Protein AF-A0A7C8I612-F1 (afdb_monomer_lite)

Structure (mmCIF, N/CA/C/O backbone):
data_AF-A0A7C8I612-F1
#
_entry.id   AF-A0A7C8I612-F1
#
loop_
_atom_site.group_PDB
_atom_site.id
_atom_site.type_symbol
_atom_site.label_atom_id
_atom_site.label_alt_id
_atom_site.label_comp_id
_atom_site.label_asym_id
_atom_site.label_entity_id
_atom_site.label_seq_id
_atom_site.pdbx_PDB_ins_code
_atom_site.Cartn_x
_atom_site.Cartn_y
_atom_site.Cartn_z
_atom_site.occupancy
_atom_site.B_iso_or_equiv
_atom_site.auth_seq_id
_atom_site.auth_comp_id
_atom_site.auth_asym_id
_atom_site.auth_atom_id
_atom_site.pdbx_PDB_model_num
ATOM 1 N N . MET A 1 1 ? 47.534 -1.748 47.868 1.00 41.56 1 MET A N 1
ATOM 2 C CA . MET A 1 1 ? 47.327 -2.456 46.585 1.00 41.56 1 MET A CA 1
ATOM 3 C C . MET A 1 1 ? 45.834 -2.700 46.415 1.00 41.56 1 MET A C 1
ATOM 5 O O . MET A 1 1 ? 45.264 -3.438 47.203 1.00 41.56 1 MET A O 1
ATOM 9 N N . ARG A 1 2 ? 45.175 -1.980 45.497 1.00 31.33 2 ARG A N 1
ATOM 10 C CA . ARG A 1 2 ? 43.728 -2.083 45.235 1.00 31.33 2 ARG A CA 1
ATOM 11 C C . ARG A 1 2 ? 43.518 -2.982 44.015 1.00 31.33 2 ARG A C 1
ATOM 13 O O . ARG A 1 2 ? 43.917 -2.591 42.921 1.00 31.33 2 ARG A O 1
ATOM 20 N N . HIS A 1 3 ? 42.909 -4.151 44.197 1.00 37.16 3 HIS A N 1
ATOM 21 C CA . HIS A 1 3 ? 42.463 -4.990 43.084 1.00 37.16 3 HIS A CA 1
ATOM 22 C C . HIS A 1 3 ? 41.137 -4.452 42.537 1.00 37.16 3 HIS A C 1
ATOM 24 O O . HIS A 1 3 ? 40.149 -4.350 43.261 1.00 37.16 3 HIS A O 1
ATOM 30 N N . ARG A 1 4 ? 41.147 -4.067 41.257 1.00 38.81 4 ARG A N 1
ATOM 31 C CA . ARG A 1 4 ? 39.952 -3.758 40.467 1.00 38.81 4 ARG A CA 1
ATOM 32 C C . ARG A 1 4 ? 39.351 -5.078 39.981 1.00 38.81 4 ARG A C 1
ATOM 34 O O . ARG A 1 4 ? 40.043 -5.836 39.309 1.00 38.81 4 ARG A O 1
ATOM 41 N N . PHE A 1 5 ? 38.085 -5.326 40.301 1.00 44.59 5 PHE A N 1
ATOM 42 C CA . PHE A 1 5 ? 37.270 -6.324 39.613 1.00 44.59 5 PHE A CA 1
ATOM 43 C C . PHE A 1 5 ? 36.612 -5.656 38.402 1.00 44.59 5 PHE A C 1
ATOM 45 O O . PHE A 1 5 ? 35.920 -4.650 38.550 1.00 44.59 5 PHE A O 1
ATOM 52 N N . SER A 1 6 ? 36.858 -6.204 37.214 1.00 40.47 6 SER A N 1
ATOM 53 C CA . SER A 1 6 ? 36.113 -5.878 35.995 1.00 40.47 6 SER A CA 1
ATOM 54 C C . SER A 1 6 ? 34.853 -6.744 35.940 1.00 40.47 6 SER A C 1
ATOM 56 O O . SER A 1 6 ? 34.973 -7.954 36.145 1.00 40.47 6 SER A O 1
ATOM 58 N N . PRO A 1 7 ? 33.665 -6.192 35.645 1.00 42.97 7 PRO A N 1
ATOM 59 C CA . PRO A 1 7 ? 32.493 -7.008 35.368 1.00 42.97 7 PRO A CA 1
ATOM 60 C C . PRO A 1 7 ? 32.568 -7.558 33.937 1.00 42.97 7 PRO A C 1
ATOM 62 O O . PRO A 1 7 ? 32.895 -6.842 32.991 1.00 42.97 7 PRO A O 1
ATOM 65 N N . SER A 1 8 ? 32.287 -8.850 33.792 1.00 41.56 8 SER A N 1
ATOM 66 C CA . SER A 1 8 ? 32.126 -9.520 32.500 1.00 41.56 8 SER A CA 1
ATOM 67 C C . SER A 1 8 ? 30.858 -9.026 31.786 1.00 41.56 8 SER A C 1
ATOM 69 O O . SER A 1 8 ? 29.874 -8.710 32.459 1.00 41.56 8 SER A O 1
ATOM 71 N N . PRO A 1 9 ? 30.844 -8.972 30.443 1.00 40.94 9 PRO A N 1
ATOM 72 C CA . PRO A 1 9 ? 29.664 -8.562 29.690 1.00 40.94 9 PRO A CA 1
ATOM 73 C C . PRO A 1 9 ? 28.546 -9.620 29.778 1.00 40.94 9 PRO A C 1
ATOM 75 O O . PRO A 1 9 ? 28.840 -10.811 29.935 1.00 40.94 9 PRO A O 1
ATOM 78 N N . PRO A 1 10 ? 27.268 -9.212 29.667 1.00 36.59 10 PRO A N 1
ATOM 79 C CA . PRO A 1 10 ? 26.138 -10.131 29.701 1.00 36.59 10 PRO A CA 1
ATOM 80 C C . PRO A 1 10 ? 26.128 -11.013 28.448 1.00 36.59 10 PRO A C 1
ATOM 82 O O . PRO A 1 10 ? 26.282 -10.528 27.327 1.00 36.59 10 PRO A O 1
ATOM 85 N N . GLN A 1 11 ? 25.944 -12.320 28.641 1.00 40.22 11 GLN A N 1
ATOM 86 C CA . GLN A 1 11 ? 25.743 -13.254 27.537 1.00 40.22 11 GLN A CA 1
ATOM 87 C C . GLN A 1 11 ? 24.306 -13.161 27.001 1.00 40.22 11 GLN A C 1
ATOM 89 O O . GLN A 1 11 ? 23.371 -13.053 27.799 1.00 40.22 11 GLN A O 1
ATOM 94 N N . PRO A 1 12 ? 24.101 -13.235 25.675 1.00 35.38 12 PRO A N 1
ATOM 95 C CA . PRO A 1 12 ? 22.767 -13.265 25.095 1.00 35.38 12 PRO A CA 1
ATOM 96 C C . PRO A 1 12 ? 22.078 -14.605 25.388 1.00 35.38 12 PRO A C 1
ATOM 98 O O . PRO A 1 12 ? 22.579 -15.679 25.055 1.00 35.38 12 PRO A O 1
ATOM 101 N N . PHE A 1 13 ? 20.901 -14.520 26.008 1.00 37.28 13 PHE A N 1
ATOM 102 C CA . PHE A 1 13 ? 19.964 -15.627 26.162 1.00 37.28 13 PHE A CA 1
ATOM 103 C C . PHE A 1 13 ? 19.367 -15.986 24.795 1.00 37.28 13 PHE A C 1
ATOM 105 O O . PHE A 1 13 ? 18.582 -15.225 24.236 1.00 37.28 13 PHE A O 1
ATOM 112 N N . TYR A 1 14 ? 19.703 -17.167 24.280 1.00 35.59 14 TYR A N 1
ATOM 113 C CA . TYR A 1 14 ? 18.965 -17.797 23.187 1.00 35.59 14 TYR A CA 1
ATOM 114 C C . TYR A 1 14 ? 17.879 -18.714 23.773 1.00 35.59 14 TYR A C 1
ATOM 116 O O . TYR A 1 14 ? 18.211 -19.599 24.568 1.00 35.59 14 TYR A O 1
ATOM 124 N N . PRO A 1 15 ? 16.596 -18.569 23.395 1.00 38.41 15 PRO A N 1
ATOM 125 C CA . PRO A 1 15 ? 15.584 -19.551 23.748 1.00 38.41 15 PRO A CA 1
ATOM 126 C C . PRO A 1 15 ? 15.808 -20.839 22.945 1.00 38.41 15 PRO A C 1
ATOM 128 O O . PRO A 1 15 ? 15.810 -20.858 21.714 1.00 38.41 15 PRO A O 1
ATOM 131 N N . THR A 1 16 ? 16.005 -21.935 23.671 1.00 33.69 16 THR A N 1
ATOM 132 C CA . THR A 1 16 ? 16.112 -23.294 23.143 1.00 33.69 16 THR A CA 1
ATOM 133 C C . THR A 1 16 ? 14.719 -23.780 22.744 1.00 33.69 16 THR A C 1
ATOM 135 O O . THR A 1 16 ? 13.906 -24.139 23.593 1.00 33.69 16 THR A O 1
ATOM 138 N N . PHE A 1 17 ? 14.428 -23.816 21.442 1.00 34.94 17 PHE A N 1
ATOM 139 C CA . PHE A 1 17 ? 13.272 -24.550 20.930 1.00 34.94 17 PHE A CA 1
ATOM 140 C C . PHE A 1 17 ? 13.571 -26.053 20.959 1.00 34.94 17 PHE A C 1
ATOM 142 O O . PHE A 1 17 ? 14.295 -26.592 20.123 1.00 34.94 17 PHE A O 1
ATOM 149 N N . VAL A 1 18 ? 12.993 -26.734 21.948 1.00 34.75 18 VAL A N 1
ATOM 150 C CA . VAL A 1 18 ? 12.913 -28.194 22.017 1.00 34.75 18 VAL A CA 1
ATOM 151 C C . VAL A 1 18 ? 11.809 -28.645 21.063 1.00 34.75 18 VAL A C 1
ATOM 153 O O . VAL A 1 18 ? 10.633 -28.594 21.410 1.00 34.75 18 VAL A O 1
ATOM 156 N N . ASN A 1 19 ? 12.175 -29.102 19.864 1.00 33.88 19 ASN A N 1
ATOM 157 C CA . ASN A 1 19 ? 11.252 -29.826 18.991 1.00 33.88 19 ASN A CA 1
ATOM 158 C C . ASN A 1 19 ? 11.504 -31.334 19.081 1.00 33.88 19 ASN A C 1
ATOM 160 O O . ASN A 1 19 ? 12.515 -31.869 18.630 1.00 33.88 19 ASN A O 1
ATOM 164 N N . SER A 1 20 ? 10.528 -32.000 19.694 1.00 33.44 20 SER A N 1
ATOM 165 C CA . SER A 1 20 ? 10.378 -33.445 19.799 1.00 33.44 20 SER A CA 1
ATOM 166 C C . SER A 1 20 ? 10.111 -34.042 18.412 1.00 33.44 20 SER A C 1
ATOM 168 O O . SER A 1 20 ? 8.994 -33.989 17.898 1.00 33.44 20 SER A O 1
ATOM 170 N N . ILE A 1 21 ? 11.142 -34.610 17.785 1.00 34.12 21 ILE A N 1
ATOM 171 C CA . ILE A 1 21 ? 10.997 -35.409 16.564 1.00 34.12 21 ILE A CA 1
ATOM 172 C C . ILE A 1 21 ? 10.476 -36.790 16.970 1.00 34.12 21 ILE A C 1
ATOM 174 O O . ILE A 1 21 ? 11.212 -37.637 17.476 1.00 34.12 21 ILE A O 1
ATOM 178 N N . ARG A 1 22 ? 9.176 -37.016 16.753 1.00 38.22 22 ARG A N 1
ATOM 179 C CA . ARG A 1 22 ? 8.569 -38.346 16.844 1.00 38.22 22 ARG A CA 1
ATOM 180 C C . ARG A 1 22 ? 9.029 -39.220 15.677 1.00 38.22 22 ARG A C 1
ATOM 182 O O . ARG A 1 22 ? 9.068 -38.798 14.526 1.00 38.22 22 ARG A O 1
ATOM 189 N N . HIS A 1 23 ? 9.351 -40.459 16.028 1.00 35.41 23 HIS A N 1
ATOM 190 C CA . HIS A 1 23 ? 9.815 -41.542 15.173 1.00 35.41 23 HIS A CA 1
ATOM 191 C C . HIS A 1 23 ? 8.987 -41.752 13.896 1.00 35.41 23 HIS A C 1
ATOM 193 O O . HIS A 1 23 ? 7.832 -42.173 13.956 1.00 35.41 23 HIS A O 1
ATOM 199 N N . PHE A 1 24 ? 9.637 -41.601 12.740 1.00 35.19 24 PHE A N 1
ATOM 200 C CA . PHE A 1 24 ? 9.202 -42.222 11.491 1.00 35.19 24 PHE A CA 1
ATOM 201 C C . PHE A 1 24 ? 9.851 -43.608 11.360 1.00 35.19 24 PHE A C 1
ATOM 203 O O . PHE A 1 24 ? 11.074 -43.741 11.323 1.00 35.19 24 PHE A O 1
ATOM 210 N N . LYS A 1 25 ? 9.018 -44.654 11.312 1.00 40.03 25 LYS A N 1
ATOM 211 C CA . LYS A 1 25 ? 9.434 -46.029 10.996 1.00 40.03 25 LYS A CA 1
ATOM 212 C C . LYS A 1 25 ? 9.797 -46.138 9.505 1.00 40.03 25 LYS A C 1
ATOM 214 O O . LYS A 1 25 ? 9.027 -45.654 8.676 1.00 40.03 25 LYS A O 1
ATOM 219 N N . PRO A 1 26 ? 10.887 -46.833 9.136 1.00 37.66 26 PRO A N 1
ATOM 220 C CA . PRO A 1 26 ? 11.224 -47.079 7.743 1.00 37.66 26 PRO A CA 1
ATOM 221 C C . PRO A 1 26 ? 10.458 -48.308 7.239 1.00 37.66 26 PRO A C 1
ATOM 223 O O . PRO A 1 26 ? 10.611 -49.409 7.772 1.00 37.66 26 PRO A O 1
ATOM 226 N N . HIS A 1 27 ? 9.655 -48.152 6.186 1.00 36.75 27 HIS A N 1
ATOM 227 C CA . HIS A 1 27 ? 9.088 -49.291 5.472 1.00 36.75 27 HIS A CA 1
ATOM 228 C C . HIS A 1 27 ? 9.506 -49.333 4.001 1.00 36.75 27 HIS A C 1
ATOM 230 O O . HIS A 1 27 ? 9.193 -48.454 3.213 1.00 36.75 27 HIS A O 1
ATOM 236 N N . ARG A 1 28 ? 10.133 -50.478 3.703 1.00 36.41 28 ARG A N 1
ATOM 237 C CA . ARG A 1 28 ? 10.124 -51.268 2.466 1.00 36.41 28 ARG A CA 1
ATOM 238 C C . ARG A 1 28 ? 10.911 -50.731 1.268 1.00 36.41 28 ARG A C 1
ATOM 240 O O . ARG A 1 28 ? 10.496 -49.862 0.517 1.00 36.41 28 ARG A O 1
ATOM 247 N N . ARG A 1 29 ? 12.045 -51.416 1.083 1.00 38.81 29 ARG A N 1
ATOM 248 C CA . ARG A 1 29 ? 12.847 -51.540 -0.134 1.00 38.81 29 ARG A CA 1
ATOM 249 C C . ARG A 1 29 ? 11.957 -51.909 -1.329 1.00 38.81 29 ARG A C 1
ATOM 251 O O . ARG A 1 29 ? 11.321 -52.961 -1.303 1.00 38.81 29 ARG A O 1
ATOM 258 N N . CYS A 1 30 ? 11.983 -51.086 -2.372 1.00 44.81 30 CYS A N 1
ATOM 259 C CA . CYS A 1 30 ? 11.621 -51.491 -3.730 1.00 44.81 30 CYS A CA 1
ATOM 260 C C . CYS A 1 30 ? 12.872 -52.019 -4.459 1.00 44.81 30 CYS A C 1
ATOM 262 O O . CYS A 1 30 ? 13.978 -51.545 -4.181 1.00 44.81 30 CYS A O 1
ATOM 264 N N . PRO A 1 31 ? 12.728 -53.009 -5.357 1.00 46.88 31 PRO A N 1
ATOM 265 C CA . PRO A 1 31 ? 13.850 -53.634 -6.042 1.00 46.88 31 PRO A CA 1
ATOM 266 C C . PRO A 1 31 ? 14.444 -52.720 -7.119 1.00 46.88 31 PRO A C 1
ATOM 268 O O . PRO A 1 31 ? 13.740 -51.992 -7.820 1.00 46.88 31 PRO A O 1
ATOM 271 N N . ALA A 1 32 ? 15.768 -52.796 -7.236 1.00 43.12 32 ALA A N 1
ATOM 272 C CA . ALA A 1 32 ? 16.568 -52.120 -8.240 1.00 43.12 32 ALA A CA 1
ATOM 273 C C . ALA A 1 32 ? 16.128 -52.520 -9.657 1.00 43.12 32 ALA A C 1
ATOM 275 O O . ALA A 1 32 ? 16.132 -53.698 -10.012 1.00 43.12 32 ALA A O 1
ATOM 276 N N . SER A 1 33 ? 15.778 -51.521 -10.467 1.00 45.28 33 SER A N 1
ATOM 277 C CA . SER A 1 33 ? 15.659 -51.669 -11.918 1.00 45.28 33 SER A CA 1
ATOM 278 C C . SER A 1 33 ? 17.034 -51.448 -12.563 1.00 45.28 33 SER A C 1
ATOM 280 O O . SER A 1 33 ? 17.780 -50.577 -12.109 1.00 45.28 33 SER A O 1
ATOM 282 N N . PRO A 1 34 ? 17.404 -52.217 -13.599 1.00 47.56 34 PRO A N 1
ATOM 283 C CA . PRO A 1 34 ? 18.732 -52.153 -14.193 1.00 47.56 34 PRO A CA 1
ATOM 284 C C . PRO A 1 34 ? 18.943 -50.844 -14.966 1.00 47.56 34 PRO A C 1
ATOM 286 O O . PRO A 1 34 ? 18.218 -50.526 -15.909 1.00 47.56 34 PRO A O 1
ATOM 289 N N . SER A 1 35 ? 19.987 -50.116 -14.568 1.00 42.50 35 SER A N 1
ATOM 290 C CA . SER A 1 35 ? 20.584 -48.995 -15.295 1.00 42.50 35 SER A CA 1
ATOM 291 C C . SER A 1 35 ? 21.027 -49.450 -16.691 1.00 42.50 35 SER A C 1
ATOM 293 O O . SER A 1 35 ? 22.018 -50.166 -16.840 1.00 42.50 35 SER A O 1
ATOM 295 N N . ARG A 1 36 ? 20.292 -49.042 -17.731 1.00 42.31 36 ARG A N 1
ATOM 296 C CA . ARG A 1 36 ? 20.808 -49.022 -19.103 1.00 42.31 36 ARG A CA 1
ATOM 297 C C . ARG A 1 36 ? 21.518 -47.690 -19.312 1.00 42.31 36 ARG A C 1
ATOM 299 O O . ARG A 1 36 ? 20.876 -46.662 -19.510 1.00 42.31 36 ARG A O 1
ATOM 306 N N . HIS A 1 37 ? 22.846 -47.729 -19.287 1.00 45.22 37 HIS A N 1
ATOM 307 C CA . HIS A 1 37 ? 23.687 -46.666 -19.820 1.00 45.22 37 HIS A CA 1
ATOM 308 C C . HIS A 1 37 ? 23.465 -46.561 -21.335 1.00 45.22 37 HIS A C 1
ATOM 310 O O . HIS A 1 37 ? 24.128 -47.235 -22.118 1.00 45.22 37 HIS A O 1
ATOM 316 N N . ASN A 1 38 ? 22.521 -45.715 -21.745 1.00 40.84 38 ASN A N 1
ATOM 317 C CA . ASN A 1 38 ? 22.497 -45.182 -23.100 1.00 40.84 38 ASN A CA 1
ATOM 318 C C . ASN A 1 38 ? 23.478 -44.009 -23.147 1.00 40.84 38 ASN A C 1
ATOM 320 O O . ASN A 1 38 ? 23.158 -42.884 -22.766 1.00 40.84 38 ASN A O 1
ATOM 324 N N . THR A 1 39 ? 24.693 -44.296 -23.598 1.00 45.56 39 THR A N 1
ATOM 325 C CA . THR A 1 39 ? 25.649 -43.311 -24.098 1.00 45.56 39 THR A CA 1
ATOM 326 C C . THR A 1 39 ? 25.015 -42.600 -25.293 1.00 45.56 39 THR A C 1
ATOM 328 O O . THR A 1 39 ? 24.988 -43.116 -26.408 1.00 45.56 39 THR A O 1
ATOM 331 N N . ILE A 1 40 ? 24.455 -41.416 -25.048 1.00 47.03 40 ILE A N 1
ATOM 332 C CA . ILE A 1 40 ? 24.038 -40.503 -26.112 1.00 47.03 40 ILE A CA 1
ATOM 333 C C . ILE A 1 40 ? 25.316 -40.042 -26.833 1.00 47.03 40 ILE A C 1
ATOM 335 O O . ILE A 1 40 ? 26.256 -39.611 -26.158 1.00 47.03 40 ILE A O 1
ATOM 339 N N . PRO A 1 41 ? 25.393 -40.119 -28.174 1.00 44.06 41 PRO A N 1
ATOM 340 C CA . PRO A 1 41 ? 26.548 -39.629 -28.910 1.00 44.06 41 PRO A CA 1
ATOM 341 C C . PRO A 1 41 ? 26.689 -38.119 -28.699 1.00 44.06 41 PRO A C 1
ATOM 343 O O . PRO A 1 41 ? 25.847 -37.328 -29.127 1.00 44.06 41 PRO A O 1
ATOM 346 N N . SER A 1 42 ? 27.774 -37.732 -28.032 1.00 53.16 42 SER A N 1
ATOM 347 C CA . SER A 1 42 ? 28.246 -36.356 -27.885 1.00 53.16 42 SER A CA 1
ATOM 348 C C . SER A 1 42 ? 28.771 -35.838 -29.229 1.00 53.16 42 SER A C 1
ATOM 350 O O . SER A 1 42 ? 29.971 -35.733 -29.468 1.00 53.16 42 SER A O 1
ATOM 352 N N . SER A 1 43 ? 27.861 -35.585 -30.167 1.00 52.31 43 SER A N 1
ATOM 353 C CA . SER A 1 43 ? 28.180 -34.989 -31.461 1.00 52.31 43 SER A CA 1
ATOM 354 C C . SER A 1 43 ? 26.931 -34.316 -32.030 1.00 52.31 43 SER A C 1
ATOM 356 O O . SER A 1 43 ? 25.990 -35.010 -32.404 1.00 52.31 43 SER A O 1
ATOM 358 N N . ARG A 1 44 ? 26.966 -32.976 -32.135 1.00 45.72 44 ARG A N 1
ATOM 359 C CA . ARG A 1 44 ? 25.928 -32.051 -32.661 1.00 45.72 44 ARG A CA 1
ATOM 360 C C . ARG A 1 44 ? 25.006 -31.340 -31.658 1.00 45.72 44 ARG A C 1
ATOM 362 O O . ARG A 1 44 ? 23.878 -31.006 -31.996 1.00 45.72 44 ARG A O 1
ATOM 369 N N . LEU A 1 45 ? 25.533 -30.914 -30.513 1.00 47.75 45 LEU A N 1
ATOM 370 C CA . LEU A 1 45 ? 25.187 -29.575 -30.018 1.00 47.75 45 LEU A CA 1
ATOM 371 C C . LEU A 1 45 ? 26.206 -28.589 -30.598 1.00 47.75 45 LEU A C 1
ATOM 373 O O . LEU A 1 45 ? 27.081 -28.076 -29.909 1.00 47.75 45 LEU A O 1
ATOM 377 N N . GLN A 1 46 ? 26.103 -28.345 -31.909 1.00 48.28 46 GLN A N 1
ATOM 378 C CA . GLN A 1 46 ? 26.480 -27.038 -32.428 1.00 48.28 46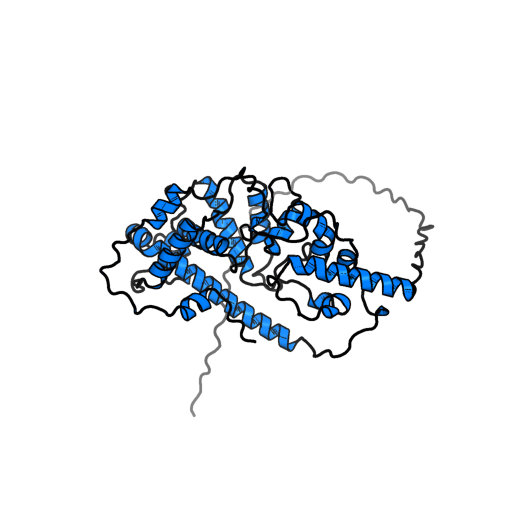 GLN A CA 1
ATOM 379 C C . GLN A 1 46 ? 25.497 -26.071 -31.774 1.00 48.28 46 GLN A C 1
ATOM 381 O O . GLN A 1 46 ? 24.397 -25.852 -32.276 1.00 48.28 46 GLN A O 1
ATOM 386 N N . ILE A 1 47 ? 25.877 -25.532 -30.616 1.00 49.50 47 ILE A N 1
ATOM 387 C CA . ILE A 1 47 ? 25.377 -24.235 -30.191 1.00 49.50 47 ILE A CA 1
ATOM 388 C C . ILE A 1 47 ? 25.846 -23.314 -31.311 1.00 49.50 47 ILE A C 1
ATOM 390 O O . ILE A 1 47 ? 26.983 -22.845 -31.325 1.00 49.50 47 ILE A O 1
ATOM 394 N N . ALA A 1 48 ? 24.994 -23.141 -32.321 1.00 47.44 48 ALA A N 1
ATOM 395 C CA . ALA A 1 48 ? 25.009 -21.954 -33.133 1.00 47.44 48 ALA A CA 1
ATOM 396 C C . ALA A 1 48 ? 24.801 -20.828 -32.125 1.00 47.44 48 ALA A C 1
ATOM 398 O O . ALA A 1 48 ? 23.677 -20.469 -31.784 1.00 47.44 48 ALA A O 1
ATOM 399 N N . VAL A 1 49 ? 25.912 -20.341 -31.571 1.00 50.03 49 VAL A N 1
ATOM 400 C CA . VAL A 1 49 ? 26.005 -19.006 -31.020 1.00 50.03 49 VAL A CA 1
ATOM 401 C C . VAL A 1 49 ? 25.648 -18.151 -32.219 1.00 50.03 49 VAL A C 1
ATOM 403 O O . VAL A 1 49 ? 26.502 -17.846 -33.051 1.00 50.03 49 VAL A O 1
ATOM 406 N N . LEU A 1 50 ? 24.347 -17.899 -32.384 1.00 48.31 50 LEU A N 1
ATOM 407 C CA . LEU A 1 50 ? 23.838 -16.823 -33.200 1.00 48.31 50 LEU A CA 1
ATOM 408 C C . LEU A 1 50 ? 24.663 -15.640 -32.730 1.00 48.31 50 LEU A C 1
ATOM 410 O O . LEU A 1 50 ? 24.488 -15.162 -31.610 1.00 48.31 50 LEU A O 1
ATOM 414 N N . LYS A 1 51 ? 25.658 -15.260 -33.535 1.00 51.88 51 LYS A N 1
ATOM 415 C CA . LYS A 1 51 ? 26.326 -13.981 -33.394 1.00 51.88 51 LYS A CA 1
ATOM 416 C C . LYS A 1 51 ? 25.195 -12.990 -33.598 1.00 51.88 51 LYS A C 1
ATOM 418 O O . LYS A 1 51 ? 24.872 -12.669 -34.735 1.00 51.88 51 LYS A O 1
ATOM 423 N N . MET A 1 52 ? 24.512 -12.625 -32.513 1.00 58.75 52 MET A N 1
ATOM 424 C CA . MET A 1 52 ? 23.586 -11.514 -32.517 1.00 58.75 52 MET A CA 1
ATOM 425 C C . MET A 1 52 ? 24.464 -10.341 -32.911 1.00 58.75 52 MET A C 1
ATOM 427 O O . MET A 1 52 ? 25.328 -9.915 -32.140 1.00 58.75 52 MET A O 1
ATOM 431 N N . GLU A 1 53 ? 24.360 -9.948 -34.179 1.00 73.00 53 GLU A N 1
ATOM 432 C CA . GLU A 1 53 ? 25.045 -8.777 -34.687 1.00 73.00 53 GLU A CA 1
ATOM 433 C C . GLU A 1 53 ? 24.723 -7.649 -33.720 1.00 73.00 53 GLU A C 1
ATOM 435 O O . GLU A 1 53 ? 23.560 -7.421 -33.371 1.00 73.00 53 GLU A O 1
ATOM 440 N N . ARG A 1 54 ? 25.774 -7.017 -33.187 1.00 77.12 54 ARG A N 1
ATOM 441 C CA . ARG A 1 54 ? 25.579 -5.903 -32.269 1.00 77.12 54 ARG A CA 1
ATOM 442 C C . ARG A 1 54 ? 24.729 -4.866 -33.007 1.00 77.12 54 ARG A C 1
ATOM 444 O O . ARG A 1 54 ? 25.107 -4.502 -34.123 1.00 77.12 54 ARG A O 1
ATOM 451 N N . PRO A 1 55 ? 23.614 -4.400 -32.420 1.00 82.31 55 PRO A N 1
ATOM 452 C CA . PRO A 1 55 ? 22.763 -3.415 -33.069 1.00 82.31 55 PRO A CA 1
ATOM 453 C C . PRO A 1 55 ? 23.591 -2.190 -33.461 1.00 82.31 55 PRO A C 1
ATOM 455 O O . PRO A 1 55 ? 24.447 -1.727 -32.698 1.00 82.31 55 PRO A O 1
ATOM 458 N N . ASN A 1 56 ? 23.361 -1.685 -34.672 1.00 89.81 56 ASN A N 1
ATOM 459 C CA . ASN A 1 56 ? 24.083 -0.518 -35.171 1.00 89.81 56 ASN A CA 1
ATOM 460 C C . ASN A 1 56 ? 23.675 0.761 -34.402 1.00 89.81 56 ASN A C 1
ATOM 462 O O . ASN A 1 56 ? 22.687 0.792 -33.663 1.00 89.81 56 ASN A O 1
ATOM 466 N N . ALA A 1 57 ? 24.442 1.842 -34.580 1.00 89.19 57 ALA A N 1
ATOM 467 C CA . ALA A 1 57 ? 24.227 3.113 -33.876 1.00 89.19 57 ALA A CA 1
ATOM 468 C C . ALA A 1 57 ? 22.793 3.652 -34.028 1.00 89.19 57 ALA A C 1
ATOM 470 O O . ALA A 1 57 ? 22.195 4.145 -33.068 1.00 89.19 57 ALA A O 1
ATOM 471 N N . THR A 1 58 ? 22.239 3.538 -35.236 1.00 92.19 58 THR A N 1
ATOM 472 C CA . THR A 1 58 ? 20.904 4.030 -35.586 1.00 92.19 58 THR A CA 1
ATOM 473 C C . THR A 1 58 ? 19.814 3.247 -34.859 1.00 92.19 58 THR A C 1
ATOM 475 O O . THR A 1 58 ? 18.880 3.838 -34.314 1.00 92.19 58 THR A O 1
ATOM 478 N N . GLU A 1 59 ? 19.946 1.923 -34.782 1.00 91.44 59 GLU A N 1
ATOM 479 C CA . GLU A 1 59 ? 19.023 1.062 -34.040 1.00 91.44 59 GLU A CA 1
ATOM 480 C C . GLU A 1 59 ? 19.043 1.359 -32.541 1.00 91.44 59 GLU A C 1
ATOM 482 O O . GLU A 1 59 ? 17.981 1.467 -31.923 1.00 91.44 59 GLU A O 1
ATOM 487 N N . LEU A 1 60 ? 20.228 1.543 -31.952 1.00 91.88 60 LEU A N 1
ATOM 488 C CA . LEU A 1 60 ? 20.351 1.904 -30.539 1.00 91.88 60 LEU A CA 1
ATOM 489 C C . LEU A 1 60 ? 19.744 3.276 -30.239 1.00 91.88 60 LEU A C 1
ATOM 491 O O . LEU A 1 60 ? 19.042 3.431 -29.238 1.00 91.88 60 LEU A O 1
ATOM 495 N N . ALA A 1 61 ? 19.943 4.257 -31.121 1.00 91.06 61 ALA A N 1
ATOM 496 C CA . ALA A 1 61 ? 19.313 5.567 -30.994 1.00 91.06 61 ALA A CA 1
ATOM 497 C C . ALA A 1 61 ? 17.778 5.460 -31.033 1.00 91.06 61 ALA A C 1
ATOM 499 O O . ALA A 1 61 ? 17.096 6.021 -30.170 1.00 91.06 61 ALA A O 1
ATOM 500 N N . ALA A 1 62 ? 17.225 4.684 -31.971 1.00 93.81 62 ALA A N 1
ATOM 501 C CA . ALA A 1 62 ? 15.784 4.462 -32.074 1.00 93.81 62 ALA A CA 1
ATOM 502 C C . ALA A 1 62 ? 15.208 3.742 -30.839 1.00 93.81 62 ALA A C 1
ATOM 504 O O . ALA A 1 62 ? 14.151 4.133 -30.328 1.00 93.81 62 ALA A O 1
ATOM 505 N N . ARG A 1 63 ? 15.911 2.725 -30.317 1.00 94.38 63 ARG A N 1
ATOM 506 C CA . ARG A 1 63 ? 15.542 2.037 -29.066 1.00 94.38 63 ARG A CA 1
ATOM 507 C C . ARG A 1 63 ? 15.541 2.997 -27.879 1.00 94.38 63 ARG A C 1
ATOM 509 O O . ARG A 1 63 ? 14.581 2.996 -27.113 1.00 94.38 63 ARG A O 1
ATOM 516 N N . ASN A 1 64 ? 16.553 3.854 -27.764 1.00 93.00 64 ASN A N 1
ATOM 517 C CA . ASN A 1 64 ? 16.645 4.848 -26.695 1.00 93.00 64 ASN A CA 1
ATOM 518 C C . ASN A 1 64 ? 15.501 5.863 -26.728 1.00 93.00 64 ASN A C 1
ATOM 520 O O . ASN A 1 64 ? 14.877 6.116 -25.699 1.00 93.00 64 ASN A O 1
ATOM 524 N N . VAL A 1 65 ? 15.166 6.401 -27.905 1.00 93.75 65 VAL A N 1
ATOM 525 C CA . VAL A 1 65 ? 14.022 7.316 -28.051 1.00 93.75 65 VAL A CA 1
ATOM 526 C C . VAL A 1 65 ? 12.729 6.639 -27.592 1.00 93.75 65 VAL A C 1
ATOM 528 O O . VAL A 1 65 ? 11.983 7.208 -26.793 1.00 93.75 65 VAL A O 1
ATOM 531 N N . ARG A 1 66 ? 12.484 5.398 -28.034 1.00 94.56 66 ARG A N 1
ATOM 532 C CA . ARG A 1 66 ? 11.297 4.629 -27.636 1.00 94.56 66 ARG A CA 1
ATOM 533 C C . ARG A 1 66 ? 11.253 4.381 -26.130 1.00 94.56 66 ARG A C 1
ATOM 535 O O . ARG A 1 66 ? 10.225 4.637 -25.507 1.00 94.56 66 ARG A O 1
ATOM 542 N N . ALA A 1 67 ? 12.354 3.906 -25.554 1.00 94.25 67 ALA A N 1
ATOM 543 C CA . ALA A 1 67 ? 12.441 3.618 -24.131 1.00 94.25 67 ALA A CA 1
ATOM 544 C C . ALA A 1 67 ? 12.207 4.883 -23.288 1.00 94.25 67 ALA A C 1
ATOM 546 O O . ALA A 1 67 ? 11.448 4.822 -22.327 1.00 94.25 67 ALA A O 1
ATOM 547 N N . ARG A 1 68 ? 12.738 6.048 -23.696 1.00 92.19 68 ARG A N 1
ATOM 548 C CA . ARG A 1 68 ? 12.517 7.341 -23.016 1.00 92.19 68 ARG A CA 1
ATOM 549 C C . ARG A 1 68 ? 11.062 7.781 -23.016 1.00 92.19 68 ARG A C 1
ATOM 551 O O . ARG A 1 68 ? 10.551 8.180 -21.968 1.00 92.19 68 ARG A O 1
ATOM 558 N N . VAL A 1 69 ? 10.389 7.668 -24.159 1.00 92.62 69 VAL A N 1
ATOM 559 C CA . VAL A 1 69 ? 8.953 7.967 -24.261 1.00 92.62 69 VAL A CA 1
ATOM 560 C C . VAL A 1 69 ? 8.147 7.020 -23.373 1.00 92.62 69 VAL A C 1
ATOM 562 O O . VAL A 1 69 ? 7.328 7.470 -22.572 1.00 92.62 69 VAL A O 1
ATOM 565 N N . ASN A 1 70 ? 8.413 5.716 -23.453 1.00 93.56 70 ASN A N 1
ATOM 566 C CA . ASN A 1 70 ? 7.698 4.722 -22.658 1.00 93.56 70 ASN A CA 1
ATOM 567 C C . ASN A 1 70 ? 7.974 4.863 -21.158 1.00 93.56 70 ASN A C 1
ATOM 569 O O . ASN A 1 70 ? 7.044 4.731 -20.371 1.00 93.56 70 ASN A O 1
ATOM 573 N N . LEU A 1 71 ? 9.204 5.182 -20.752 1.00 92.56 71 LEU A N 1
ATOM 574 C CA . LEU A 1 71 ? 9.553 5.428 -19.353 1.00 92.56 71 LEU A CA 1
ATOM 575 C C . LEU A 1 71 ? 8.704 6.562 -18.783 1.00 92.56 71 LEU A C 1
ATOM 577 O O . LEU A 1 71 ? 8.108 6.403 -17.724 1.00 92.56 71 LEU A O 1
ATOM 581 N N . GLN 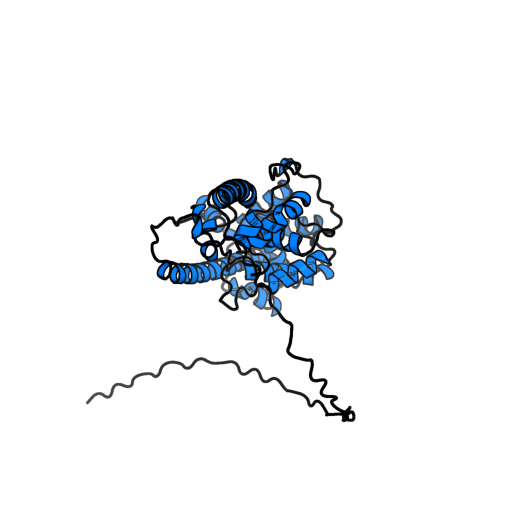A 1 72 ? 8.599 7.682 -19.502 1.00 90.38 72 GLN A N 1
ATOM 582 C CA . GLN A 1 72 ? 7.769 8.804 -19.070 1.00 90.38 72 GLN A CA 1
ATOM 583 C C . GLN A 1 72 ? 6.296 8.407 -18.925 1.00 90.38 72 GLN A C 1
ATOM 585 O O . GLN A 1 72 ? 5.673 8.744 -17.920 1.00 90.38 72 GLN A O 1
ATOM 590 N N . LEU A 1 73 ? 5.750 7.679 -19.902 1.00 90.00 73 LEU A N 1
ATOM 591 C CA . LEU A 1 73 ? 4.356 7.236 -19.869 1.00 90.00 73 LEU A CA 1
ATOM 592 C C . LEU A 1 73 ? 4.088 6.259 -18.718 1.00 90.00 73 LEU A C 1
ATOM 594 O O . LEU A 1 73 ? 3.090 6.412 -18.020 1.00 90.00 73 LEU A O 1
ATOM 598 N N . LYS A 1 74 ? 4.975 5.281 -18.501 1.00 91.50 74 LYS A N 1
ATOM 599 C CA . LYS A 1 74 ? 4.808 4.224 -17.492 1.00 91.50 74 LYS A CA 1
ATOM 600 C C . LYS A 1 74 ? 5.067 4.726 -16.069 1.00 91.50 74 LYS A C 1
ATOM 602 O O . LYS A 1 74 ? 4.316 4.362 -15.165 1.00 91.50 74 LYS A O 1
ATOM 607 N N . LEU A 1 75 ? 6.071 5.589 -15.871 1.00 89.12 75 LEU A N 1
ATOM 608 C CA . LEU A 1 75 ? 6.345 6.223 -14.573 1.00 89.12 75 LEU A CA 1
ATOM 609 C C . LEU A 1 75 ? 5.274 7.237 -14.184 1.00 89.12 75 LEU A C 1
ATOM 611 O O . LEU A 1 75 ? 4.895 7.288 -13.019 1.00 89.12 75 LEU A O 1
ATOM 615 N N . GLY A 1 76 ? 4.734 7.996 -15.145 1.00 84.81 76 GLY A N 1
ATOM 616 C CA . GLY A 1 76 ? 3.656 8.950 -14.874 1.00 84.81 76 GLY A CA 1
ATOM 617 C C . GLY A 1 76 ? 2.422 8.315 -14.221 1.00 84.81 76 GLY A C 1
ATOM 618 O O . GLY A 1 76 ? 1.614 9.025 -13.635 1.00 84.81 76 GLY A O 1
ATOM 619 N N . ARG A 1 77 ? 2.279 6.982 -14.293 1.00 77.81 77 ARG A N 1
ATOM 620 C CA . ARG A 1 77 ? 1.188 6.220 -13.663 1.00 77.81 77 ARG A CA 1
ATOM 621 C C . ARG A 1 77 ? 1.501 5.681 -12.279 1.00 77.81 77 ARG A C 1
ATOM 623 O O . ARG A 1 77 ? 0.576 5.464 -11.509 1.00 77.81 77 ARG A O 1
ATOM 630 N N . LEU A 1 78 ? 2.777 5.489 -11.971 1.00 83.25 78 LEU A N 1
ATOM 631 C CA . LEU A 1 78 ? 3.211 5.186 -10.613 1.00 83.25 78 LEU A CA 1
ATOM 632 C C . LEU A 1 78 ? 3.142 6.453 -9.737 1.00 83.25 78 LEU A C 1
ATOM 634 O O . LEU A 1 78 ? 2.992 6.354 -8.524 1.00 83.25 78 LEU A O 1
ATOM 638 N N . GLY A 1 79 ? 3.165 7.639 -10.362 1.00 73.00 79 GLY A N 1
ATOM 639 C CA . GLY A 1 79 ? 3.025 8.930 -9.690 1.00 73.00 79 GLY A CA 1
ATOM 640 C C . GLY A 1 79 ? 4.159 9.193 -8.699 1.00 73.00 79 GLY A C 1
ATOM 641 O O . GLY A 1 79 ? 5.233 8.602 -8.798 1.00 73.00 79 GLY A O 1
ATOM 642 N N . ASP A 1 80 ? 3.895 10.037 -7.704 1.00 71.25 80 ASP A N 1
ATOM 643 C CA . ASP A 1 80 ? 4.837 10.326 -6.610 1.00 71.25 80 ASP A CA 1
ATOM 644 C C . ASP A 1 80 ? 4.909 9.193 -5.564 1.00 71.25 80 ASP A C 1
ATOM 646 O O . ASP A 1 80 ? 5.516 9.346 -4.506 1.00 71.25 80 ASP A O 1
ATOM 650 N N . ARG A 1 81 ? 4.281 8.038 -5.838 1.00 72.31 81 ARG A N 1
ATOM 651 C CA . ARG A 1 81 ? 4.160 6.914 -4.893 1.00 72.31 81 ARG A CA 1
ATOM 652 C C . ARG A 1 81 ? 5.469 6.148 -4.721 1.00 72.31 81 ARG A C 1
ATOM 654 O O . ARG A 1 81 ? 5.623 5.414 -3.750 1.00 72.31 81 ARG A O 1
ATOM 661 N N . LEU A 1 82 ? 6.405 6.310 -5.655 1.00 73.69 82 LEU A N 1
ATOM 662 C CA . LEU A 1 82 ? 7.696 5.642 -5.614 1.00 73.69 82 LEU A CA 1
ATOM 663 C C . LEU A 1 82 ? 8.812 6.640 -5.363 1.00 73.69 82 LEU A C 1
ATOM 665 O O . LEU A 1 82 ? 8.983 7.620 -6.090 1.00 73.69 82 LEU A O 1
ATOM 669 N N . LYS A 1 83 ? 9.619 6.330 -4.352 1.00 70.31 83 LYS A N 1
ATOM 670 C CA . LYS A 1 83 ? 10.859 7.030 -4.040 1.00 70.31 83 LYS A CA 1
ATOM 671 C C . LYS A 1 83 ? 11.952 6.616 -5.023 1.00 70.31 83 LYS A C 1
ATOM 673 O O . LYS A 1 83 ? 12.887 5.908 -4.670 1.00 70.31 83 LYS A O 1
ATOM 678 N N . PHE A 1 84 ? 11.816 7.008 -6.283 1.00 68.31 84 PHE A N 1
ATOM 679 C CA . PHE A 1 84 ? 12.878 6.777 -7.255 1.00 68.31 84 PHE A CA 1
ATOM 680 C C . PHE A 1 84 ? 13.838 7.954 -7.341 1.00 68.31 84 PHE A C 1
ATOM 682 O O . PHE A 1 84 ? 13.440 9.105 -7.127 1.00 68.31 84 PHE A O 1
ATOM 689 N N . PRO A 1 85 ? 15.090 7.695 -7.754 1.00 64.69 85 PRO A N 1
ATOM 690 C CA . PRO A 1 85 ? 15.958 8.761 -8.212 1.00 64.69 85 PRO A CA 1
ATOM 691 C C . PRO A 1 85 ? 15.236 9.551 -9.311 1.00 64.69 85 PRO A C 1
ATOM 693 O O . PRO A 1 85 ? 14.843 9.009 -10.345 1.00 64.69 85 PRO A O 1
ATOM 696 N N . ARG A 1 86 ? 15.080 10.865 -9.093 1.00 67.50 86 ARG A N 1
ATOM 697 C CA . ARG A 1 86 ? 14.426 11.780 -10.050 1.00 67.50 86 ARG A CA 1
ATOM 698 C C . ARG A 1 86 ? 15.145 11.820 -11.399 1.00 67.50 86 ARG A C 1
ATOM 700 O O . ARG A 1 86 ? 14.557 12.195 -12.414 1.00 67.50 86 ARG A O 1
ATOM 707 N N . ASN A 1 87 ? 16.418 11.423 -11.417 1.00 80.81 87 ASN A N 1
ATOM 708 C CA . ASN A 1 87 ? 17.187 11.310 -12.639 1.00 80.81 87 ASN A CA 1
ATOM 709 C C . ASN A 1 87 ? 16.751 10.079 -13.448 1.00 80.81 87 ASN A C 1
ATOM 711 O O . ASN A 1 87 ? 17.122 8.944 -13.135 1.00 80.81 87 ASN A O 1
ATOM 715 N N . ARG A 1 88 ? 16.023 10.337 -14.541 1.00 81.94 88 ARG A N 1
ATOM 716 C CA . ARG A 1 88 ? 15.567 9.326 -15.505 1.00 81.94 88 ARG A CA 1
ATOM 717 C C . ARG A 1 88 ? 16.711 8.522 -16.115 1.00 81.94 88 ARG A C 1
ATOM 719 O O . ARG A 1 88 ? 16.497 7.362 -16.446 1.00 81.94 88 ARG A O 1
ATOM 726 N N . ASP A 1 89 ? 17.908 9.093 -16.233 1.00 83.81 89 ASP A N 1
ATOM 727 C CA . ASP A 1 89 ? 19.070 8.392 -16.785 1.00 83.81 89 ASP A CA 1
ATOM 728 C C . ASP A 1 89 ? 19.511 7.218 -15.892 1.00 83.81 89 ASP A C 1
ATOM 730 O O . ASP A 1 89 ? 20.062 6.238 -16.391 1.00 83.81 89 ASP A O 1
ATOM 734 N N . THR A 1 90 ? 19.165 7.230 -14.599 1.00 84.50 90 THR A N 1
ATOM 735 C CA . THR A 1 90 ? 19.422 6.103 -13.685 1.00 84.50 90 THR A CA 1
ATOM 736 C C . THR A 1 90 ? 18.766 4.809 -14.167 1.00 84.50 90 THR A C 1
ATOM 738 O O . THR A 1 90 ? 19.387 3.755 -14.094 1.00 84.50 90 THR A O 1
ATOM 741 N N . PHE A 1 91 ? 17.562 4.882 -14.744 1.00 86.19 91 PHE A N 1
ATOM 742 C CA . PHE A 1 91 ? 16.859 3.709 -15.281 1.00 86.19 91 PHE A CA 1
ATOM 743 C C . PHE A 1 91 ? 17.623 3.037 -16.428 1.00 86.19 91 PHE A C 1
ATOM 745 O O . PHE A 1 91 ? 17.461 1.841 -16.645 1.00 86.19 91 PHE A O 1
ATOM 752 N N . TYR A 1 92 ? 18.445 3.797 -17.154 1.00 84.69 92 TYR A N 1
ATOM 753 C CA . TYR A 1 92 ? 19.195 3.313 -18.312 1.00 84.69 92 TYR A CA 1
ATOM 754 C C . TYR A 1 92 ? 20.571 2.820 -17.919 1.00 84.69 92 TYR A C 1
ATOM 756 O O . TYR A 1 92 ? 20.953 1.710 -18.258 1.00 84.69 92 TYR A O 1
ATOM 764 N N . PHE A 1 93 ? 21.325 3.653 -17.213 1.00 85.06 93 PHE A N 1
ATOM 765 C CA . PHE A 1 93 ? 22.739 3.384 -16.978 1.00 85.06 93 PHE A CA 1
ATOM 766 C C . PHE A 1 93 ? 22.984 2.621 -15.679 1.00 85.06 93 PHE A C 1
ATOM 768 O O . PHE A 1 93 ? 24.075 2.101 -15.474 1.00 85.06 93 PHE A O 1
ATOM 775 N N . LYS A 1 94 ? 21.991 2.564 -14.782 1.00 84.56 94 LYS A N 1
ATOM 776 C CA . LYS A 1 94 ? 22.118 1.953 -13.453 1.00 84.56 94 LYS A CA 1
ATOM 777 C C . LYS A 1 94 ? 20.816 1.276 -13.024 1.00 84.56 94 LYS A C 1
ATOM 779 O O . LYS A 1 94 ? 20.228 1.672 -12.016 1.00 84.56 94 LYS A O 1
ATOM 784 N N . PRO A 1 95 ? 20.363 0.241 -13.750 1.00 84.75 95 PRO A N 1
ATOM 785 C CA . PRO A 1 95 ? 19.106 -0.442 -13.447 1.00 84.75 95 PRO A CA 1
ATOM 786 C C . PRO A 1 95 ? 19.045 -0.993 -12.011 1.00 84.75 95 PRO A C 1
ATOM 788 O O . PRO A 1 95 ? 17.974 -1.053 -11.420 1.00 84.75 95 PRO A O 1
ATOM 791 N N . THR A 1 96 ? 20.188 -1.331 -11.408 1.00 83.31 96 THR A N 1
ATOM 792 C CA . THR A 1 96 ? 20.268 -1.771 -10.005 1.00 83.31 96 THR A CA 1
ATOM 793 C C . THR A 1 96 ? 19.858 -0.686 -9.006 1.00 83.31 96 THR A C 1
ATOM 795 O O . THR A 1 96 ? 19.328 -1.007 -7.951 1.00 83.31 96 THR A O 1
ATOM 798 N N . ARG A 1 97 ? 20.029 0.601 -9.343 1.00 82.75 97 ARG A N 1
ATOM 799 C CA . ARG A 1 97 ? 19.631 1.741 -8.494 1.00 82.75 97 ARG A CA 1
ATOM 800 C C . ARG A 1 97 ? 18.147 2.098 -8.595 1.00 82.75 97 ARG A C 1
ATOM 802 O O . ARG A 1 97 ? 17.691 2.981 -7.878 1.00 82.75 97 ARG A O 1
ATOM 809 N N . VAL A 1 98 ? 17.404 1.462 -9.499 1.00 86.81 98 VAL A N 1
ATOM 810 C CA . VAL A 1 98 ? 15.938 1.592 -9.568 1.00 86.81 98 VAL A CA 1
ATOM 811 C C . VAL A 1 98 ? 15.233 0.342 -9.052 1.00 86.81 98 VAL A C 1
ATOM 813 O O . VAL A 1 98 ? 14.033 0.180 -9.262 1.00 86.81 98 VAL A O 1
ATOM 816 N N . TYR A 1 99 ? 15.971 -0.542 -8.377 1.00 87.94 99 TYR A N 1
ATOM 817 C CA . TYR A 1 99 ? 15.376 -1.623 -7.609 1.00 87.94 99 TYR A CA 1
ATOM 818 C C . TYR A 1 99 ? 14.413 -1.028 -6.582 1.00 87.94 99 TYR A C 1
ATOM 820 O O . TYR A 1 99 ? 14.771 -0.083 -5.881 1.00 87.94 99 TYR A O 1
ATOM 828 N N . TYR A 1 100 ? 13.187 -1.545 -6.525 1.00 89.31 100 TYR A N 1
ATOM 829 C CA . TYR A 1 100 ? 12.185 -1.101 -5.565 1.00 89.31 100 TYR A CA 1
ATOM 830 C C . TYR A 1 100 ? 12.137 -2.097 -4.403 1.00 89.31 100 TYR A C 1
ATOM 832 O O . TYR A 1 100 ? 11.595 -3.192 -4.581 1.00 89.31 100 TYR A O 1
ATOM 840 N N . PRO A 1 101 ? 12.666 -1.744 -3.217 1.00 87.25 101 PRO A N 1
ATOM 841 C CA . PRO A 1 101 ? 12.731 -2.671 -2.088 1.00 87.25 101 PRO A CA 1
ATOM 842 C C . PRO A 1 101 ? 11.342 -3.129 -1.620 1.00 87.25 101 PRO A C 1
ATOM 844 O O . PRO A 1 101 ? 11.157 -4.267 -1.200 1.00 87.25 101 PRO A O 1
ATOM 847 N N . GLY A 1 102 ? 10.327 -2.277 -1.793 1.00 88.44 102 GLY A N 1
ATOM 848 C CA . GLY A 1 102 ? 8.947 -2.576 -1.426 1.00 88.44 102 GLY A CA 1
ATOM 849 C C . GLY A 1 102 ? 8.250 -3.652 -2.269 1.00 88.44 102 GLY A C 1
ATOM 850 O O . GLY A 1 102 ? 7.146 -4.039 -1.887 1.00 88.44 102 GLY A O 1
ATOM 851 N N . ALA A 1 103 ? 8.851 -4.163 -3.352 1.00 92.06 103 ALA A N 1
ATOM 852 C CA . ALA A 1 103 ? 8.295 -5.235 -4.189 1.00 92.06 103 ALA A CA 1
ATOM 853 C C . ALA A 1 103 ? 9.213 -6.474 -4.239 1.00 92.06 103 ALA A C 1
ATOM 855 O O . ALA A 1 103 ? 10.436 -6.334 -4.186 1.00 9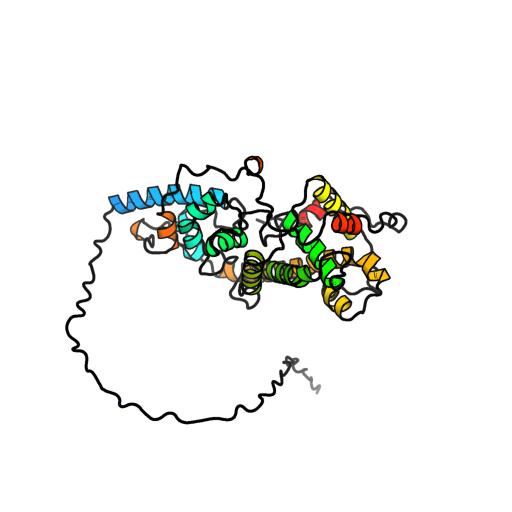2.06 103 ALA A O 1
ATOM 856 N N . PRO A 1 104 ? 8.656 -7.691 -4.381 1.00 93.62 104 PRO A N 1
ATOM 857 C CA . PRO A 1 104 ? 9.463 -8.898 -4.518 1.00 93.62 104 PRO A CA 1
ATOM 858 C C . PRO A 1 104 ? 10.203 -8.936 -5.871 1.00 93.62 104 PRO A C 1
ATOM 860 O O . PRO A 1 104 ? 9.823 -8.217 -6.802 1.00 93.62 104 PRO A O 1
ATOM 863 N N . PRO A 1 105 ? 11.271 -9.750 -6.005 1.00 93.12 105 PRO A N 1
ATOM 864 C CA . PRO A 1 105 ? 12.127 -9.768 -7.196 1.00 93.12 105 PRO A CA 1
ATOM 865 C C . PRO A 1 105 ? 11.393 -10.010 -8.523 1.00 93.12 105 PRO A C 1
ATOM 867 O O . PRO A 1 105 ? 11.740 -9.413 -9.539 1.00 93.12 105 PRO A O 1
ATOM 870 N N . ASP A 1 106 ? 10.358 -10.846 -8.519 1.00 95.25 106 ASP A N 1
ATOM 871 C CA . ASP A 1 106 ? 9.534 -11.180 -9.685 1.00 95.25 106 ASP A CA 1
ATOM 872 C C . ASP A 1 106 ? 8.536 -10.073 -10.068 1.00 95.25 106 ASP A C 1
ATOM 874 O O . ASP A 1 106 ? 8.057 -10.033 -11.203 1.00 95.25 106 ASP A O 1
ATOM 878 N N . LEU A 1 107 ? 8.261 -9.135 -9.157 1.00 96.44 107 LEU A N 1
ATOM 879 C CA . LEU A 1 107 ? 7.346 -8.006 -9.351 1.00 96.44 107 LEU A CA 1
ATOM 880 C C . LEU A 1 107 ? 8.071 -6.660 -9.457 1.00 96.44 107 LEU A C 1
ATOM 882 O O . LEU A 1 107 ? 7.448 -5.615 -9.296 1.00 96.44 107 LEU A O 1
ATOM 886 N N . GLN A 1 108 ? 9.374 -6.663 -9.735 1.00 95.12 108 GLN A N 1
ATOM 887 C CA . GLN A 1 108 ? 10.156 -5.441 -9.921 1.00 95.12 108 GLN A CA 1
ATOM 888 C C . GLN A 1 108 ? 9.688 -4.612 -11.130 1.00 95.12 108 GLN A C 1
ATOM 890 O O . GLN A 1 108 ? 8.878 -5.041 -11.959 1.00 95.12 108 GLN A O 1
ATOM 895 N N . LEU A 1 109 ? 10.245 -3.404 -11.274 1.00 94.31 109 LEU A N 1
ATOM 896 C CA . LEU A 1 109 ? 9.810 -2.440 -12.291 1.00 94.31 109 LEU A CA 1
ATOM 897 C C . LEU A 1 109 ? 9.862 -2.976 -13.724 1.00 94.31 109 LEU A C 1
ATOM 899 O O . LEU A 1 109 ? 9.046 -2.569 -14.547 1.00 94.31 109 LEU A O 1
ATOM 903 N N . GLY A 1 110 ? 10.788 -3.886 -14.035 1.00 95.88 110 GLY A N 1
ATOM 904 C CA . GLY A 1 110 ? 10.832 -4.535 -15.346 1.00 95.88 110 GLY A CA 1
ATOM 905 C C . GLY A 1 110 ? 9.559 -5.324 -15.648 1.00 95.88 110 GLY A C 1
ATOM 906 O O . GLY A 1 110 ? 8.966 -5.141 -16.715 1.00 95.88 110 GLY A O 1
ATOM 907 N N . THR A 1 111 ? 9.075 -6.102 -14.677 1.00 97.56 111 THR A N 1
ATOM 908 C CA . THR A 1 111 ? 7.793 -6.811 -14.758 1.00 97.56 111 THR A CA 1
ATOM 909 C C . THR A 1 111 ? 6.626 -5.839 -14.878 1.00 97.56 111 THR A C 1
ATOM 911 O O . THR A 1 111 ? 5.806 -5.999 -15.785 1.00 97.56 111 THR A O 1
ATOM 914 N N . TYR A 1 112 ? 6.573 -4.791 -14.044 1.00 96.56 112 TYR A N 1
ATOM 915 C CA . TYR A 1 112 ? 5.539 -3.754 -14.165 1.00 96.56 112 TYR A CA 1
ATOM 916 C C . TYR A 1 112 ? 5.539 -3.119 -15.561 1.00 96.56 112 TYR A C 1
ATOM 918 O O . TYR A 1 112 ? 4.494 -3.006 -16.198 1.00 96.56 112 TYR A O 1
ATOM 926 N N . PHE A 1 113 ? 6.706 -2.736 -16.085 1.00 96.25 113 PHE A N 1
ATOM 927 C CA . PHE A 1 113 ? 6.793 -2.119 -17.402 1.00 96.25 113 PHE A CA 1
ATOM 928 C C . PHE A 1 113 ? 6.367 -3.073 -18.512 1.00 96.25 113 PHE A C 1
ATOM 930 O O . PHE A 1 113 ? 5.683 -2.634 -19.442 1.00 96.25 113 PHE A O 1
ATOM 937 N N . ARG A 1 114 ? 6.720 -4.357 -18.415 1.00 97.75 114 ARG A N 1
ATOM 938 C CA . ARG A 1 114 ? 6.271 -5.390 -19.353 1.00 97.75 114 ARG A CA 1
ATOM 939 C C . ARG A 1 114 ? 4.746 -5.539 -19.342 1.00 97.75 114 ARG A C 1
ATOM 941 O O . ARG A 1 114 ? 4.149 -5.567 -20.413 1.00 97.75 114 ARG A O 1
ATOM 948 N N . LEU A 1 115 ? 4.131 -5.565 -18.160 1.00 97.44 115 LEU A N 1
ATOM 949 C CA . LEU A 1 115 ? 2.693 -5.801 -17.958 1.00 97.44 115 LEU A CA 1
ATOM 950 C C . LEU A 1 115 ? 1.855 -4.516 -17.841 1.00 97.44 115 LEU A C 1
ATOM 952 O O . LEU A 1 115 ? 0.671 -4.560 -17.514 1.00 97.44 115 LEU A O 1
ATOM 956 N N . CYS A 1 116 ? 2.434 -3.349 -18.134 1.00 95.31 116 CYS A N 1
ATOM 957 C CA . CYS A 1 116 ? 1.768 -2.060 -17.943 1.00 95.31 116 CYS A CA 1
ATOM 958 C C . CYS A 1 116 ? 0.451 -1.946 -18.730 1.00 95.31 116 CYS A C 1
ATOM 960 O O . CYS A 1 116 ? -0.489 -1.311 -18.255 1.00 95.31 116 CYS A O 1
ATOM 962 N N . ASN A 1 117 ? 0.366 -2.552 -19.919 1.00 95.00 117 ASN A N 1
ATOM 963 C CA . ASN A 1 117 ? -0.869 -2.550 -20.705 1.00 95.00 117 ASN A CA 1
ATOM 964 C C . ASN A 1 117 ? -1.960 -3.408 -20.044 1.00 95.00 117 ASN A C 1
ATOM 966 O O . ASN A 1 117 ? -3.121 -3.013 -20.063 1.00 95.00 117 ASN A O 1
ATOM 970 N N . ASP A 1 118 ? -1.609 -4.536 -19.423 1.00 96.12 118 ASP A N 1
ATOM 971 C CA . ASP A 1 118 ? -2.563 -5.394 -18.707 1.00 96.12 118 ASP A CA 1
ATOM 972 C C . ASP A 1 118 ? -3.086 -4.708 -17.445 1.00 96.12 118 ASP A C 1
ATOM 974 O O . ASP A 1 118 ? -4.298 -4.629 -17.238 1.00 96.12 118 ASP A O 1
ATOM 978 N N . VAL A 1 119 ? -2.191 -4.079 -16.677 1.00 94.94 119 VAL A N 1
ATOM 979 C CA . VAL A 1 119 ? -2.564 -3.225 -15.539 1.00 94.94 119 VAL A CA 1
ATOM 980 C C . VAL A 1 119 ? -3.492 -2.086 -15.990 1.00 94.94 119 VAL A C 1
ATOM 982 O O . VAL A 1 119 ? -4.505 -1.804 -15.345 1.00 94.94 119 VAL A O 1
ATOM 985 N N . ALA A 1 120 ? -3.183 -1.441 -17.119 1.00 92.12 120 ALA A N 1
ATOM 986 C CA . ALA A 1 120 ? -3.979 -0.340 -17.655 1.00 92.12 120 ALA A CA 1
ATOM 987 C C . ALA A 1 120 ? -5.359 -0.790 -18.166 1.00 92.12 120 ALA A C 1
ATOM 989 O O . ALA A 1 120 ? -6.339 -0.081 -17.938 1.00 92.12 120 ALA A O 1
ATOM 990 N N . ARG A 1 121 ? -5.480 -1.976 -18.779 1.00 91.94 121 ARG A N 1
ATOM 991 C CA . ARG A 1 121 ? -6.781 -2.599 -19.113 1.00 91.94 121 ARG A CA 1
ATOM 992 C C . ARG A 1 121 ? -7.599 -2.904 -17.858 1.00 91.94 121 ARG A C 1
ATOM 994 O O . ARG A 1 121 ? -8.817 -2.734 -17.849 1.00 91.94 121 ARG A O 1
ATOM 1001 N N . GLY A 1 122 ? -6.921 -3.287 -16.777 1.00 91.50 122 GLY A N 1
ATOM 1002 C CA . GLY A 1 122 ? -7.489 -3.399 -15.435 1.00 91.50 122 GLY A CA 1
ATOM 1003 C C . GLY A 1 122 ? -7.970 -2.067 -14.848 1.00 91.50 122 GLY A C 1
ATOM 1004 O O . GLY A 1 122 ? -8.705 -2.061 -13.864 1.00 91.50 122 GLY A O 1
ATOM 1005 N N . GLY A 1 123 ? -7.612 -0.930 -15.451 1.00 90.75 123 GLY A N 1
ATOM 1006 C CA . GLY A 1 123 ? -7.900 0.396 -14.912 1.00 90.75 123 GLY A CA 1
ATOM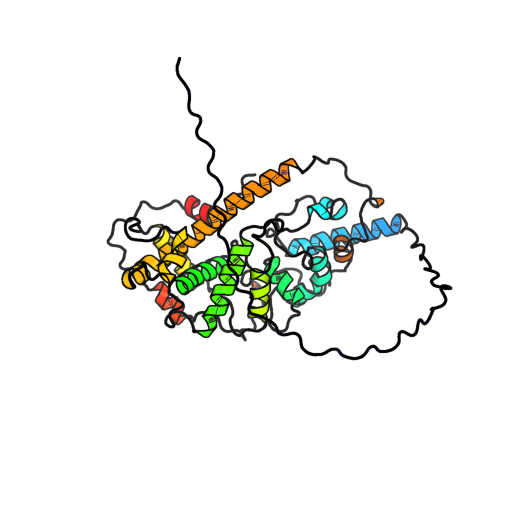 1007 C C . GLY A 1 123 ? -7.061 0.724 -13.678 1.00 90.75 123 GLY A C 1
ATOM 1008 O O . GLY A 1 123 ? -7.484 1.551 -12.874 1.00 90.75 123 GLY A O 1
ATOM 1009 N N . PHE A 1 124 ? -5.894 0.081 -13.522 1.00 91.75 124 PHE A N 1
ATOM 1010 C CA . PHE A 1 124 ? -5.021 0.213 -12.347 1.00 91.75 124 PHE A CA 1
ATOM 1011 C C . PHE A 1 124 ? -5.724 -0.160 -11.034 1.00 91.75 124 PHE A C 1
ATOM 1013 O O . PHE A 1 124 ? -5.447 0.413 -9.984 1.00 91.75 124 PHE A O 1
ATOM 1020 N N . ARG A 1 125 ? -6.661 -1.104 -11.115 1.00 91.94 125 ARG A N 1
ATOM 1021 C CA . ARG A 1 125 ? -7.411 -1.647 -9.987 1.00 91.94 125 ARG A CA 1
ATOM 1022 C C . ARG A 1 125 ? -7.207 -3.148 -9.920 1.00 91.94 125 ARG A C 1
ATOM 1024 O O . ARG A 1 125 ? -6.937 -3.796 -10.936 1.00 91.94 125 ARG A O 1
ATOM 1031 N N . VAL A 1 126 ? -7.340 -3.683 -8.719 1.00 93.81 126 VAL A N 1
ATOM 1032 C CA . VAL A 1 126 ? -7.417 -5.128 -8.539 1.00 93.81 126 VAL A CA 1
ATOM 1033 C C . VAL A 1 126 ? -8.818 -5.599 -8.921 1.00 93.81 126 VAL A C 1
ATOM 1035 O O . VAL A 1 126 ? -9.791 -4.852 -8.789 1.00 93.81 126 VAL A O 1
ATOM 1038 N N . LYS A 1 127 ? -8.915 -6.816 -9.457 1.00 92.56 127 LYS A N 1
ATOM 1039 C CA . LYS A 1 127 ? -10.193 -7.463 -9.788 1.00 92.56 127 LYS A CA 1
ATOM 1040 C C . LYS A 1 127 ? -10.085 -8.956 -9.524 1.00 92.56 127 LYS A C 1
ATOM 1042 O O . LYS A 1 127 ? -9.055 -9.551 -9.839 1.00 92.56 127 LYS A O 1
ATOM 1047 N N . SER A 1 128 ? -11.152 -9.573 -9.035 1.00 88.25 128 SER A N 1
ATOM 1048 C CA . SER A 1 128 ? -11.205 -11.018 -8.770 1.00 88.25 128 SER A CA 1
ATOM 1049 C C . SER A 1 128 ? -10.923 -11.881 -10.010 1.00 88.25 128 SER A C 1
ATOM 1051 O O . SER A 1 128 ? -10.299 -12.934 -9.911 1.00 88.25 128 SER A O 1
ATOM 1053 N N . ASN A 1 129 ? -11.317 -11.419 -11.201 1.00 88.69 129 ASN A N 1
ATOM 1054 C CA . ASN A 1 129 ? -11.117 -12.119 -12.477 1.00 88.69 129 ASN A CA 1
ATOM 1055 C C . ASN A 1 129 ? -9.827 -11.736 -13.230 1.00 88.69 129 ASN A C 1
ATOM 1057 O O . ASN A 1 129 ? -9.624 -12.176 -14.363 1.00 88.69 129 ASN A O 1
ATOM 1061 N N . GLN A 1 130 ? -8.977 -10.896 -12.641 1.00 93.12 130 GLN A N 1
ATOM 1062 C CA . GLN A 1 130 ? -7.718 -10.460 -13.240 1.00 93.12 130 GLN A CA 1
ATOM 1063 C C . GLN A 1 130 ? -6.582 -11.424 -12.882 1.00 93.12 130 GLN A C 1
ATOM 1065 O O . GLN A 1 130 ? -6.585 -12.057 -11.828 1.00 93.12 130 GLN A O 1
ATOM 1070 N N . GLU A 1 131 ? -5.590 -11.541 -13.768 1.00 96.44 131 GLU A N 1
ATOM 1071 C CA . GLU A 1 131 ? -4.432 -12.402 -13.535 1.00 96.44 131 GLU A CA 1
ATOM 1072 C C . GLU A 1 131 ? -3.720 -12.027 -12.225 1.00 96.44 131 GLU A C 1
ATOM 1074 O O . GLU A 1 131 ? -3.464 -10.849 -11.950 1.00 96.44 131 GLU A O 1
ATOM 1079 N N . SER A 1 132 ? -3.367 -13.041 -11.426 1.00 96.25 132 SER A N 1
ATOM 1080 C CA . SER A 1 132 ? -2.800 -12.846 -10.087 1.00 96.25 132 SER A CA 1
ATOM 1081 C C . SER A 1 132 ? -1.577 -11.933 -10.093 1.00 96.25 132 SER A C 1
ATOM 1083 O O . SER A 1 132 ? -1.469 -11.083 -9.216 1.00 96.25 132 SER A O 1
ATOM 1085 N N . ILE A 1 133 ? -0.680 -12.062 -11.078 1.00 97.81 133 ILE A N 1
ATOM 1086 C CA . ILE A 1 133 ? 0.531 -11.233 -11.157 1.00 97.81 133 ILE A CA 1
ATOM 1087 C C . ILE A 1 133 ? 0.195 -9.746 -11.354 1.00 97.81 133 ILE A C 1
ATOM 1089 O O . ILE A 1 133 ? 0.822 -8.882 -10.746 1.00 97.81 133 ILE A O 1
ATOM 1093 N N . VAL A 1 134 ? -0.842 -9.434 -12.140 1.00 97.56 134 VAL A N 1
ATOM 1094 C CA . VAL A 1 134 ? -1.300 -8.059 -12.383 1.00 97.56 134 VAL A CA 1
ATOM 1095 C C . VAL A 1 134 ? -1.922 -7.486 -11.109 1.00 97.56 134 VAL A C 1
ATOM 1097 O O . VAL A 1 134 ? -1.605 -6.360 -10.731 1.00 97.56 134 VAL A O 1
ATOM 1100 N N . ASN A 1 135 ? -2.737 -8.272 -10.395 1.00 97.06 135 ASN A N 1
ATOM 1101 C CA . ASN A 1 135 ? -3.253 -7.882 -9.079 1.00 97.06 135 ASN A CA 1
ATOM 1102 C C . ASN A 1 135 ? -2.121 -7.636 -8.075 1.00 97.06 135 ASN A C 1
ATOM 1104 O O . ASN A 1 135 ? -2.135 -6.621 -7.382 1.00 97.06 135 ASN A O 1
ATOM 1108 N N . SER A 1 136 ? -1.115 -8.511 -8.024 1.00 97.62 136 SER A N 1
ATOM 1109 C CA . SER A 1 136 ? 0.036 -8.324 -7.142 1.00 97.62 136 SER A CA 1
ATOM 1110 C C . SER A 1 136 ? 0.789 -7.032 -7.463 1.00 97.62 136 SER A C 1
ATOM 1112 O O . SER A 1 136 ? 1.094 -6.278 -6.543 1.00 97.62 136 SER A O 1
ATOM 1114 N N . LEU A 1 137 ? 1.020 -6.710 -8.741 1.00 97.19 137 LEU A N 1
ATOM 1115 C CA . LEU A 1 137 ? 1.626 -5.429 -9.128 1.00 97.19 137 LEU A CA 1
ATOM 1116 C C . LEU A 1 137 ? 0.802 -4.234 -8.630 1.00 97.19 137 LEU A C 1
ATOM 1118 O O . LEU A 1 137 ? 1.374 -3.287 -8.096 1.00 97.19 137 LEU A O 1
ATOM 1122 N N . VAL A 1 138 ? -0.527 -4.277 -8.761 1.00 95.88 138 VAL A N 1
ATOM 1123 C CA . VAL A 1 138 ? -1.405 -3.201 -8.273 1.00 95.88 138 VAL A CA 1
ATOM 1124 C C . VAL A 1 138 ? -1.287 -3.026 -6.755 1.00 95.88 138 VAL A C 1
ATOM 1126 O O . VAL A 1 138 ? -1.138 -1.889 -6.303 1.00 95.88 138 VAL A O 1
ATOM 1129 N N . TRP A 1 139 ? -1.268 -4.120 -5.987 1.00 96.75 139 TRP A N 1
ATOM 1130 C CA . TRP A 1 139 ? -1.096 -4.098 -4.529 1.00 96.75 139 TRP A CA 1
ATOM 1131 C C . TRP A 1 139 ? 0.275 -3.554 -4.095 1.00 96.75 139 TRP A C 1
ATOM 1133 O O . TRP A 1 139 ? 0.344 -2.619 -3.292 1.00 96.75 139 TRP A O 1
ATOM 1143 N N . TYR A 1 140 ? 1.369 -4.117 -4.625 1.00 95.56 140 TYR A N 1
ATOM 1144 C CA . TYR A 1 140 ? 2.738 -3.773 -4.213 1.00 95.56 140 TYR A CA 1
ATOM 1145 C C . TYR A 1 140 ? 3.137 -2.348 -4.597 1.00 95.56 140 TYR A C 1
ATOM 1147 O O . TYR A 1 140 ? 3.808 -1.677 -3.819 1.00 95.56 140 TYR A O 1
ATOM 1155 N N . TYR A 1 141 ? 2.697 -1.863 -5.760 1.00 93.94 141 TYR A N 1
ATOM 1156 C CA . TYR A 1 141 ? 2.950 -0.486 -6.192 1.00 93.94 141 TYR A CA 1
ATOM 1157 C C . TYR A 1 141 ? 1.892 0.512 -5.703 1.00 93.94 141 TYR A C 1
ATOM 1159 O O . TYR A 1 141 ? 1.989 1.702 -6.006 1.00 93.94 141 TYR A O 1
ATOM 1167 N N . GLY A 1 142 ? 0.870 0.048 -4.972 1.00 93.12 142 GLY A N 1
ATOM 1168 C CA . GLY A 1 142 ? -0.228 0.884 -4.494 1.00 93.12 142 GLY A CA 1
ATOM 1169 C C . GLY A 1 142 ? -0.908 1.652 -5.621 1.00 93.12 142 GLY A C 1
ATOM 1170 O O . GLY A 1 142 ? -1.116 2.859 -5.516 1.00 93.12 142 GLY A O 1
ATOM 1171 N N . LEU A 1 143 ? -1.182 0.978 -6.741 1.00 92.12 143 LEU A N 1
ATOM 1172 C CA . LEU A 1 143 ? -1.804 1.591 -7.917 1.00 92.12 143 LEU A CA 1
ATOM 1173 C C . LEU A 1 143 ? -3.295 1.879 -7.682 1.00 92.12 143 LEU A C 1
ATOM 1175 O O . LEU A 1 143 ? -3.811 2.888 -8.171 1.00 92.12 143 LEU A O 1
ATOM 1179 N N . ASP A 1 144 ? -3.934 1.060 -6.851 1.00 92.62 144 ASP A N 1
ATOM 1180 C CA . ASP A 1 144 ? -5.289 1.245 -6.347 1.00 92.62 144 ASP A CA 1
ATOM 1181 C C . ASP A 1 144 ? -5.238 1.758 -4.904 1.00 92.62 144 ASP A C 1
ATOM 1183 O O . ASP A 1 144 ? -4.767 1.070 -4.002 1.00 92.62 144 ASP A O 1
ATOM 1187 N N . GLU A 1 145 ? -5.733 2.973 -4.668 1.00 90.88 145 GLU A N 1
ATOM 1188 C CA . GLU A 1 145 ? -5.676 3.609 -3.341 1.00 90.88 145 GLU A CA 1
ATOM 1189 C C . GLU A 1 145 ? -6.487 2.872 -2.281 1.00 90.88 145 GLU A C 1
ATOM 1191 O O . GLU A 1 145 ? -6.238 3.039 -1.087 1.00 90.88 145 GLU A O 1
ATOM 1196 N N . ALA A 1 146 ? -7.456 2.065 -2.709 1.00 92.44 146 ALA A N 1
ATOM 1197 C CA . ALA A 1 146 ? -8.234 1.261 -1.790 1.00 92.44 146 ALA A CA 1
ATOM 1198 C C . ALA A 1 146 ? -7.706 -0.169 -1.635 1.00 92.44 146 ALA A C 1
ATOM 1200 O O . ALA A 1 146 ? -8.225 -0.888 -0.794 1.00 92.44 146 ALA A O 1
ATOM 1201 N N . HIS A 1 147 ? -6.689 -0.562 -2.410 1.00 95.06 147 HIS A N 1
ATOM 1202 C CA . HIS A 1 147 ? -6.037 -1.870 -2.352 1.00 95.06 147 HIS A CA 1
ATOM 1203 C C . HIS A 1 147 ? -4.522 -1.692 -2.399 1.00 95.06 147 HIS A C 1
ATOM 1205 O O . HIS A 1 147 ? -3.853 -1.902 -3.413 1.00 95.06 147 HIS A O 1
ATOM 1211 N N . SER A 1 148 ? -3.977 -1.246 -1.275 1.00 95.31 148 SER A N 1
ATOM 1212 C CA . SER A 1 148 ? -2.550 -1.018 -1.114 1.00 95.31 148 SER A CA 1
ATOM 1213 C C . SER A 1 148 ? -2.134 -1.285 0.322 1.00 95.31 148 SER A C 1
ATOM 1215 O O . SER A 1 148 ? -2.913 -1.095 1.245 1.00 95.31 148 SER A O 1
ATOM 1217 N N . PHE A 1 149 ? -0.869 -1.638 0.522 1.00 95.25 149 PHE A N 1
ATOM 1218 C CA . PHE A 1 149 ? -0.259 -1.680 1.853 1.00 95.25 149 PHE A CA 1
ATOM 1219 C C . PHE A 1 149 ? 0.286 -0.313 2.298 1.00 95.25 149 PHE A C 1
ATOM 1221 O O . PHE A 1 149 ? 0.793 -0.178 3.408 1.00 95.25 149 PHE A O 1
ATOM 1228 N N . SER A 1 150 ? 0.206 0.714 1.447 1.00 91.31 150 SER A N 1
ATOM 1229 C CA . SER A 1 150 ? 0.778 2.026 1.735 1.00 91.31 150 SER A CA 1
ATOM 1230 C C . SER A 1 150 ? -0.054 2.806 2.752 1.00 91.31 150 SER A C 1
ATOM 1232 O O . SER A 1 150 ? -1.233 3.094 2.536 1.00 91.31 150 SER A O 1
ATOM 1234 N N . SER A 1 151 ? 0.599 3.255 3.824 1.00 90.50 151 SER A N 1
ATOM 1235 C CA . SER A 1 151 ? 0.023 4.167 4.821 1.00 90.50 151 SER A CA 1
ATOM 1236 C C . SER A 1 151 ? -0.299 5.562 4.267 1.00 90.50 151 SER A C 1
ATOM 1238 O O . SER A 1 151 ? -0.976 6.348 4.933 1.00 90.50 151 SER A O 1
ATOM 1240 N N . PHE A 1 152 ? 0.133 5.877 3.043 1.00 88.75 152 PHE A N 1
ATOM 1241 C CA . PHE A 1 152 ? -0.197 7.127 2.364 1.00 88.75 152 PHE A CA 1
ATOM 1242 C C . PHE A 1 152 ? -1.719 7.299 2.205 1.00 88.75 152 PHE A C 1
ATOM 1244 O O . PHE A 1 152 ? -2.278 8.365 2.499 1.00 88.75 152 PHE A O 1
ATOM 1251 N N . PHE A 1 153 ? -2.424 6.228 1.827 1.00 90.81 153 PHE A N 1
ATOM 1252 C CA . PHE A 1 153 ? -3.859 6.278 1.554 1.00 90.81 153 PHE A CA 1
ATOM 1253 C C . PHE A 1 153 ? -4.692 6.275 2.840 1.00 90.81 153 PHE A C 1
ATOM 1255 O O . PHE A 1 153 ? -4.436 5.529 3.786 1.00 90.81 153 PHE A O 1
ATOM 1262 N N . LYS A 1 154 ? -5.712 7.140 2.887 1.00 92.88 154 LYS A N 1
ATOM 1263 C CA . LYS A 1 154 ? -6.588 7.282 4.064 1.00 92.88 154 LYS A CA 1
ATOM 1264 C C . LYS A 1 154 ? -7.396 6.018 4.327 1.00 92.88 154 LYS A C 1
ATOM 1266 O O . LYS A 1 154 ? -7.445 5.565 5.463 1.00 92.88 154 LYS A O 1
ATOM 1271 N N . ASP A 1 155 ? -7.965 5.431 3.279 1.00 94.44 155 ASP A N 1
ATOM 1272 C CA . ASP A 1 155 ? -8.785 4.226 3.397 1.00 94.44 155 ASP A CA 1
ATOM 1273 C C . ASP A 1 155 ? -7.969 3.047 3.936 1.00 94.44 155 ASP A C 1
ATOM 1275 O O . ASP A 1 155 ? -8.454 2.317 4.798 1.00 94.44 155 ASP A O 1
ATOM 1279 N N . VAL A 1 156 ? -6.703 2.913 3.526 1.00 95.69 156 VAL A N 1
ATOM 1280 C CA . VAL A 1 156 ? -5.775 1.922 4.095 1.00 95.69 156 VAL A CA 1
ATOM 1281 C C . VAL A 1 156 ? -5.574 2.168 5.589 1.00 95.69 156 VAL A C 1
ATOM 1283 O O . VAL A 1 156 ? -5.780 1.256 6.385 1.00 95.69 156 VAL A O 1
ATOM 1286 N N . ARG A 1 157 ? -5.250 3.403 5.997 1.00 95.06 157 ARG A N 1
ATOM 1287 C CA . ARG A 1 157 ? -5.066 3.756 7.418 1.00 95.06 157 ARG A CA 1
ATOM 1288 C C . ARG A 1 157 ? -6.306 3.475 8.262 1.00 95.06 157 ARG A C 1
ATOM 1290 O O . ARG A 1 157 ? -6.181 2.950 9.363 1.00 95.06 157 ARG A O 1
ATOM 1297 N N . TYR A 1 158 ? -7.490 3.812 7.758 1.00 96.75 158 TYR A N 1
ATOM 1298 C CA . TYR A 1 158 ? -8.747 3.583 8.467 1.00 96.75 158 TYR A CA 1
ATOM 1299 C C . TYR A 1 158 ? -9.088 2.095 8.562 1.00 96.75 158 TYR A C 1
ATOM 1301 O O . TYR A 1 158 ? -9.488 1.647 9.633 1.00 96.75 158 TYR A O 1
ATOM 1309 N N . ASN A 1 159 ? -8.870 1.317 7.496 1.00 97.94 159 ASN A N 1
ATOM 1310 C CA . ASN A 1 159 ? -9.016 -0.137 7.553 1.00 97.94 159 ASN A CA 1
ATOM 1311 C C . ASN A 1 159 ? -8.070 -0.740 8.595 1.00 97.94 159 ASN A C 1
ATOM 1313 O O . ASN A 1 159 ? -8.541 -1.429 9.490 1.00 97.94 159 ASN A O 1
ATOM 1317 N N . VAL A 1 160 ? -6.770 -0.429 8.538 1.00 97.38 160 VAL A N 1
ATOM 1318 C CA . VAL A 1 160 ? -5.771 -0.946 9.491 1.00 97.38 160 VAL A CA 1
ATOM 1319 C C . VAL A 1 160 ? -6.120 -0.563 10.932 1.00 97.38 160 VAL A C 1
ATOM 1321 O O . VAL A 1 160 ? -6.042 -1.408 11.818 1.00 97.38 160 VAL A O 1
ATOM 1324 N N . PHE A 1 161 ? -6.562 0.676 11.165 1.00 96.25 161 PHE A N 1
ATOM 1325 C CA . PHE A 1 161 ? -7.041 1.138 12.469 1.00 96.25 161 PHE A CA 1
ATOM 1326 C C . PHE A 1 161 ? -8.188 0.284 13.020 1.00 96.25 161 PHE A C 1
ATOM 1328 O O . PHE A 1 161 ? -8.089 -0.252 14.125 1.00 96.25 161 PHE A O 1
ATOM 1335 N N . LEU A 1 162 ? -9.263 0.133 12.246 1.00 96.69 162 LEU A N 1
ATOM 1336 C CA . LEU A 1 162 ? -10.431 -0.637 12.670 1.00 96.69 162 LEU A CA 1
ATOM 1337 C C . LEU A 1 162 ? -10.083 -2.118 12.843 1.00 96.69 162 LEU A C 1
ATOM 1339 O O . LEU A 1 162 ? -10.470 -2.733 13.833 1.00 96.69 162 LEU A O 1
ATOM 1343 N N . MET A 1 163 ? -9.309 -2.676 11.913 1.00 97.62 163 MET A N 1
ATOM 1344 C CA . MET A 1 163 ? -8.837 -4.055 11.955 1.00 97.62 163 MET A CA 1
ATOM 1345 C C . MET A 1 163 ? -7.982 -4.327 13.196 1.00 97.62 163 MET A C 1
ATOM 1347 O O . MET A 1 163 ? -8.175 -5.352 13.841 1.00 97.62 163 MET A O 1
ATOM 1351 N N . ALA A 1 164 ? -7.076 -3.419 13.572 1.00 95.56 164 ALA A N 1
ATOM 1352 C CA . ALA A 1 164 ? -6.245 -3.561 14.768 1.00 95.56 164 ALA A CA 1
ATOM 1353 C C . ALA A 1 164 ? -7.085 -3.625 16.048 1.00 95.56 164 ALA A C 1
ATOM 1355 O O . ALA A 1 164 ? -6.842 -4.474 16.906 1.00 95.56 164 ALA A O 1
ATOM 1356 N N . PHE A 1 165 ? -8.107 -2.772 16.152 1.00 95.31 165 PHE A N 1
ATOM 1357 C CA . PHE A 1 165 ? -9.047 -2.815 17.267 1.00 95.31 165 PHE A CA 1
ATOM 1358 C C . PHE A 1 165 ? -9.845 -4.126 17.293 1.00 95.31 165 PHE A C 1
ATOM 1360 O O . PHE A 1 165 ? -9.877 -4.799 18.322 1.00 95.31 165 PHE A O 1
ATOM 1367 N N . VAL A 1 166 ? -10.435 -4.525 16.162 1.00 94.75 166 VAL A N 1
ATOM 1368 C CA . VAL A 1 166 ? -11.228 -5.763 16.057 1.00 94.75 166 VAL A CA 1
ATOM 1369 C C . VAL A 1 166 ? -10.371 -7.009 16.293 1.00 94.75 166 VAL A C 1
ATOM 1371 O O . VAL A 1 166 ? -10.831 -7.993 16.867 1.00 94.75 166 VAL A O 1
ATOM 1374 N N . TRP A 1 167 ? -9.103 -6.993 15.892 1.00 93.94 167 TRP A N 1
ATOM 1375 C CA . TRP A 1 167 ? -8.183 -8.082 16.196 1.00 93.94 167 TRP A CA 1
ATOM 1376 C C . TRP A 1 167 ? -7.888 -8.163 17.695 1.00 93.94 167 TRP A C 1
ATOM 1378 O O . TRP A 1 167 ? -7.934 -9.251 18.274 1.00 93.94 167 TRP A O 1
ATOM 1388 N N . ALA A 1 168 ? -7.620 -7.022 18.332 1.00 91.12 168 ALA A N 1
ATOM 1389 C CA . ALA A 1 168 ? -7.355 -6.958 19.763 1.00 91.12 168 ALA A CA 1
ATOM 1390 C C . ALA A 1 168 ? -8.574 -7.365 20.601 1.00 91.12 168 ALA A C 1
ATOM 1392 O O . ALA A 1 168 ? -8.404 -8.029 21.618 1.00 91.12 168 ALA A O 1
ATOM 1393 N N . SER A 1 169 ? -9.795 -7.063 20.150 1.00 89.94 169 SER A N 1
ATOM 1394 C CA . SER A 1 169 ? -11.024 -7.461 20.847 1.00 89.94 169 SER A CA 1
ATOM 1395 C C . SER A 1 169 ? -11.368 -8.950 20.747 1.00 89.94 169 SER A C 1
ATOM 1397 O O . SER A 1 169 ? -12.423 -9.369 21.213 1.00 89.94 169 SER A O 1
ATOM 1399 N N . GLY A 1 170 ? -10.498 -9.765 20.141 1.00 86.06 170 GLY A N 1
ATOM 1400 C CA . GLY A 1 170 ? -10.767 -11.182 19.899 1.00 86.06 170 GLY A CA 1
ATOM 1401 C C . GLY A 1 170 ? -11.718 -11.421 18.727 1.00 86.06 170 GLY A C 1
ATOM 1402 O O . GLY A 1 170 ? -12.238 -12.523 18.590 1.00 86.06 170 GLY A O 1
ATOM 1403 N N . SER A 1 171 ? -11.921 -10.407 17.878 1.00 82.56 171 SER A N 1
ATOM 1404 C CA . SER A 1 171 ? -12.827 -10.440 16.724 1.00 82.56 171 SER A CA 1
ATOM 1405 C C . SER A 1 171 ? -14.254 -10.781 17.111 1.00 82.56 171 SER A C 1
ATOM 1407 O O . SER A 1 171 ? -14.884 -11.675 16.550 1.00 82.56 171 SER A O 1
ATOM 1409 N N . ASP A 1 172 ? -14.734 -10.022 18.094 1.00 83.06 172 ASP A N 1
ATOM 1410 C CA . ASP A 1 172 ? -16.120 -10.022 18.529 1.00 83.06 172 ASP A CA 1
ATOM 1411 C C . ASP A 1 172 ? -17.064 -9.945 17.316 1.00 83.06 172 ASP A C 1
ATOM 1413 O O . ASP A 1 172 ? -16.945 -9.056 16.462 1.00 83.06 172 ASP A O 1
ATOM 1417 N N . ALA A 1 173 ? -18.011 -10.887 17.266 1.00 87.00 173 ALA A N 1
ATOM 1418 C CA . ALA A 1 173 ? -19.013 -11.014 16.211 1.00 87.00 173 ALA A CA 1
ATOM 1419 C C . ALA A 1 173 ? -19.886 -9.754 16.056 1.00 87.00 173 ALA A C 1
ATOM 1421 O O . ALA A 1 173 ? -20.532 -9.568 15.026 1.00 87.00 173 ALA A O 1
ATOM 1422 N N . THR A 1 174 ? -19.881 -8.872 17.058 1.00 88.00 174 THR A N 1
ATOM 1423 C CA . THR A 1 174 ? -20.497 -7.543 17.012 1.00 88.00 174 THR A CA 1
ATOM 1424 C C . THR A 1 174 ? -19.882 -6.653 15.928 1.00 88.00 174 THR A C 1
ATOM 1426 O O . THR A 1 174 ? -20.584 -5.831 15.339 1.00 88.00 174 THR A O 1
ATOM 1429 N N . TYR A 1 175 ? -18.583 -6.796 15.643 1.00 89.69 175 TYR A N 1
ATOM 1430 C CA . TYR A 1 175 ? -17.867 -5.912 14.718 1.00 89.69 175 TYR A CA 1
ATOM 1431 C C . TYR A 1 175 ? -17.663 -6.514 13.327 1.00 89.69 175 TYR A C 1
ATOM 1433 O O . TYR A 1 175 ? -17.657 -5.775 12.341 1.00 89.69 175 TYR A O 1
ATOM 1441 N N . CYS A 1 176 ? -17.473 -7.830 13.225 1.00 93.81 176 CYS A N 1
ATOM 1442 C CA . CYS A 1 176 ? -17.276 -8.506 11.945 1.00 93.81 176 CYS A CA 1
ATOM 1443 C C . CYS A 1 176 ? -17.765 -9.963 11.979 1.00 93.81 176 CYS A C 1
ATOM 1445 O O . CYS A 1 176 ? -17.777 -10.578 13.046 1.00 93.81 176 CYS A O 1
ATOM 1447 N N . PRO A 1 177 ? -18.102 -10.559 10.821 1.00 94.81 177 PRO A N 1
ATOM 1448 C CA . PRO A 1 177 ? -18.331 -11.999 10.721 1.00 94.81 177 PRO A CA 1
ATOM 1449 C C . PRO A 1 177 ? -17.106 -12.799 11.186 1.00 94.81 177 PRO A C 1
ATOM 1451 O O . PRO A 1 177 ? -15.967 -12.375 10.979 1.00 94.81 177 PRO A O 1
ATOM 1454 N N . ILE A 1 178 ? -17.321 -13.983 11.766 1.00 93.94 178 ILE A N 1
ATOM 1455 C CA . ILE A 1 178 ? -16.237 -14.850 12.270 1.00 93.94 178 ILE A CA 1
ATOM 1456 C C . ILE A 1 178 ? -15.269 -15.222 11.136 1.00 93.94 178 ILE A C 1
ATOM 1458 O O . ILE A 1 178 ? -14.054 -15.290 11.327 1.00 93.94 178 ILE A O 1
ATOM 1462 N N . GLU A 1 179 ? -15.795 -15.405 9.927 1.00 95.38 179 GLU A N 1
ATOM 1463 C CA . GLU A 1 179 ? -15.039 -15.756 8.729 1.00 95.38 179 GLU A CA 1
ATOM 1464 C C . GLU A 1 179 ? -14.077 -14.636 8.296 1.00 95.38 179 GLU A C 1
ATOM 1466 O O . GLU A 1 179 ? -13.062 -14.913 7.654 1.00 95.38 179 GLU A O 1
ATOM 1471 N N . ALA A 1 180 ? -14.349 -13.381 8.677 1.00 96.38 180 ALA A N 1
ATOM 1472 C CA . ALA A 1 180 ? -13.494 -12.239 8.361 1.00 96.38 180 ALA A CA 1
ATOM 1473 C C . ALA A 1 180 ? -12.230 -12.184 9.236 1.00 96.38 180 ALA A C 1
ATOM 1475 O O . ALA A 1 180 ? -11.273 -11.500 8.874 1.00 96.38 180 ALA A O 1
ATOM 1476 N N . HIS A 1 181 ? -12.168 -12.927 10.350 1.00 95.38 181 HIS A N 1
ATOM 1477 C CA . HIS A 1 181 ? -11.021 -12.899 11.265 1.00 95.38 181 HIS A CA 1
ATOM 1478 C C . HIS A 1 181 ? -9.694 -13.204 10.553 1.00 95.38 181 HIS A C 1
ATOM 1480 O O . HIS A 1 181 ? -8.719 -12.467 10.697 1.00 95.38 181 HIS A O 1
ATOM 1486 N N . GLY A 1 182 ? -9.662 -14.263 9.737 1.00 96.69 182 GLY A N 1
ATOM 1487 C CA . GLY A 1 182 ? -8.457 -14.643 8.995 1.00 96.69 182 GLY A CA 1
ATOM 1488 C C . GLY A 1 182 ? -8.001 -13.563 8.010 1.00 96.69 182 GLY A C 1
ATOM 1489 O O . GLY A 1 182 ? -6.801 -13.318 7.887 1.00 96.69 182 GLY A O 1
ATOM 1490 N N . PHE A 1 183 ? -8.957 -12.887 7.367 1.00 97.75 183 PHE A N 1
ATOM 1491 C CA . PHE A 1 183 ? -8.709 -11.778 6.447 1.00 97.75 183 PHE A CA 1
ATOM 1492 C C . PHE A 1 183 ? -8.114 -10.562 7.169 1.00 97.75 183 PHE A C 1
ATOM 1494 O O . PHE A 1 183 ? -7.089 -10.034 6.740 1.00 97.75 183 PHE A O 1
ATOM 1501 N N . ILE A 1 184 ? -8.705 -10.179 8.306 1.00 97.44 184 ILE A N 1
ATOM 1502 C CA . ILE A 1 184 ? -8.255 -9.071 9.162 1.00 97.44 184 ILE A CA 1
ATOM 1503 C C . ILE A 1 184 ? -6.810 -9.292 9.615 1.00 97.44 184 ILE A C 1
ATOM 1505 O O . ILE A 1 184 ? -5.953 -8.431 9.413 1.00 97.44 184 ILE A O 1
ATOM 1509 N N . VAL A 1 185 ? -6.520 -10.463 10.193 1.00 96.31 185 VAL A N 1
ATOM 1510 C CA . VAL A 1 185 ? -5.177 -10.783 10.697 1.00 96.31 185 VAL A CA 1
ATOM 1511 C C . VAL A 1 185 ? -4.160 -10.790 9.560 1.00 96.31 185 VAL A C 1
ATOM 1513 O O . VAL A 1 185 ? -3.113 -10.155 9.679 1.00 96.31 185 VAL A O 1
ATOM 1516 N N . ALA A 1 186 ? -4.480 -11.441 8.436 1.00 97.81 186 ALA A N 1
ATOM 1517 C CA . ALA A 1 186 ? -3.585 -11.490 7.285 1.00 97.81 186 ALA A CA 1
ATOM 1518 C C . ALA A 1 186 ? -3.283 -10.093 6.722 1.00 97.81 186 ALA A C 1
ATOM 1520 O O . ALA A 1 186 ? -2.145 -9.837 6.330 1.00 97.81 186 ALA A O 1
ATOM 1521 N N . TYR A 1 187 ? -4.262 -9.181 6.706 1.00 98.25 187 TYR A N 1
ATOM 1522 C CA . TYR A 1 187 ? -4.043 -7.820 6.223 1.00 98.25 187 TYR A CA 1
ATOM 1523 C C . TYR A 1 187 ? -3.164 -6.990 7.159 1.00 98.25 187 TYR A C 1
ATOM 1525 O O . TYR A 1 187 ? -2.266 -6.296 6.685 1.00 98.25 187 TYR A O 1
ATOM 1533 N N . ILE A 1 188 ? -3.373 -7.071 8.478 1.00 96.75 188 ILE A N 1
ATOM 1534 C CA . ILE A 1 188 ? -2.523 -6.360 9.445 1.00 96.75 188 ILE A CA 1
ATOM 1535 C C . ILE A 1 188 ? -1.085 -6.883 9.370 1.00 96.75 188 ILE A C 1
ATOM 1537 O O . ILE A 1 188 ? -0.157 -6.082 9.318 1.00 96.75 188 ILE A O 1
ATOM 1541 N N . GLU A 1 189 ? -0.887 -8.205 9.317 1.00 95.69 189 GLU A N 1
ATOM 1542 C CA . GLU A 1 189 ? 0.440 -8.816 9.135 1.00 95.69 189 GLU A CA 1
ATOM 1543 C C . GLU A 1 189 ? 1.113 -8.322 7.845 1.00 95.69 189 GLU A C 1
ATOM 1545 O O . GLU A 1 189 ? 2.273 -7.912 7.866 1.00 95.69 189 GLU A O 1
ATOM 1550 N N . ALA A 1 190 ? 0.372 -8.305 6.733 1.00 96.88 190 ALA A N 1
ATOM 1551 C CA . ALA A 1 190 ? 0.842 -7.806 5.445 1.00 96.88 190 ALA A CA 1
ATOM 1552 C C . ALA A 1 190 ? 1.195 -6.309 5.477 1.00 96.88 190 ALA A C 1
ATOM 1554 O O . ALA A 1 190 ? 2.199 -5.892 4.898 1.00 96.88 190 ALA A O 1
ATOM 1555 N N . TRP A 1 191 ? 0.390 -5.497 6.161 1.00 96.38 191 TRP A N 1
ATOM 1556 C CA . TRP A 1 191 ? 0.648 -4.071 6.330 1.00 96.38 191 TRP A CA 1
ATOM 1557 C C . TRP A 1 191 ? 1.888 -3.818 7.192 1.00 96.38 191 TRP A C 1
ATOM 1559 O O . TRP A 1 191 ? 2.732 -3.021 6.794 1.00 96.38 191 TRP A O 1
ATOM 1569 N N . MET A 1 192 ? 2.041 -4.533 8.313 1.00 93.69 192 MET A N 1
ATOM 1570 C CA . MET A 1 192 ? 3.224 -4.437 9.178 1.00 93.69 192 MET A CA 1
ATOM 1571 C C . MET A 1 192 ? 4.507 -4.832 8.434 1.00 93.69 192 MET A C 1
ATOM 1573 O O . MET A 1 192 ? 5.502 -4.120 8.533 1.00 93.69 192 MET A O 1
ATOM 1577 N N . GLU A 1 193 ? 4.477 -5.911 7.639 1.00 92.88 193 GLU A N 1
ATOM 1578 C CA . GLU A 1 193 ? 5.595 -6.303 6.760 1.00 92.88 193 GLU A CA 1
ATOM 1579 C C . GLU A 1 193 ? 5.938 -5.196 5.745 1.00 92.88 193 GLU A C 1
ATOM 1581 O O . GLU A 1 193 ? 7.099 -4.997 5.404 1.00 92.88 193 GLU A O 1
ATOM 1586 N N . GLY A 1 194 ? 4.936 -4.443 5.280 1.00 92.31 194 GLY A N 1
ATOM 1587 C CA . GLY A 1 194 ? 5.106 -3.326 4.350 1.00 92.31 194 GLY A CA 1
ATOM 1588 C C . GLY A 1 194 ? 5.611 -2.018 4.971 1.00 92.31 194 GLY A C 1
ATOM 1589 O O . GLY A 1 194 ? 5.851 -1.072 4.220 1.00 92.31 194 GLY A O 1
ATOM 1590 N N . LEU A 1 195 ? 5.764 -1.929 6.299 1.00 91.50 195 LEU A N 1
ATOM 1591 C CA . LEU A 1 195 ? 6.273 -0.720 6.959 1.00 91.50 195 LEU A CA 1
ATOM 1592 C C . LEU A 1 195 ? 7.787 -0.529 6.784 1.00 91.50 195 LEU A C 1
ATOM 1594 O O . LEU A 1 195 ? 8.257 0.606 6.838 1.00 91.50 195 LEU A O 1
ATOM 1598 N N . VAL A 1 196 ? 8.532 -1.618 6.568 1.00 88.06 196 VAL A N 1
ATOM 1599 C CA . VAL A 1 196 ? 9.977 -1.599 6.302 1.00 88.06 196 VAL A CA 1
ATOM 1600 C C . VAL A 1 196 ? 10.205 -2.013 4.853 1.00 88.06 196 VAL A C 1
ATOM 1602 O O . VAL A 1 196 ? 9.790 -3.086 4.419 1.00 88.06 196 VAL A O 1
ATOM 1605 N N . GLU A 1 197 ? 10.860 -1.156 4.077 1.00 82.12 197 GLU A N 1
ATOM 1606 C CA . GLU A 1 197 ? 10.992 -1.341 2.634 1.00 82.12 197 GLU A CA 1
ATOM 1607 C C . GLU A 1 197 ? 12.089 -2.372 2.296 1.00 82.12 197 GLU A C 1
ATOM 1609 O O . GLU A 1 197 ? 11.990 -3.031 1.268 1.00 82.12 197 GLU A O 1
ATOM 1614 N N . TYR A 1 198 ? 13.093 -2.610 3.148 1.00 74.50 198 TYR A N 1
ATOM 1615 C CA . TYR A 1 198 ? 14.266 -3.417 2.775 1.00 74.50 198 TYR A CA 1
ATOM 1616 C C . TYR A 1 198 ? 14.135 -4.941 2.982 1.00 74.50 198 TYR A C 1
ATOM 1618 O O . TYR A 1 198 ? 13.918 -5.390 4.107 1.00 74.50 198 TYR A O 1
ATOM 1626 N N . PRO A 1 199 ? 14.363 -5.756 1.929 1.00 58.31 199 PRO A N 1
ATOM 1627 C CA . PRO A 1 199 ? 14.188 -7.212 1.964 1.00 58.31 199 PRO A CA 1
ATOM 1628 C C . PRO A 1 199 ? 15.366 -8.001 2.556 1.00 58.31 199 PRO A C 1
ATOM 1630 O O . PRO A 1 199 ? 15.211 -9.181 2.855 1.00 58.31 199 PRO A O 1
ATOM 1633 N N . GLU A 1 200 ? 16.548 -7.395 2.727 1.00 58.19 200 GLU A N 1
ATOM 1634 C CA . GLU A 1 200 ? 17.729 -8.110 3.257 1.00 58.19 200 GLU A CA 1
ATOM 1635 C C . GLU A 1 200 ? 17.637 -8.419 4.757 1.00 58.19 200 GLU A C 1
ATOM 1637 O O . GLU A 1 200 ? 18.441 -9.172 5.306 1.00 58.19 200 GLU A O 1
ATOM 1642 N N . GLN A 1 201 ? 16.611 -7.900 5.422 1.00 55.72 201 GLN A N 1
ATOM 1643 C CA . GLN A 1 201 ? 16.273 -8.270 6.780 1.00 55.72 201 GLN A CA 1
ATOM 1644 C C . GLN A 1 201 ? 15.081 -9.225 6.730 1.00 55.72 201 GLN A C 1
ATOM 1646 O O . GLN A 1 201 ? 14.121 -9.002 5.998 1.00 55.72 201 GLN A O 1
ATOM 1651 N N . THR A 1 202 ? 15.108 -10.265 7.564 1.00 58.91 202 THR A N 1
ATOM 1652 C CA . THR A 1 202 ? 13.986 -11.201 7.817 1.00 58.91 202 THR A CA 1
ATOM 1653 C C . THR A 1 202 ? 12.614 -10.529 8.025 1.00 58.91 202 THR A C 1
ATOM 1655 O O . THR A 1 202 ? 11.589 -11.203 7.973 1.00 58.91 202 THR A O 1
ATOM 1658 N N . LEU A 1 203 ? 12.597 -9.212 8.240 1.00 61.59 203 LEU A N 1
ATOM 1659 C CA . LEU A 1 203 ? 11.443 -8.344 8.421 1.00 61.59 203 LEU A CA 1
ATOM 1660 C C . LEU A 1 203 ? 10.578 -8.141 7.164 1.00 61.59 203 LEU A C 1
ATOM 1662 O O . LEU A 1 203 ? 9.376 -7.958 7.320 1.00 61.59 203 LEU A O 1
ATOM 1666 N N . ASN A 1 204 ? 11.136 -8.192 5.947 1.00 74.06 204 ASN A N 1
ATOM 1667 C CA . ASN A 1 204 ? 10.369 -8.009 4.704 1.00 74.06 204 ASN A CA 1
ATOM 1668 C C . ASN A 1 204 ? 10.636 -9.147 3.703 1.00 74.06 204 ASN A C 1
ATOM 1670 O O . ASN A 1 204 ? 11.166 -8.960 2.609 1.00 74.06 204 ASN A O 1
ATOM 1674 N N . ALA A 1 205 ? 10.232 -10.358 4.091 1.00 84.88 205 ALA A N 1
ATOM 1675 C CA . ALA A 1 205 ? 10.307 -11.555 3.251 1.00 84.88 205 ALA A CA 1
ATOM 1676 C C . ALA A 1 205 ? 9.148 -11.666 2.238 1.00 84.88 205 ALA A C 1
ATOM 1678 O O . ALA A 1 205 ? 8.981 -12.716 1.613 1.00 84.88 205 ALA A O 1
ATOM 1679 N N . PHE A 1 206 ? 8.312 -10.625 2.114 1.00 92.38 206 PHE A N 1
ATOM 1680 C CA . PHE A 1 206 ? 7.097 -10.575 1.286 1.00 92.38 206 PHE A CA 1
ATOM 1681 C C . PHE A 1 206 ? 6.065 -11.681 1.569 1.00 92.38 206 PHE A C 1
ATOM 1683 O O . PHE A 1 206 ? 5.111 -11.860 0.807 1.00 92.38 206 PHE A O 1
ATOM 1690 N N . THR A 1 207 ? 6.248 -12.444 2.644 1.00 94.38 207 THR A N 1
ATOM 1691 C CA . THR A 1 207 ? 5.489 -13.656 2.940 1.00 94.38 207 THR A CA 1
ATOM 1692 C C . THR A 1 207 ? 4.092 -13.299 3.424 1.00 94.38 207 THR A C 1
ATOM 1694 O O . THR A 1 207 ? 3.116 -13.901 2.967 1.00 94.38 207 THR A O 1
ATOM 1697 N N . ALA A 1 208 ? 3.970 -12.299 4.302 1.00 96.12 208 ALA A N 1
ATOM 1698 C CA . ALA A 1 208 ? 2.674 -11.863 4.810 1.00 96.12 208 ALA A CA 1
ATOM 1699 C C . ALA A 1 208 ? 1.846 -11.191 3.705 1.00 96.12 208 ALA A C 1
ATOM 1701 O O . ALA A 1 208 ? 0.686 -11.554 3.499 1.00 96.12 208 ALA A O 1
ATOM 1702 N N . ARG A 1 209 ? 2.457 -10.292 2.921 1.00 96.56 209 ARG A N 1
ATOM 1703 C CA . ARG A 1 209 ? 1.796 -9.629 1.785 1.00 96.56 209 ARG A CA 1
ATOM 1704 C C . ARG A 1 209 ? 1.360 -10.616 0.709 1.00 96.56 209 ARG A C 1
ATOM 1706 O O . ARG A 1 209 ? 0.211 -10.561 0.273 1.00 96.56 209 ARG A O 1
ATOM 1713 N N . HIS A 1 210 ? 2.214 -11.566 0.325 1.00 96.94 210 HIS A N 1
ATOM 1714 C CA . HIS A 1 210 ? 1.854 -12.582 -0.667 1.00 96.94 210 HIS A CA 1
ATOM 1715 C C . HIS A 1 210 ? 0.724 -13.502 -0.176 1.00 96.94 210 HIS A C 1
ATOM 1717 O O . HIS A 1 210 ? -0.223 -13.788 -0.920 1.00 96.94 210 HIS A O 1
ATOM 1723 N N . LYS A 1 211 ? 0.785 -13.931 1.093 1.00 97.38 211 LYS A N 1
ATOM 1724 C CA . LYS A 1 211 ? -0.275 -14.716 1.741 1.00 97.38 211 LYS A CA 1
ATOM 1725 C C . LYS A 1 211 ? -1.601 -13.955 1.736 1.00 97.38 211 LYS A C 1
ATOM 1727 O O . LYS A 1 211 ? -2.617 -14.544 1.369 1.00 97.38 211 LYS A O 1
ATOM 1732 N N . PHE A 1 212 ? -1.591 -12.668 2.089 1.00 98.12 212 PHE A N 1
ATOM 1733 C CA . PHE A 1 212 ? -2.789 -11.834 2.059 1.00 98.12 212 PHE A CA 1
ATOM 1734 C C . PHE A 1 212 ? -3.354 -11.690 0.642 1.00 98.12 212 PHE A C 1
ATOM 1736 O O . PHE A 1 212 ? -4.528 -11.979 0.451 1.00 98.12 212 PHE A O 1
ATOM 1743 N N . ILE A 1 213 ? -2.545 -11.336 -0.366 1.00 97.50 213 ILE A N 1
ATOM 1744 C CA . ILE A 1 213 ? -3.029 -11.180 -1.755 1.00 97.50 213 ILE A CA 1
ATOM 1745 C C . ILE A 1 213 ? -3.656 -12.484 -2.265 1.00 97.50 213 ILE A C 1
ATOM 1747 O O . ILE A 1 213 ? -4.702 -12.464 -2.912 1.00 97.50 213 ILE A O 1
ATOM 1751 N N . THR A 1 214 ? -3.046 -13.628 -1.940 1.00 96.88 214 THR A N 1
ATOM 1752 C CA . THR A 1 214 ? -3.577 -14.951 -2.298 1.00 96.88 214 THR A CA 1
ATOM 1753 C C . THR A 1 214 ? -4.898 -15.253 -1.590 1.00 96.88 214 THR A C 1
ATOM 1755 O O . THR A 1 214 ? -5.787 -15.856 -2.190 1.00 96.88 214 THR A O 1
ATOM 1758 N N . MET A 1 215 ? -5.022 -14.869 -0.316 1.00 96.88 215 MET A N 1
ATOM 1759 C CA . MET A 1 215 ? -6.251 -15.023 0.463 1.00 96.88 215 MET A CA 1
ATOM 1760 C C . MET A 1 215 ? -7.362 -14.118 -0.073 1.00 96.88 215 MET A C 1
ATOM 1762 O O . MET A 1 215 ? -8.459 -14.611 -0.303 1.00 96.88 215 MET A O 1
ATOM 1766 N N . TRP A 1 216 ? -7.066 -12.838 -0.311 1.00 96.88 216 TRP A N 1
ATOM 1767 C CA . TRP A 1 216 ? -7.991 -11.859 -0.880 1.00 96.88 216 TRP A CA 1
ATOM 1768 C C . TRP A 1 216 ? -8.513 -12.332 -2.241 1.00 96.88 216 TRP A C 1
ATOM 1770 O O . TRP A 1 216 ? -9.713 -12.510 -2.400 1.00 96.88 216 TRP A O 1
ATOM 1780 N N . GLY A 1 217 ? -7.627 -12.703 -3.173 1.00 94.88 217 GLY A N 1
ATOM 1781 C CA . GLY A 1 217 ? -8.031 -13.122 -4.522 1.00 94.88 217 GLY A CA 1
ATOM 1782 C C . GLY A 1 217 ? -8.843 -14.425 -4.597 1.00 94.88 217 GLY A C 1
ATOM 1783 O O . GLY A 1 217 ? -9.384 -14.742 -5.653 1.00 94.88 217 GLY A O 1
ATOM 1784 N N . LYS A 1 218 ? -8.917 -15.204 -3.508 1.00 95.06 218 LYS A N 1
ATOM 1785 C CA . LYS A 1 218 ? -9.753 -16.418 -3.394 1.00 95.06 218 LYS A CA 1
ATOM 1786 C C . LYS A 1 218 ? -10.928 -16.247 -2.428 1.00 95.06 218 LYS A C 1
ATOM 1788 O O . LYS A 1 218 ? -11.740 -17.163 -2.301 1.00 95.06 218 LYS A O 1
ATOM 1793 N N . GLY A 1 219 ? -10.950 -15.147 -1.686 1.00 94.44 219 GLY A N 1
ATOM 1794 C CA . GLY A 1 219 ? -11.888 -14.889 -0.610 1.00 94.44 219 GLY A CA 1
ATOM 1795 C C . GLY A 1 219 ? -13.151 -14.194 -1.098 1.00 94.44 219 GLY A C 1
ATOM 1796 O O . GLY A 1 219 ? -13.330 -13.916 -2.278 1.00 94.44 219 GLY A O 1
ATOM 1797 N N . THR A 1 220 ? -14.039 -13.919 -0.150 1.00 95.50 220 THR A N 1
ATOM 1798 C CA . THR A 1 220 ? -15.282 -13.162 -0.367 1.00 95.50 220 THR A CA 1
ATOM 1799 C C . THR A 1 220 ? -15.244 -11.781 0.278 1.00 95.50 220 THR A C 1
ATOM 1801 O O . THR A 1 220 ? -16.206 -11.023 0.147 1.00 95.50 220 THR A O 1
ATOM 1804 N N . PHE A 1 221 ? -14.178 -11.490 1.028 1.00 96.69 221 PHE A N 1
ATOM 1805 C CA . PHE A 1 221 ? -14.024 -10.264 1.795 1.00 96.69 221 PHE A CA 1
ATOM 1806 C C . PHE A 1 221 ? -13.125 -9.270 1.083 1.00 96.69 221 PHE A C 1
ATOM 1808 O O . PHE A 1 221 ? -12.091 -9.649 0.533 1.00 96.69 221 PHE A O 1
ATOM 1815 N N . ASP A 1 222 ? -13.495 -8.003 1.207 1.00 96.81 222 ASP A N 1
ATOM 1816 C CA . ASP A 1 222 ? -12.730 -6.865 0.725 1.00 96.81 222 ASP A CA 1
ATOM 1817 C C . ASP A 1 222 ? -12.531 -5.811 1.827 1.00 96.81 222 ASP A C 1
ATOM 1819 O O . ASP A 1 222 ? -13.147 -5.858 2.899 1.00 96.81 222 ASP A O 1
ATOM 1823 N N . LEU A 1 223 ? -11.653 -4.846 1.573 1.00 97.12 223 LEU A N 1
ATOM 1824 C CA . LEU A 1 223 ? -11.445 -3.664 2.394 1.00 97.12 223 LEU A CA 1
ATOM 1825 C C . LEU A 1 223 ? -12.669 -2.738 2.355 1.00 97.12 223 LEU A C 1
ATOM 1827 O O . LEU A 1 223 ? -13.402 -2.647 1.373 1.00 97.12 223 LEU A O 1
ATOM 1831 N N . ILE A 1 224 ? -12.889 -1.996 3.441 1.00 96.31 224 ILE A N 1
ATOM 1832 C CA . ILE A 1 224 ? -13.955 -0.993 3.483 1.00 96.31 224 ILE A CA 1
ATOM 1833 C C . ILE A 1 224 ? -13.571 0.168 2.563 1.00 96.31 224 ILE A C 1
ATOM 1835 O O . ILE A 1 224 ? -12.510 0.776 2.727 1.00 96.31 224 ILE A O 1
ATOM 1839 N N . HIS A 1 225 ? -14.478 0.529 1.658 1.00 93.88 225 HIS A N 1
ATOM 1840 C CA . HIS A 1 225 ? -14.421 1.781 0.910 1.00 93.88 225 HIS A CA 1
ATOM 1841 C C . HIS A 1 225 ? -15.188 2.867 1.649 1.00 93.88 225 HIS A C 1
ATOM 1843 O O . HIS A 1 225 ? -16.416 2.818 1.758 1.00 93.88 225 HIS A O 1
ATOM 1849 N N . PHE A 1 226 ? -14.470 3.869 2.146 1.00 93.44 226 PHE A N 1
ATOM 1850 C CA . PHE A 1 226 ? -15.091 4.917 2.940 1.00 93.44 226 PHE A CA 1
ATOM 1851 C C . PHE A 1 226 ? -15.592 6.037 2.035 1.00 93.44 226 PHE A C 1
ATOM 1853 O O . PHE A 1 226 ? -14.830 6.701 1.333 1.00 93.44 226 PHE A O 1
ATOM 1860 N N . ASN A 1 227 ? -16.888 6.332 2.105 1.00 93.25 227 ASN A N 1
ATOM 1861 C CA . ASN A 1 227 ? -17.391 7.568 1.520 1.00 93.25 227 ASN A CA 1
ATOM 1862 C C . ASN A 1 227 ? -16.898 8.789 2.323 1.00 93.25 227 ASN A C 1
ATOM 1864 O O . ASN A 1 227 ? -16.487 8.683 3.481 1.00 93.25 227 ASN A O 1
ATOM 1868 N N . ARG A 1 228 ? -16.995 9.989 1.737 1.00 92.88 228 ARG A N 1
ATOM 1869 C CA . ARG A 1 228 ? -16.511 11.234 2.368 1.00 92.88 228 ARG A CA 1
ATOM 1870 C C . ARG A 1 228 ? -17.083 11.481 3.772 1.00 92.88 228 ARG A C 1
ATOM 1872 O O . ARG A 1 228 ? -16.398 12.061 4.609 1.00 92.88 228 ARG A O 1
ATOM 1879 N N . SER A 1 229 ? -18.330 11.082 4.035 1.00 94.06 229 SER A N 1
ATOM 1880 C CA . SER A 1 229 ? -18.963 11.250 5.351 1.00 94.06 229 SER A CA 1
ATOM 1881 C C . SER A 1 229 ? -18.360 10.292 6.378 1.00 94.06 229 SER A C 1
ATOM 1883 O O . SER A 1 229 ? -17.996 10.712 7.475 1.00 94.06 229 SER A O 1
ATOM 1885 N N . GLN A 1 230 ? -18.172 9.025 6.003 1.00 94.88 230 GLN A N 1
ATOM 1886 C CA . GLN A 1 230 ? -17.510 8.030 6.845 1.00 94.88 230 GLN A CA 1
ATOM 1887 C C . GLN A 1 230 ? -16.055 8.418 7.128 1.00 94.88 230 GLN A C 1
ATOM 1889 O O . GLN A 1 230 ? -15.662 8.421 8.289 1.00 94.88 230 GLN A O 1
ATOM 1894 N N . GLN A 1 231 ? -15.293 8.849 6.115 1.00 94.38 231 GLN A N 1
ATOM 1895 C CA . GLN A 1 231 ? -13.919 9.334 6.299 1.00 94.38 231 GLN A CA 1
ATOM 1896 C C . GLN A 1 231 ? -13.850 10.470 7.328 1.00 94.38 231 GLN A C 1
ATOM 1898 O O . GLN A 1 231 ? -13.015 10.439 8.227 1.00 94.38 231 GLN A O 1
ATOM 1903 N N . LYS A 1 232 ? -14.760 11.455 7.247 1.00 94.25 232 LYS A N 1
ATOM 1904 C CA . LYS A 1 232 ? -14.834 12.549 8.230 1.00 94.25 232 LYS A CA 1
ATOM 1905 C C . LYS A 1 232 ? -15.118 12.043 9.646 1.00 94.25 232 LYS A C 1
ATOM 1907 O O . LYS A 1 232 ? -14.497 12.530 10.585 1.00 94.25 232 LYS A O 1
ATOM 1912 N N . LYS A 1 233 ? -16.029 11.077 9.804 1.00 94.25 233 LYS A N 1
ATOM 1913 C CA . LYS A 1 233 ? -16.366 10.496 11.115 1.00 94.25 233 LYS A CA 1
ATOM 1914 C C . LYS A 1 233 ? -15.197 9.715 11.714 1.00 94.25 233 LYS A C 1
ATOM 1916 O O . LYS A 1 233 ? -14.859 9.946 12.870 1.00 94.25 233 LYS A O 1
ATOM 1921 N N . VAL A 1 234 ? -14.560 8.847 10.925 1.00 94.00 234 VAL A N 1
ATOM 1922 C CA . VAL A 1 234 ? -13.382 8.083 11.366 1.00 94.00 234 VAL A CA 1
ATOM 1923 C C . VAL A 1 234 ? -12.250 9.037 11.742 1.00 94.00 234 VAL A C 1
ATOM 1925 O O . VAL A 1 234 ? -11.665 8.899 12.810 1.00 94.00 234 VAL A O 1
ATOM 1928 N N . GLN A 1 235 ? -11.992 10.059 10.922 1.00 94.75 235 GLN A N 1
ATOM 1929 C CA . GLN A 1 235 ? -10.977 11.068 11.217 1.00 94.75 235 GLN A CA 1
ATOM 1930 C C . GLN A 1 235 ? -11.260 11.816 12.525 1.00 94.75 235 GLN A C 1
ATOM 1932 O O . GLN A 1 235 ? -10.348 11.981 13.330 1.00 94.75 235 GLN A O 1
ATOM 1937 N N . ALA A 1 236 ? -12.504 12.253 12.745 1.00 92.38 236 ALA A N 1
ATOM 1938 C CA . ALA A 1 236 ? -12.890 12.937 13.976 1.00 92.38 236 ALA A CA 1
ATOM 1939 C C . ALA A 1 236 ? -12.669 12.045 15.207 1.00 92.38 236 ALA A C 1
ATOM 1941 O O . ALA A 1 236 ? -12.105 12.506 16.196 1.00 92.38 236 ALA A O 1
ATOM 1942 N N . LYS A 1 237 ? -13.028 10.757 15.113 1.00 91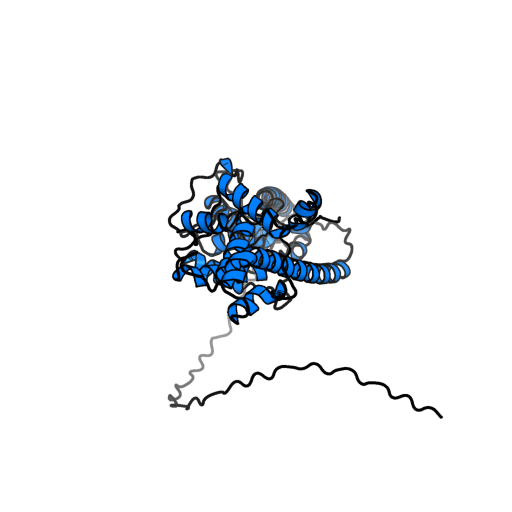.31 237 LYS A N 1
ATOM 1943 C CA . LYS A 1 237 ? -12.786 9.778 16.178 1.00 91.31 237 LYS A CA 1
ATOM 1944 C C . LYS A 1 237 ? -11.304 9.525 16.429 1.00 91.31 237 LYS A C 1
ATOM 1946 O O . LYS A 1 237 ? -10.889 9.532 17.578 1.00 91.31 237 LYS A O 1
ATOM 1951 N N . ILE A 1 238 ? -10.482 9.396 15.389 1.00 91.75 238 ILE A N 1
ATOM 1952 C CA . ILE A 1 238 ? -9.023 9.282 15.552 1.00 91.75 238 ILE A CA 1
ATOM 1953 C C . ILE A 1 238 ? -8.456 10.511 16.277 1.00 91.75 238 ILE A C 1
ATOM 1955 O O . ILE A 1 238 ? -7.636 10.368 17.180 1.00 91.75 238 ILE A O 1
ATOM 1959 N N . THR A 1 239 ? -8.908 11.719 15.928 1.00 90.88 239 THR A N 1
ATOM 1960 C CA . THR A 1 239 ? -8.489 12.947 16.618 1.00 90.88 239 THR A CA 1
ATOM 1961 C C . THR A 1 239 ? -8.927 12.964 18.085 1.00 90.88 239 THR A C 1
ATOM 1963 O O . THR A 1 239 ? -8.145 13.377 18.937 1.00 90.88 239 THR A O 1
ATOM 1966 N N . GLU A 1 240 ? -10.139 12.498 18.393 1.00 90.12 240 GLU A N 1
ATOM 1967 C CA . GLU A 1 240 ? -10.632 12.331 19.768 1.00 90.12 240 GLU A CA 1
ATOM 1968 C C . GLU A 1 240 ? -9.762 11.335 20.552 1.00 90.12 240 GLU A C 1
ATOM 1970 O O . GLU A 1 240 ? -9.261 11.659 21.626 1.00 90.12 240 GLU A O 1
ATOM 1975 N N . PHE A 1 241 ? -9.493 10.161 19.977 1.00 88.19 241 PHE A N 1
ATOM 1976 C CA . PHE A 1 241 ? -8.673 9.119 20.593 1.00 88.19 241 PHE A CA 1
ATOM 1977 C C . PHE A 1 241 ? -7.228 9.552 20.833 1.00 88.19 241 PHE A C 1
ATOM 1979 O O . PHE A 1 241 ? -6.641 9.179 21.844 1.00 88.19 241 PHE A O 1
ATOM 1986 N N . ASN A 1 242 ? -6.663 10.376 19.951 1.00 86.31 242 ASN A N 1
ATOM 1987 C CA . ASN A 1 242 ? -5.320 10.919 20.137 1.00 86.31 242 ASN A CA 1
ATOM 1988 C C . ASN A 1 242 ? -5.236 11.917 21.308 1.00 86.31 242 ASN A C 1
ATOM 1990 O O . ASN A 1 242 ? -4.170 12.092 21.888 1.00 86.31 242 ASN A O 1
ATOM 1994 N N . LYS A 1 243 ? -6.351 12.575 21.653 1.00 86.88 243 LYS A N 1
ATOM 1995 C CA . LYS A 1 243 ? -6.449 13.512 22.786 1.00 86.88 243 LYS A CA 1
ATOM 1996 C C . LYS A 1 243 ? -6.799 12.814 24.105 1.00 86.88 243 LYS A C 1
ATOM 1998 O O . LYS A 1 243 ? -6.690 13.432 25.166 1.00 86.88 243 LYS A O 1
ATOM 2003 N N . LEU A 1 244 ? -7.252 11.561 24.048 1.00 86.31 244 LEU A N 1
ATOM 2004 C CA . LEU A 1 244 ? -7.709 10.820 25.213 1.00 86.31 244 LEU A CA 1
ATOM 2005 C C . LEU A 1 244 ? -6.535 10.490 26.139 1.00 86.31 244 LEU A C 1
ATOM 2007 O O . LEU A 1 244 ? -5.572 9.837 25.738 1.00 86.31 244 LEU A O 1
ATOM 2011 N N . GLN A 1 245 ? -6.637 10.904 27.401 1.00 86.00 245 GLN A N 1
ATOM 2012 C CA . GLN A 1 245 ? -5.681 10.498 28.424 1.00 86.00 245 GLN A CA 1
ATOM 2013 C C . GLN A 1 245 ? -5.965 9.055 28.838 1.00 86.00 245 GLN A C 1
ATOM 2015 O O . GLN A 1 245 ? -7.000 8.752 29.433 1.00 86.00 245 GLN A O 1
ATOM 2020 N N . ILE A 1 246 ? -5.039 8.165 28.498 1.00 86.19 246 ILE A N 1
ATOM 2021 C CA . ILE A 1 246 ? -5.114 6.749 28.841 1.00 86.19 246 ILE A CA 1
ATOM 2022 C C . ILE A 1 246 ? -4.418 6.547 30.196 1.00 86.19 246 ILE A C 1
ATOM 2024 O O . ILE A 1 246 ? -3.254 6.934 30.325 1.00 86.19 246 ILE A O 1
ATOM 2028 N N . PRO A 1 247 ? -5.081 5.957 31.209 1.00 86.81 247 PRO A N 1
ATOM 2029 C CA . PRO A 1 247 ? -4.456 5.654 32.497 1.00 86.81 247 PRO A CA 1
ATOM 2030 C C . PRO A 1 247 ? -3.412 4.531 32.353 1.00 86.81 247 PRO A C 1
ATOM 2032 O O . PRO A 1 247 ? -3.704 3.344 32.520 1.00 86.81 247 PRO A O 1
ATOM 2035 N N . LEU A 1 248 ? -2.178 4.911 32.002 1.00 83.00 248 LEU A N 1
ATOM 2036 C CA . LEU A 1 248 ? -1.047 3.997 31.766 1.00 83.00 248 LEU A CA 1
ATOM 2037 C C . LEU A 1 248 ? -0.605 3.225 33.021 1.00 83.00 248 LEU A C 1
ATOM 2039 O O . LEU A 1 248 ? 0.159 2.273 32.912 1.00 83.00 248 LEU A O 1
ATOM 2043 N N . ASP A 1 249 ? -1.068 3.618 34.210 1.00 85.38 249 ASP A N 1
ATOM 2044 C CA . ASP A 1 249 ? -0.848 2.884 35.459 1.00 85.38 249 ASP A CA 1
ATOM 2045 C C . ASP A 1 249 ? -1.627 1.559 35.510 1.00 85.38 249 ASP A C 1
ATOM 2047 O O . ASP A 1 249 ? -1.266 0.665 36.276 1.00 85.38 249 ASP A O 1
ATOM 2051 N N . ARG A 1 250 ? -2.685 1.425 34.699 1.00 82.06 250 ARG A N 1
ATOM 2052 C CA . ARG A 1 250 ? -3.589 0.261 34.696 1.00 82.06 250 ARG A CA 1
ATOM 2053 C C . ARG A 1 250 ? -3.728 -0.411 33.336 1.00 82.06 250 ARG A C 1
ATOM 2055 O O . ARG A 1 250 ? -4.106 -1.576 33.279 1.00 82.06 250 ARG A O 1
ATOM 2062 N N . LEU A 1 251 ? -3.445 0.310 32.255 1.00 86.06 251 LEU A N 1
ATOM 2063 C CA . LEU A 1 251 ? -3.589 -0.174 30.883 1.00 86.06 251 LEU A CA 1
ATOM 2064 C C . LEU A 1 251 ? -2.231 -0.555 30.285 1.00 86.06 251 LEU A C 1
ATOM 2066 O O . LEU A 1 251 ? -1.201 -0.023 30.706 1.00 86.06 251 LEU A O 1
ATOM 2070 N N . PRO A 1 252 ? -2.190 -1.491 29.316 1.00 83.50 252 PRO A N 1
ATOM 2071 C CA . PRO A 1 252 ? -0.929 -1.886 28.705 1.00 83.50 252 PRO A CA 1
ATOM 2072 C C . PRO A 1 252 ? -0.263 -0.703 28.006 1.00 83.50 252 PRO A C 1
ATOM 2074 O O . PRO A 1 252 ? -0.922 0.213 27.508 1.00 83.50 252 PRO A O 1
ATOM 2077 N N . THR A 1 253 ? 1.059 -0.780 27.872 1.00 85.94 253 THR A N 1
ATOM 2078 C CA . THR A 1 253 ? 1.763 0.096 26.938 1.00 85.94 253 THR A CA 1
ATOM 2079 C C . THR A 1 253 ? 1.236 -0.141 25.519 1.00 85.94 253 THR A C 1
ATOM 2081 O O . THR A 1 253 ? 0.899 -1.283 25.182 1.00 85.94 253 THR A O 1
ATOM 2084 N N . PRO A 1 254 ? 1.210 0.891 24.654 1.00 83.62 254 PRO A N 1
ATOM 2085 C CA . PRO A 1 254 ? 0.713 0.751 23.291 1.00 83.62 254 PRO A CA 1
ATOM 2086 C C . PRO A 1 254 ? 1.328 -0.434 22.548 1.00 83.62 254 PRO A C 1
ATOM 2088 O O . PRO A 1 254 ? 0.588 -1.238 22.002 1.00 83.62 254 PRO A O 1
ATOM 2091 N N . ALA A 1 255 ? 2.649 -0.630 22.633 1.00 85.00 255 ALA A N 1
ATOM 2092 C CA . ALA A 1 255 ? 3.364 -1.739 21.990 1.00 85.00 255 ALA A CA 1
ATOM 2093 C C . ALA A 1 255 ? 2.871 -3.143 22.405 1.00 85.00 255 ALA A C 1
ATOM 2095 O O . ALA A 1 255 ? 2.926 -4.076 21.607 1.00 85.00 255 ALA A O 1
ATOM 2096 N N . ASN A 1 256 ? 2.343 -3.291 23.624 1.00 89.06 256 ASN A N 1
ATOM 2097 C CA . ASN A 1 256 ? 1.879 -4.567 24.168 1.00 89.06 256 ASN A CA 1
ATOM 2098 C C . ASN A 1 256 ? 0.364 -4.771 24.042 1.00 89.06 256 ASN A C 1
ATOM 2100 O O . ASN A 1 256 ? -0.128 -5.826 24.441 1.00 89.06 256 ASN A O 1
ATOM 2104 N N . PHE A 1 257 ? -0.376 -3.802 23.496 1.00 90.06 257 PHE A N 1
ATOM 2105 C CA . PHE A 1 257 ? -1.841 -3.784 23.496 1.00 90.06 257 PHE A CA 1
ATOM 2106 C C . PHE A 1 257 ? -2.478 -5.084 22.978 1.00 90.06 257 PHE A C 1
ATOM 2108 O O . PHE A 1 257 ? -3.265 -5.710 23.691 1.00 90.06 257 PHE A O 1
ATOM 2115 N N . VAL A 1 258 ? -2.102 -5.536 21.776 1.00 88.44 258 VAL A N 1
ATOM 2116 C CA . VAL A 1 258 ? -2.676 -6.748 21.159 1.00 88.44 258 VAL A CA 1
ATOM 2117 C C . VAL A 1 258 ? -2.393 -7.992 22.008 1.00 88.44 258 VAL A C 1
ATOM 2119 O O . VAL A 1 258 ? -3.266 -8.843 22.180 1.00 88.44 258 VAL A O 1
ATOM 2122 N N . ASN A 1 259 ? -1.183 -8.107 22.562 1.00 89.56 259 ASN A N 1
ATOM 2123 C CA . ASN A 1 259 ? -0.813 -9.244 23.402 1.00 89.56 259 ASN A CA 1
ATOM 2124 C C . ASN A 1 259 ? -1.536 -9.210 24.758 1.00 89.56 259 ASN A C 1
ATOM 2126 O O . ASN A 1 259 ? -2.038 -10.237 25.207 1.00 89.56 259 ASN A O 1
ATOM 2130 N N . ALA A 1 260 ? -1.654 -8.032 25.373 1.00 90.12 260 ALA A N 1
ATOM 2131 C CA . ALA A 1 260 ? -2.366 -7.842 26.633 1.00 90.12 260 ALA A CA 1
ATOM 2132 C C . ALA A 1 260 ? -3.853 -8.216 26.512 1.00 90.12 260 ALA A C 1
ATOM 2134 O O . ALA A 1 260 ? -4.389 -8.888 27.392 1.00 90.12 260 ALA A O 1
ATOM 2135 N N . CYS A 1 261 ? -4.503 -7.868 25.397 1.00 88.94 261 CYS A N 1
ATOM 2136 C CA . CYS A 1 261 ? -5.887 -8.276 25.149 1.00 88.94 261 CYS A CA 1
ATOM 2137 C C . CYS A 1 261 ? -6.015 -9.797 24.973 1.00 88.94 261 CYS A C 1
ATOM 2139 O O . CYS A 1 261 ? -6.878 -10.417 25.591 1.00 88.94 261 CYS A O 1
ATOM 2141 N N . LYS A 1 262 ? -5.109 -10.429 24.211 1.00 87.62 262 LYS A N 1
ATOM 2142 C CA . LYS A 1 262 ? -5.074 -11.897 24.044 1.00 87.62 262 LYS A CA 1
ATOM 2143 C C . LYS A 1 262 ? -4.864 -12.643 25.365 1.00 87.62 262 LYS A C 1
ATOM 2145 O O . LYS A 1 262 ? -5.370 -13.749 25.528 1.00 87.62 262 LYS A O 1
ATOM 2150 N N . GLN A 1 263 ? -4.134 -12.037 26.298 1.00 90.81 263 GLN A N 1
ATOM 2151 C CA . GLN A 1 263 ? -3.896 -12.561 27.644 1.00 90.81 263 GLN A CA 1
ATOM 2152 C C . GLN A 1 263 ? -4.992 -12.177 28.651 1.00 90.81 263 GLN A C 1
ATOM 2154 O O . GLN A 1 263 ? -4.843 -12.471 29.833 1.00 90.81 263 GLN A O 1
ATOM 2159 N N . GLN A 1 264 ? -6.081 -11.536 28.204 1.00 90.56 264 GLN A N 1
ATOM 2160 C CA . GLN A 1 264 ? -7.196 -11.088 29.048 1.00 90.56 264 GLN A CA 1
ATOM 2161 C C . GLN A 1 264 ? -6.752 -10.163 30.196 1.00 90.56 264 GLN A C 1
ATOM 2163 O O . GLN A 1 264 ? -7.320 -10.179 31.284 1.00 90.56 264 GLN A O 1
ATOM 2168 N N . MET A 1 265 ? -5.718 -9.347 29.958 1.00 90.69 265 MET A N 1
ATOM 2169 C CA . MET A 1 265 ? -5.214 -8.385 30.945 1.00 90.69 265 MET A CA 1
ATOM 2170 C C . MET A 1 265 ? -6.048 -7.101 31.013 1.00 90.69 265 MET A C 1
ATOM 2172 O O . MET A 1 265 ? -5.895 -6.335 31.960 1.00 90.69 265 MET A O 1
ATOM 2176 N N . LEU A 1 266 ? -6.895 -6.843 30.011 1.00 90.94 266 LEU A N 1
ATOM 2177 C CA . LEU A 1 266 ? -7.828 -5.719 30.015 1.00 90.94 266 LEU A CA 1
ATOM 2178 C C . LEU A 1 266 ? -9.214 -6.220 30.384 1.00 90.94 266 LEU A C 1
ATOM 2180 O O . LEU A 1 266 ? -9.685 -7.219 29.835 1.00 90.94 266 LEU A O 1
ATOM 2184 N N . LEU A 1 267 ? -9.877 -5.477 31.264 1.00 90.62 267 LEU A N 1
ATOM 2185 C CA . LEU A 1 267 ? -11.290 -5.684 31.534 1.00 90.62 267 LEU A CA 1
ATOM 2186 C C . LEU A 1 267 ? -12.112 -5.368 30.271 1.00 90.62 267 LEU A C 1
ATOM 2188 O O . LEU A 1 267 ? -11.745 -4.452 29.525 1.00 90.62 267 LEU A O 1
ATOM 2192 N N . PRO A 1 268 ? -13.222 -6.083 30.015 1.00 90.62 268 PRO A N 1
ATOM 2193 C CA . PRO A 1 268 ? -14.095 -5.809 28.873 1.00 90.62 268 PRO A CA 1
ATOM 2194 C C . PRO A 1 268 ? -14.557 -4.349 28.798 1.00 90.62 268 PRO A C 1
ATOM 2196 O O . PRO A 1 268 ? -14.607 -3.776 27.711 1.00 90.62 268 PRO A O 1
ATOM 2199 N N . GLU A 1 269 ? -14.825 -3.721 29.943 1.00 90.50 269 GLU A N 1
ATOM 2200 C CA . GLU A 1 269 ? -15.251 -2.323 30.037 1.00 90.50 269 GLU A CA 1
ATOM 2201 C C . GLU A 1 269 ? -14.135 -1.359 29.611 1.00 90.50 269 GLU A C 1
ATOM 2203 O O . GLU A 1 269 ? -14.379 -0.393 28.885 1.00 90.50 269 GLU A O 1
ATOM 2208 N N . ASP A 1 270 ? -12.893 -1.643 30.013 1.00 91.69 270 ASP A N 1
ATOM 2209 C CA . ASP A 1 270 ? -11.725 -0.855 29.618 1.00 91.69 270 ASP A CA 1
ATOM 2210 C C . ASP A 1 270 ? -11.405 -1.040 28.134 1.00 91.69 270 ASP A C 1
ATOM 2212 O O . ASP A 1 270 ? -11.065 -0.078 27.447 1.00 91.69 270 ASP A O 1
ATOM 2216 N N . LEU A 1 271 ? -11.551 -2.258 27.608 1.00 90.69 271 LEU A N 1
ATOM 2217 C CA . LEU A 1 271 ? -11.397 -2.531 26.183 1.00 90.69 271 LEU A CA 1
ATOM 2218 C C . LEU A 1 271 ? -12.475 -1.814 25.359 1.00 90.69 271 LEU A C 1
ATOM 2220 O O . LEU A 1 271 ? -12.165 -1.231 24.322 1.00 90.69 271 LEU A O 1
ATOM 2224 N N . GLN A 1 272 ? -13.724 -1.807 25.820 1.00 88.62 272 GLN A N 1
ATOM 2225 C CA . GLN A 1 272 ? -14.807 -1.088 25.153 1.00 88.62 272 GLN A CA 1
ATOM 2226 C C . GLN A 1 272 ? -14.562 0.428 25.159 1.00 88.62 272 GLN A C 1
ATOM 2228 O O . GLN A 1 272 ? -14.797 1.096 24.153 1.00 88.62 272 GLN A O 1
ATOM 2233 N N . ARG A 1 273 ? -14.063 0.971 26.276 1.00 88.19 273 ARG A N 1
ATOM 2234 C CA . ARG A 1 273 ? -13.858 2.413 26.461 1.00 88.19 273 ARG A CA 1
ATOM 2235 C C . ARG A 1 273 ? -12.571 2.942 25.824 1.00 88.19 273 ARG A C 1
ATOM 2237 O O . ARG A 1 273 ? -12.589 3.992 25.188 1.00 88.19 273 ARG A O 1
ATOM 2244 N N . PHE A 1 274 ? -11.454 2.250 26.023 1.00 91.69 274 PHE A N 1
ATOM 2245 C CA . PHE A 1 274 ? -10.111 2.701 25.640 1.00 91.69 274 PHE A CA 1
ATOM 2246 C C . PHE A 1 274 ? -9.504 1.890 24.494 1.00 91.69 274 PHE A C 1
ATOM 2248 O O . PHE A 1 274 ? -8.510 2.325 23.915 1.00 91.69 274 PHE A O 1
ATOM 2255 N N . GLY A 1 275 ? -10.083 0.743 24.134 1.00 92.31 275 GLY A N 1
ATOM 2256 C CA . GLY A 1 275 ? -9.548 -0.151 23.106 1.00 92.31 275 GLY A CA 1
ATOM 2257 C C . GLY A 1 275 ? -9.286 0.524 21.762 1.00 92.31 275 GLY A C 1
ATOM 2258 O O . GLY A 1 275 ? -8.190 0.342 21.236 1.00 92.31 275 GLY A O 1
ATOM 2259 N N . PRO A 1 276 ? -10.199 1.347 21.208 1.00 92.62 276 PRO A N 1
ATOM 2260 C CA . PRO A 1 276 ? -9.919 2.066 19.967 1.00 92.62 276 PRO A CA 1
ATOM 2261 C C . PRO A 1 276 ? -8.714 3.010 20.091 1.00 92.62 276 PRO A C 1
ATOM 2263 O O . PRO A 1 276 ? -7.850 3.031 19.218 1.00 92.62 276 PRO A O 1
ATOM 2266 N N . ALA A 1 277 ? -8.595 3.749 21.197 1.00 92.62 277 ALA A N 1
ATOM 2267 C CA . ALA A 1 277 ? -7.460 4.643 21.415 1.00 92.62 277 ALA A CA 1
ATOM 2268 C C . ALA A 1 277 ? -6.140 3.876 21.585 1.00 92.62 277 ALA A C 1
ATOM 2270 O O . ALA A 1 277 ? -5.138 4.236 20.966 1.00 92.62 277 ALA A O 1
ATOM 2271 N N . LEU A 1 278 ? -6.152 2.777 22.342 1.00 93.44 278 LEU A N 1
ATOM 2272 C CA . LEU A 1 278 ? -5.002 1.885 22.493 1.00 93.44 278 LEU A CA 1
ATOM 2273 C C . LEU A 1 278 ? -4.592 1.242 21.160 1.00 93.44 278 LEU A C 1
ATOM 2275 O O . LEU A 1 278 ? -3.402 1.175 20.864 1.00 93.44 278 LEU A O 1
ATOM 2279 N N . ALA A 1 279 ? -5.552 0.829 20.325 1.00 94.19 279 ALA A N 1
ATOM 2280 C CA . ALA A 1 279 ? -5.289 0.279 18.995 1.00 94.19 279 ALA A CA 1
ATOM 2281 C C . ALA A 1 279 ? -4.608 1.306 18.085 1.00 94.19 279 ALA A C 1
ATOM 2283 O O . ALA A 1 279 ? -3.633 0.991 17.402 1.00 94.19 279 ALA A O 1
ATOM 2284 N N . TYR A 1 280 ? -5.086 2.552 18.104 1.00 93.44 280 TYR A N 1
ATOM 2285 C CA . TYR A 1 280 ? -4.465 3.637 17.353 1.00 93.44 280 TYR A CA 1
ATOM 2286 C C . TYR A 1 280 ? -3.038 3.928 17.842 1.00 93.44 280 TYR A C 1
ATOM 2288 O O . TYR A 1 280 ? -2.117 4.007 17.030 1.00 93.44 280 TYR A O 1
ATOM 2296 N N . GLN A 1 281 ? -2.825 4.017 19.159 1.00 92.31 281 GLN A N 1
ATOM 2297 C CA . GLN A 1 281 ? -1.488 4.219 19.725 1.00 92.31 281 GLN A CA 1
ATOM 2298 C C . GLN A 1 281 ? -0.543 3.044 19.431 1.00 92.31 281 GLN A C 1
ATOM 2300 O O . GLN A 1 281 ? 0.638 3.266 19.172 1.00 92.31 281 GLN A O 1
ATOM 2305 N N . TRP A 1 282 ? -1.044 1.805 19.430 1.00 94.44 282 TRP A N 1
ATOM 2306 C CA . TRP A 1 282 ? -0.271 0.627 19.027 1.00 94.44 282 TRP A CA 1
ATOM 2307 C C . TRP A 1 282 ? 0.204 0.751 17.577 1.00 94.44 282 TRP A C 1
ATOM 2309 O O . TRP A 1 282 ? 1.386 0.556 17.307 1.00 94.44 282 TRP A O 1
ATOM 2319 N N . LEU A 1 283 ? -0.673 1.159 16.654 1.00 93.75 283 LEU A N 1
ATOM 2320 C CA . LEU A 1 283 ? -0.301 1.374 15.251 1.00 93.75 283 LEU A CA 1
ATOM 2321 C C . LEU A 1 283 ? 0.755 2.466 15.076 1.00 93.75 283 LEU A C 1
ATOM 2323 O O . LEU A 1 283 ? 1.665 2.303 14.262 1.00 93.75 283 LEU A O 1
ATOM 2327 N N . LEU A 1 284 ? 0.655 3.561 15.836 1.00 91.44 284 LEU A N 1
ATOM 2328 C CA . LEU A 1 284 ? 1.687 4.597 15.847 1.00 91.44 284 LEU A CA 1
ATOM 2329 C C . LEU A 1 284 ? 3.023 4.036 16.342 1.00 91.44 284 LEU A C 1
ATOM 2331 O O . LEU A 1 284 ? 4.037 4.257 15.690 1.00 91.44 284 LEU A O 1
ATOM 2335 N N . ALA A 1 285 ? 3.018 3.254 17.425 1.00 91.62 285 ALA A N 1
ATOM 2336 C CA . ALA A 1 285 ? 4.229 2.629 17.953 1.00 91.62 285 ALA A CA 1
ATOM 2337 C C . ALA A 1 285 ? 4.887 1.681 16.934 1.00 91.62 285 ALA A C 1
ATOM 2339 O O . ALA A 1 285 ? 6.091 1.780 16.709 1.00 91.62 285 ALA A O 1
ATOM 2340 N N . MET A 1 286 ? 4.104 0.822 16.267 1.00 92.06 286 MET A N 1
ATOM 2341 C CA . MET A 1 286 ? 4.609 -0.077 15.216 1.00 92.06 286 MET A CA 1
ATOM 2342 C C . MET A 1 286 ? 5.209 0.697 14.042 1.00 92.06 286 MET A C 1
ATOM 2344 O O . MET A 1 286 ? 6.248 0.314 13.504 1.00 92.06 286 MET A O 1
ATOM 2348 N N . ARG A 1 287 ? 4.578 1.809 13.653 1.00 91.38 287 ARG A N 1
ATOM 2349 C CA . ARG A 1 287 ? 5.092 2.664 12.587 1.00 91.38 287 ARG A CA 1
ATOM 2350 C C . ARG A 1 287 ? 6.382 3.371 12.990 1.00 91.38 287 ARG A C 1
ATOM 2352 O O . ARG A 1 287 ? 7.318 3.350 12.204 1.00 91.38 287 ARG A O 1
ATOM 2359 N N . THR A 1 288 ? 6.443 3.971 14.176 1.00 90.69 288 THR A N 1
ATOM 2360 C CA . THR A 1 288 ? 7.652 4.645 14.667 1.00 90.69 288 THR A CA 1
ATOM 2361 C C . THR A 1 288 ? 8.821 3.671 14.755 1.00 90.69 288 THR A C 1
ATOM 2363 O O . THR A 1 288 ? 9.902 3.980 14.270 1.00 90.69 288 THR A O 1
ATOM 2366 N N . GLU A 1 289 ? 8.597 2.467 15.288 1.00 90.31 289 GLU A N 1
ATOM 2367 C CA . GLU A 1 289 ? 9.624 1.422 15.325 1.00 90.31 289 GLU A CA 1
ATOM 2368 C C . GLU A 1 289 ? 10.118 1.058 13.915 1.00 90.31 289 GLU A C 1
ATOM 2370 O O . GLU A 1 289 ? 11.322 0.928 13.690 1.00 90.31 289 GLU A O 1
ATOM 2375 N N . ALA A 1 290 ? 9.204 0.911 12.953 1.00 90.06 290 ALA A N 1
ATOM 2376 C CA . ALA A 1 290 ? 9.563 0.624 11.569 1.00 90.06 290 ALA A CA 1
ATOM 2377 C C . ALA A 1 290 ? 10.298 1.790 10.888 1.00 90.06 290 ALA A C 1
ATOM 2379 O O . ALA A 1 290 ? 11.237 1.550 10.136 1.00 90.06 290 ALA A O 1
ATOM 2380 N N . GLU A 1 291 ? 9.909 3.038 11.158 1.00 89.38 291 GLU A N 1
ATOM 2381 C CA . GLU A 1 291 ? 10.578 4.235 10.640 1.00 89.38 291 GLU A CA 1
ATOM 2382 C C . GLU A 1 291 ? 12.009 4.349 11.175 1.00 89.38 291 GLU A C 1
ATOM 2384 O O . GLU A 1 291 ? 12.914 4.574 10.378 1.00 89.38 291 GLU A O 1
ATOM 2389 N N . THR A 1 292 ? 12.233 4.098 12.470 1.00 90.38 292 THR A N 1
ATOM 2390 C CA . THR A 1 292 ? 13.584 4.047 13.053 1.00 90.38 292 THR A CA 1
ATOM 2391 C C . THR A 1 292 ? 14.438 2.971 12.385 1.00 90.38 292 THR A C 1
ATOM 2393 O O . THR A 1 292 ? 15.546 3.255 11.940 1.00 90.38 292 THR A O 1
ATOM 2396 N N . LYS A 1 293 ? 13.908 1.750 12.225 1.00 88.94 293 LYS A N 1
ATOM 2397 C CA . LYS A 1 293 ? 14.624 0.672 11.519 1.00 88.94 293 LYS A CA 1
ATOM 2398 C C . LYS A 1 293 ? 14.929 1.044 10.070 1.00 88.94 293 LYS A C 1
ATOM 2400 O O . LYS A 1 293 ? 16.004 0.746 9.569 1.00 88.94 293 LYS A O 1
ATOM 2405 N N . GLN A 1 294 ? 13.983 1.679 9.387 1.00 87.44 294 GLN A N 1
ATOM 2406 C CA . GLN A 1 294 ? 14.156 2.108 8.006 1.00 87.44 294 GLN A CA 1
ATOM 2407 C C . GLN A 1 294 ? 15.245 3.183 7.880 1.00 87.44 294 GLN A C 1
ATOM 2409 O O . GLN A 1 294 ? 16.042 3.103 6.955 1.00 87.44 294 GLN A O 1
ATOM 2414 N N . GLU A 1 295 ? 15.310 4.141 8.805 1.00 88.50 295 GLU A N 1
ATOM 2415 C CA . GLU A 1 295 ? 16.341 5.187 8.843 1.00 88.50 295 GLU A CA 1
ATOM 2416 C C . GLU A 1 295 ? 17.746 4.613 9.093 1.00 88.50 295 GLU A C 1
ATOM 2418 O O . GLU A 1 295 ? 18.705 5.004 8.424 1.00 88.50 295 GLU A O 1
ATOM 2423 N N . GLU A 1 296 ? 17.871 3.634 9.996 1.00 88.44 296 GLU A N 1
ATOM 2424 C CA . GLU A 1 296 ? 19.125 2.896 10.215 1.00 88.44 296 GLU A CA 1
ATOM 2425 C C . GLU A 1 296 ? 19.604 2.204 8.930 1.00 88.44 296 GLU A C 1
ATOM 2427 O O . GLU A 1 296 ? 20.798 2.208 8.615 1.00 88.44 296 GLU A O 1
ATOM 2432 N N . ILE A 1 297 ? 18.669 1.636 8.162 1.00 84.56 297 ILE A N 1
ATOM 2433 C CA . ILE A 1 297 ? 18.976 0.985 6.889 1.00 84.56 297 ILE A CA 1
ATOM 2434 C C . ILE A 1 297 ? 19.356 2.021 5.829 1.00 84.56 297 ILE A C 1
ATOM 2436 O O . ILE A 1 297 ? 20.403 1.872 5.203 1.00 84.56 297 ILE A O 1
ATOM 2440 N N . ASP A 1 298 ? 18.549 3.070 5.654 1.00 84.00 298 ASP A N 1
ATOM 2441 C CA . ASP A 1 298 ? 18.791 4.146 4.686 1.00 84.00 298 ASP A CA 1
ATOM 2442 C C . ASP A 1 298 ? 20.200 4.741 4.891 1.00 84.00 298 ASP A C 1
ATOM 2444 O O . ASP A 1 298 ? 20.981 4.821 3.941 1.00 84.00 298 ASP A O 1
ATOM 2448 N N . THR A 1 299 ? 20.578 5.024 6.145 1.00 85.81 299 THR A N 1
ATOM 2449 C CA . THR A 1 299 ? 21.910 5.542 6.515 1.00 85.81 299 THR A CA 1
ATOM 2450 C C . THR A 1 299 ? 23.030 4.577 6.112 1.00 85.81 299 THR A C 1
ATOM 2452 O O . THR A 1 299 ? 24.031 4.984 5.526 1.00 85.81 299 THR A O 1
ATOM 2455 N N . SER A 1 300 ? 22.852 3.273 6.353 1.00 83.38 300 SER A N 1
ATOM 2456 C CA . SER A 1 300 ? 23.838 2.257 5.963 1.00 83.38 300 SER A CA 1
ATOM 2457 C C . SER A 1 300 ? 23.995 2.109 4.443 1.00 83.38 300 SER A C 1
ATOM 2459 O O . SER A 1 300 ? 25.047 1.643 3.994 1.00 83.38 300 SER A O 1
ATOM 2461 N N . PHE A 1 301 ? 22.966 2.435 3.653 1.00 77.44 301 PHE A N 1
ATOM 2462 C CA . PHE A 1 301 ? 23.012 2.364 2.190 1.00 77.44 301 PHE A CA 1
ATOM 2463 C C . PHE A 1 301 ? 23.619 3.620 1.562 1.00 77.44 301 PHE A C 1
ATOM 2465 O O . PHE A 1 301 ? 24.341 3.502 0.568 1.00 77.44 301 PHE A O 1
ATOM 2472 N N . GLU A 1 302 ? 23.360 4.805 2.121 1.00 77.19 302 GLU A N 1
ATOM 2473 C CA . GLU A 1 302 ? 23.931 6.062 1.622 1.00 77.19 302 GLU A CA 1
ATOM 2474 C C . GLU A 1 302 ? 25.464 6.053 1.670 1.00 77.19 302 GLU A C 1
ATOM 2476 O O . GLU A 1 302 ? 26.103 6.427 0.684 1.00 77.19 302 GLU A O 1
ATOM 2481 N N . ASP A 1 303 ? 26.054 5.496 2.730 1.00 72.12 303 ASP A N 1
ATOM 2482 C CA . ASP A 1 303 ? 27.510 5.341 2.871 1.00 72.12 303 ASP A CA 1
ATOM 2483 C C . ASP A 1 303 ? 28.143 4.450 1.782 1.00 72.12 303 ASP A C 1
ATOM 2485 O O . ASP A 1 303 ? 29.339 4.547 1.500 1.00 72.12 303 ASP A O 1
ATOM 2489 N N . GLN A 1 304 ? 27.350 3.592 1.133 1.00 70.50 304 GLN A N 1
ATOM 2490 C CA . GLN A 1 304 ? 27.802 2.713 0.049 1.00 70.50 304 GLN A CA 1
ATOM 2491 C C . GLN A 1 304 ? 27.567 3.312 -1.345 1.00 70.50 304 GLN A C 1
ATOM 2493 O O . GLN A 1 304 ? 28.075 2.795 -2.347 1.00 70.50 304 GLN A O 1
ATOM 2498 N N . MET A 1 305 ? 26.794 4.397 -1.455 1.00 65.06 305 MET A N 1
ATOM 2499 C CA . MET A 1 305 ? 26.475 5.013 -2.739 1.00 65.06 305 MET A CA 1
ATOM 2500 C C . MET A 1 305 ? 27.562 6.007 -3.163 1.00 65.06 305 MET A C 1
ATOM 2502 O O . MET A 1 305 ? 27.447 7.210 -2.957 1.00 65.06 305 MET A O 1
ATOM 2506 N N . GLU A 1 306 ? 28.591 5.518 -3.865 1.00 63.00 306 GLU A N 1
ATOM 2507 C CA . GLU A 1 306 ? 29.591 6.386 -4.504 1.00 63.00 306 GLU A CA 1
ATOM 2508 C C . GLU A 1 306 ? 28.941 7.462 -5.403 1.00 63.00 306 GLU A C 1
ATOM 2510 O O . GLU A 1 306 ? 28.002 7.196 -6.179 1.00 63.00 306 GLU A O 1
ATOM 2515 N N . ASN A 1 307 ? 29.491 8.681 -5.306 1.00 55.97 307 ASN A N 1
ATOM 2516 C CA . ASN A 1 307 ? 29.194 9.820 -6.170 1.00 55.97 307 ASN A CA 1
ATOM 2517 C C . ASN A 1 307 ? 29.567 9.476 -7.609 1.00 55.97 307 ASN A C 1
ATOM 2519 O O . ASN A 1 307 ? 30.729 9.239 -7.927 1.00 55.97 307 ASN A O 1
ATOM 2523 N N . VAL A 1 308 ? 28.584 9.486 -8.505 1.00 53.12 308 VAL A N 1
ATOM 2524 C CA . VAL A 1 308 ? 28.831 9.190 -9.915 1.00 53.12 308 VAL A CA 1
ATOM 2525 C C . VAL A 1 308 ? 28.367 10.351 -10.767 1.00 53.12 308 VAL A C 1
ATOM 2527 O O . VAL A 1 308 ? 27.166 10.591 -10.904 1.00 53.12 308 VAL A O 1
ATOM 2530 N N . HIS A 1 309 ? 29.340 11.007 -11.387 1.00 52.91 309 HIS A N 1
ATOM 2531 C CA . HIS A 1 309 ? 29.133 12.121 -12.304 1.00 52.91 309 HIS A CA 1
ATOM 2532 C C . HIS A 1 309 ? 29.316 11.765 -13.785 1.00 52.91 309 HIS A C 1
ATOM 2534 O O . HIS A 1 309 ? 29.247 12.657 -14.624 1.00 52.91 309 HIS A O 1
ATOM 2540 N N . GLU A 1 310 ? 29.466 10.490 -14.148 1.00 60.00 310 GLU A N 1
ATOM 2541 C CA . GLU A 1 310 ? 29.577 10.111 -15.561 1.00 60.00 310 GLU A CA 1
ATOM 2542 C C . GLU A 1 310 ? 28.254 9.577 -16.122 1.00 60.00 310 GLU A C 1
ATOM 2544 O O . GLU A 1 310 ? 27.728 8.543 -15.704 1.00 60.00 310 GLU A O 1
ATOM 2549 N N . LEU A 1 311 ? 27.705 10.321 -17.086 1.00 62.34 311 LEU A N 1
ATOM 2550 C CA . LEU A 1 311 ? 26.664 9.843 -17.991 1.00 62.34 311 LEU A CA 1
ATOM 2551 C C . LEU A 1 311 ? 27.314 8.887 -19.002 1.00 62.34 311 LEU A C 1
ATOM 2553 O O . LEU A 1 311 ? 28.210 9.287 -19.745 1.00 62.34 311 LEU A O 1
ATOM 2557 N N . GLY A 1 312 ? 26.864 7.631 -19.023 1.00 72.69 312 GLY A N 1
ATOM 2558 C CA . GLY A 1 312 ? 27.350 6.617 -19.962 1.00 72.69 312 GLY A CA 1
ATOM 2559 C C . GLY A 1 312 ? 26.933 6.892 -21.412 1.00 72.69 312 GLY A C 1
ATOM 2560 O O . GLY A 1 312 ? 26.008 7.658 -21.699 1.00 72.69 312 GLY A O 1
ATOM 2561 N N . ARG A 1 313 ? 27.607 6.243 -22.362 1.00 87.56 313 ARG A N 1
ATOM 2562 C CA . ARG A 1 313 ? 27.226 6.219 -23.782 1.00 87.56 313 ARG A CA 1
ATOM 2563 C C . ARG A 1 313 ? 26.098 5.202 -23.992 1.00 87.56 313 ARG A C 1
ATOM 2565 O O . ARG A 1 313 ? 25.944 4.271 -23.216 1.00 87.56 313 ARG A O 1
ATOM 2572 N N . LEU A 1 314 ? 25.331 5.304 -25.084 1.00 88.31 314 LEU A N 1
ATOM 2573 C CA . LEU A 1 314 ? 24.212 4.373 -25.359 1.00 88.31 314 LEU A CA 1
ATOM 2574 C C . LEU A 1 314 ? 24.614 2.888 -25.426 1.00 88.31 314 LEU A C 1
ATOM 2576 O O . LEU A 1 314 ? 23.772 2.015 -25.213 1.00 88.31 314 LEU A O 1
ATOM 2580 N N . TRP A 1 315 ? 25.882 2.607 -25.723 1.00 88.31 315 TRP A N 1
ATOM 2581 C CA . TRP A 1 315 ? 26.464 1.261 -25.732 1.00 88.31 315 TRP A CA 1
ATOM 2582 C C . TRP A 1 315 ? 26.592 0.659 -24.326 1.00 88.31 315 TRP A C 1
ATOM 2584 O O . TRP A 1 315 ? 26.663 -0.558 -24.203 1.00 88.31 315 TRP A O 1
ATOM 2594 N N . ASP A 1 316 ? 26.598 1.506 -23.295 1.00 89.50 316 ASP A N 1
ATOM 2595 C CA . ASP A 1 316 ? 26.750 1.124 -21.889 1.00 89.50 316 ASP A CA 1
ATOM 2596 C C . ASP A 1 316 ? 25.395 0.799 -21.239 1.00 89.50 316 ASP A C 1
ATOM 2598 O O . ASP A 1 316 ? 25.339 0.288 -20.122 1.00 89.50 316 ASP A O 1
ATOM 2602 N N . VAL A 1 317 ? 24.283 1.087 -21.928 1.00 90.69 317 VAL A N 1
ATOM 2603 C CA . VAL A 1 317 ? 22.948 0.695 -21.466 1.00 90.69 317 VAL A CA 1
ATOM 2604 C C . VAL A 1 317 ? 22.832 -0.830 -21.566 1.00 90.69 317 VAL A C 1
ATOM 2606 O O . VAL A 1 317 ? 23.043 -1.388 -22.647 1.00 90.69 317 VAL A O 1
ATOM 2609 N N . PRO A 1 318 ? 22.449 -1.532 -20.488 1.00 92.50 318 PRO A N 1
ATOM 2610 C CA . PRO A 1 318 ? 22.317 -2.978 -20.490 1.00 92.50 318 PRO A CA 1
ATOM 2611 C C . PRO A 1 318 ? 20.969 -3.363 -21.118 1.00 92.50 318 PRO A C 1
ATOM 2613 O O . PRO A 1 318 ? 20.005 -3.715 -20.432 1.00 92.50 318 PRO A O 1
ATOM 2616 N N . TRP A 1 319 ? 20.902 -3.253 -22.449 1.00 92.50 319 TRP A N 1
ATOM 2617 C CA . TRP A 1 319 ? 19.686 -3.408 -23.255 1.00 92.50 319 TRP A CA 1
ATOM 2618 C C . TRP A 1 319 ? 18.951 -4.728 -23.031 1.00 92.50 319 TRP A C 1
ATOM 2620 O O . TRP A 1 319 ? 17.739 -4.772 -23.213 1.00 92.50 319 TRP A O 1
ATOM 2630 N N . ASP A 1 320 ? 19.654 -5.774 -22.611 1.00 92.44 320 ASP A N 1
ATOM 2631 C CA . ASP A 1 320 ? 19.096 -7.117 -22.437 1.00 92.44 320 ASP A CA 1
ATOM 2632 C C . ASP A 1 320 ? 18.493 -7.350 -21.040 1.00 92.44 320 ASP A C 1
ATOM 2634 O O . ASP A 1 320 ? 17.931 -8.410 -20.774 1.00 92.44 320 ASP A O 1
ATOM 2638 N N . THR A 1 321 ? 18.568 -6.366 -20.139 1.00 93.38 321 THR A N 1
ATOM 2639 C CA . THR A 1 321 ? 17.949 -6.469 -18.809 1.00 93.38 321 THR A CA 1
ATOM 2640 C C . THR A 1 321 ? 16.426 -6.407 -18.885 1.00 93.38 321 THR A C 1
ATOM 2642 O O . THR A 1 321 ? 15.855 -5.701 -19.720 1.00 93.38 321 THR A O 1
ATOM 2645 N N . GLU A 1 322 ? 15.747 -7.091 -17.958 1.00 94.56 322 GLU A N 1
ATOM 2646 C CA . GLU A 1 322 ? 14.279 -7.117 -17.895 1.00 94.56 322 GLU A CA 1
ATOM 2647 C C . GLU A 1 322 ? 13.672 -5.713 -17.778 1.00 94.56 322 GLU A C 1
ATOM 2649 O O . GLU A 1 322 ? 12.657 -5.426 -18.410 1.00 94.56 322 GLU A O 1
ATOM 2654 N N . LEU A 1 323 ? 14.323 -4.811 -17.037 1.00 95.00 323 LEU A N 1
ATOM 2655 C CA . LEU A 1 323 ? 13.905 -3.416 -16.920 1.00 95.00 323 LEU A CA 1
ATOM 2656 C C . LEU A 1 323 ? 13.830 -2.723 -18.288 1.00 95.00 323 LEU A C 1
ATOM 2658 O O . LEU A 1 323 ? 12.802 -2.138 -18.635 1.00 95.00 323 LEU A O 1
ATOM 2662 N N . ILE A 1 324 ? 14.909 -2.798 -19.073 1.00 95.25 324 ILE A N 1
ATOM 2663 C CA . ILE A 1 324 ? 14.991 -2.125 -20.373 1.00 95.25 324 ILE A CA 1
ATOM 2664 C C . ILE A 1 324 ? 14.083 -2.808 -21.396 1.00 95.25 324 ILE A C 1
ATOM 2666 O O . ILE A 1 324 ? 13.372 -2.125 -22.135 1.00 95.25 324 ILE A O 1
ATOM 2670 N N . GLN A 1 325 ? 14.024 -4.140 -21.400 1.00 96.69 325 GLN A N 1
ATOM 2671 C CA . GLN A 1 325 ? 13.100 -4.884 -22.258 1.00 96.69 325 GLN A CA 1
ATOM 2672 C C . GLN A 1 325 ? 11.638 -4.537 -21.947 1.00 96.69 325 GLN A C 1
ATOM 2674 O O . GLN A 1 325 ? 10.861 -4.248 -22.859 1.00 96.69 325 GLN A O 1
ATOM 2679 N N . GLY A 1 326 ? 11.279 -4.441 -20.664 1.00 96.12 326 GLY A N 1
ATOM 2680 C CA . GLY A 1 326 ? 9.974 -3.962 -20.217 1.00 96.12 326 GLY A CA 1
ATOM 2681 C C . GLY A 1 326 ? 9.679 -2.540 -20.701 1.00 96.12 326 GLY A C 1
ATOM 2682 O O . GLY A 1 326 ? 8.566 -2.259 -21.147 1.00 96.12 326 GLY A O 1
ATOM 2683 N N . LEU A 1 327 ? 10.662 -1.632 -20.698 1.00 95.06 327 LEU A N 1
ATOM 2684 C CA . LEU A 1 327 ? 10.502 -0.281 -21.256 1.00 95.06 327 LEU A CA 1
ATOM 2685 C C . LEU A 1 327 ? 10.279 -0.273 -22.768 1.00 95.06 327 LEU A C 1
ATOM 2687 O O . LEU A 1 327 ? 9.559 0.593 -23.264 1.00 95.06 327 LEU A O 1
ATOM 2691 N N . LEU A 1 328 ? 10.844 -1.222 -23.510 1.00 96.69 328 LEU A N 1
ATOM 2692 C CA . LEU A 1 328 ? 10.676 -1.298 -24.963 1.00 96.69 328 LEU A CA 1
ATOM 2693 C C . LEU A 1 328 ? 9.291 -1.806 -25.391 1.00 96.69 328 LEU A C 1
ATOM 2695 O O . LEU A 1 328 ? 8.887 -1.530 -26.526 1.00 96.69 328 LEU A O 1
ATOM 2699 N N . VAL A 1 329 ? 8.539 -2.461 -24.497 1.00 96.62 329 VAL A N 1
ATOM 2700 C CA . VAL A 1 329 ? 7.132 -2.822 -24.733 1.00 96.62 329 VAL A CA 1
ATOM 2701 C C . VAL A 1 329 ? 6.312 -1.552 -24.955 1.00 96.62 329 VAL A C 1
ATOM 2703 O O . VAL A 1 329 ? 6.227 -0.695 -24.069 1.00 96.62 329 VAL A O 1
ATOM 2706 N N . ALA A 1 330 ? 5.716 -1.429 -26.142 1.00 94.88 330 ALA A N 1
ATOM 2707 C CA . ALA A 1 330 ? 4.919 -0.271 -26.527 1.00 94.88 330 ALA A CA 1
ATOM 2708 C C . ALA A 1 330 ? 3.696 -0.106 -25.615 1.00 94.88 330 ALA A C 1
ATOM 2710 O O . ALA A 1 330 ? 2.997 -1.073 -25.314 1.00 94.88 330 ALA A O 1
ATOM 2711 N N . VAL A 1 331 ? 3.438 1.132 -25.197 1.00 92.94 331 VAL A N 1
ATOM 2712 C CA . VAL A 1 331 ? 2.206 1.481 -24.485 1.00 92.94 331 VAL A CA 1
ATOM 2713 C C . VAL A 1 331 ? 1.069 1.557 -25.498 1.00 92.94 331 VAL A C 1
ATOM 2715 O O . VAL A 1 331 ? 1.180 2.264 -26.504 1.00 92.94 331 VAL A O 1
ATOM 2718 N N . ASP A 1 332 ? -0.011 0.831 -25.233 1.00 93.25 332 ASP A N 1
ATOM 2719 C CA . ASP A 1 332 ? -1.218 0.892 -26.049 1.00 93.25 332 ASP A CA 1
ATOM 2720 C C . ASP A 1 332 ? -1.894 2.260 -25.874 1.00 93.25 332 ASP A C 1
ATOM 2722 O O . ASP A 1 332 ? -2.357 2.618 -24.791 1.00 93.25 332 ASP A O 1
ATOM 2726 N N . ARG A 1 333 ? -1.918 3.048 -26.953 1.00 88.69 333 ARG A N 1
ATOM 2727 C CA . ARG A 1 333 ? -2.459 4.415 -26.955 1.00 88.69 333 ARG A CA 1
ATOM 2728 C C . ARG A 1 333 ? -3.985 4.460 -26.930 1.00 88.69 333 ARG A C 1
ATOM 2730 O O . ARG A 1 333 ? -4.530 5.534 -26.693 1.00 88.69 333 ARG A O 1
ATOM 2737 N N . ALA A 1 334 ? -4.659 3.339 -27.192 1.00 89.56 334 ALA A N 1
ATOM 2738 C CA . ALA A 1 334 ? -6.109 3.245 -27.057 1.00 89.56 334 ALA A CA 1
ATOM 2739 C C . ALA A 1 334 ? -6.542 3.139 -25.586 1.00 89.56 334 ALA A C 1
ATOM 2741 O O . ALA A 1 334 ? -7.705 3.386 -25.269 1.00 89.56 334 ALA A O 1
ATOM 2742 N N . LEU A 1 335 ? -5.619 2.788 -24.681 1.00 82.75 335 LEU A N 1
ATOM 2743 C CA . LEU A 1 335 ? -5.899 2.722 -23.252 1.00 82.75 335 LEU A CA 1
ATOM 2744 C C . LEU A 1 335 ? -5.936 4.131 -22.638 1.00 82.75 335 LEU A C 1
ATOM 2746 O O . LEU A 1 335 ? -5.169 5.010 -23.043 1.00 82.75 335 LEU A O 1
ATOM 2750 N N . PRO A 1 336 ? -6.809 4.367 -21.644 1.00 71.38 336 PRO A N 1
ATOM 2751 C CA . PRO A 1 336 ? -7.043 5.699 -21.105 1.00 71.38 336 PRO A CA 1
ATOM 2752 C C . PRO A 1 336 ? -5.752 6.367 -20.580 1.00 71.38 336 PRO A C 1
ATOM 2754 O O . PRO A 1 336 ? -4.972 5.751 -19.837 1.00 71.38 336 PRO A O 1
ATOM 2757 N N . PRO A 1 337 ? -5.509 7.647 -20.938 1.00 62.81 337 PRO A N 1
ATOM 2758 C CA . PRO A 1 337 ? -4.244 8.353 -20.718 1.00 62.81 337 PRO A CA 1
ATOM 2759 C C . PRO A 1 337 ? -3.982 8.772 -19.264 1.00 62.81 337 PRO A C 1
ATOM 2761 O O . PRO A 1 337 ? -2.861 9.181 -18.960 1.00 62.81 337 PRO A O 1
ATOM 2764 N N . SER A 1 338 ? -4.934 8.606 -18.342 1.00 64.12 338 SER A N 1
ATOM 2765 C CA . SER A 1 338 ? -4.699 8.864 -16.919 1.00 64.12 338 SER A CA 1
ATOM 2766 C C . SER A 1 338 ? -5.591 8.029 -16.000 1.00 64.12 338 SER A C 1
ATOM 2768 O O . SER A 1 338 ? -6.681 7.589 -16.358 1.00 64.12 338 SER A O 1
ATOM 2770 N N . TRP A 1 339 ? -5.071 7.807 -14.794 1.00 60.53 339 TRP A N 1
ATOM 2771 C CA . TRP A 1 339 ? -5.849 7.463 -13.616 1.00 60.53 339 TRP A CA 1
ATOM 2772 C C . TRP A 1 339 ? -6.546 8.759 -13.183 1.00 60.53 339 TRP A C 1
ATOM 2774 O O . TRP A 1 339 ? -5.976 9.538 -12.429 1.00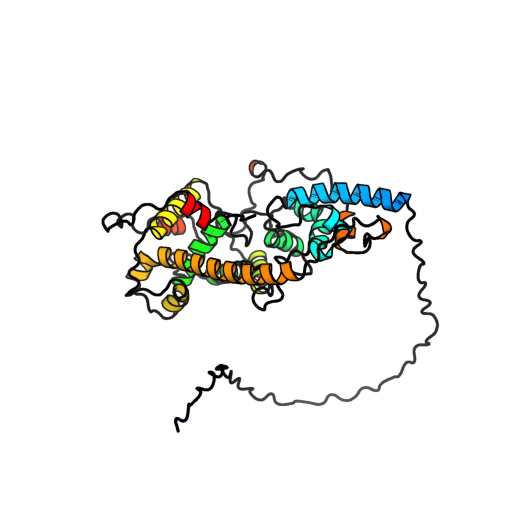 60.53 339 TRP A O 1
ATOM 2784 N N . HIS A 1 340 ? -7.716 9.071 -13.745 1.00 62.03 340 HIS A N 1
ATOM 2785 C CA . HIS A 1 340 ? -8.564 10.107 -13.156 1.00 62.03 340 HIS A CA 1
ATOM 2786 C C . HIS A 1 340 ? -9.468 9.420 -12.133 1.00 62.03 340 HIS A C 1
ATOM 2788 O O . HIS A 1 340 ? -10.294 8.608 -12.561 1.00 62.03 340 HIS A O 1
ATOM 2794 N N . PRO A 1 341 ? -9.341 9.718 -10.824 1.00 59.47 341 PRO A N 1
ATOM 2795 C CA . PRO A 1 341 ? -10.198 9.141 -9.786 1.00 59.47 341 PRO A CA 1
ATOM 2796 C C . PRO A 1 341 ? -11.686 9.249 -10.142 1.00 59.47 341 PRO A C 1
ATOM 2798 O O . PRO A 1 341 ? -12.444 8.301 -9.962 1.00 59.47 341 PRO A O 1
ATOM 2801 N N . ASP A 1 342 ? -12.068 10.377 -10.747 1.00 61.94 342 ASP A N 1
ATOM 2802 C CA . ASP A 1 342 ? -13.452 10.706 -11.098 1.00 61.94 342 ASP A CA 1
ATOM 2803 C C . ASP A 1 342 ? -13.965 10.001 -12.365 1.00 61.94 342 ASP A C 1
ATOM 2805 O O . ASP A 1 342 ? -15.166 9.957 -12.606 1.00 61.94 342 ASP A O 1
ATOM 2809 N N . SER A 1 343 ? -13.073 9.433 -13.183 1.00 61.72 343 SER A N 1
ATOM 2810 C CA . SER A 1 343 ? -13.438 8.720 -14.421 1.00 61.72 343 SER A CA 1
ATOM 2811 C C . SER A 1 343 ? -13.681 7.226 -14.212 1.00 61.72 343 SER A C 1
ATOM 2813 O O . SER A 1 343 ? -13.887 6.477 -15.168 1.00 61.72 343 SER A O 1
ATOM 2815 N N . GLN A 1 344 ? -13.594 6.765 -12.966 1.00 64.50 344 GLN A N 1
ATOM 2816 C CA . GLN A 1 344 ? -13.581 5.344 -12.693 1.00 64.50 344 GLN A CA 1
ATOM 2817 C C . GLN A 1 344 ? -15.000 4.783 -12.723 1.00 64.50 344 GLN A C 1
ATOM 2819 O O . GLN A 1 344 ? -15.893 5.263 -12.024 1.00 64.50 344 GLN A O 1
ATOM 2824 N N . ALA A 1 345 ? -15.182 3.719 -13.507 1.00 69.94 345 ALA A N 1
ATOM 2825 C CA . ALA A 1 345 ? -16.394 2.922 -13.453 1.00 69.94 345 ALA A CA 1
ATOM 2826 C C . ALA A 1 345 ? -16.673 2.486 -11.998 1.00 69.94 345 ALA A C 1
ATOM 2828 O O . ALA A 1 345 ? -15.721 2.293 -11.216 1.00 69.94 345 ALA A O 1
ATOM 2829 N N . PRO A 1 346 ? -17.955 2.319 -11.624 1.00 75.25 346 PRO A N 1
ATOM 2830 C CA . PRO A 1 346 ? -18.318 1.701 -10.356 1.00 75.25 346 PRO A CA 1
ATOM 2831 C C . PRO A 1 346 ? -17.510 0.417 -10.155 1.00 75.25 346 PRO A C 1
ATOM 2833 O O . PRO A 1 346 ? -17.265 -0.321 -11.111 1.00 75.25 346 PRO A O 1
ATOM 2836 N N . ARG A 1 347 ? -17.027 0.185 -8.931 1.00 74.06 347 ARG A N 1
ATOM 2837 C CA . ARG A 1 347 ? -16.357 -1.080 -8.612 1.00 74.06 347 ARG A CA 1
ATOM 2838 C C . ARG A 1 347 ? -17.359 -2.209 -8.805 1.00 74.06 347 ARG A C 1
ATOM 2840 O O . ARG A 1 347 ? -18.523 -2.062 -8.437 1.00 74.06 347 ARG A O 1
ATOM 2847 N N . ASP A 1 348 ? -16.888 -3.305 -9.379 1.00 73.44 348 ASP A N 1
ATOM 2848 C CA . ASP A 1 348 ? -17.651 -4.542 -9.414 1.00 73.44 348 ASP A CA 1
ATOM 2849 C C . ASP A 1 348 ? -17.679 -5.085 -7.979 1.00 73.44 348 ASP A C 1
ATOM 2851 O O . ASP A 1 348 ? -16.715 -5.686 -7.517 1.00 73.44 348 ASP A O 1
ATOM 2855 N N . MET A 1 349 ? -18.716 -4.726 -7.215 1.00 67.88 349 MET A N 1
ATOM 2856 C CA . MET A 1 349 ? -18.826 -5.027 -5.780 1.00 67.88 349 MET A CA 1
ATOM 2857 C C . MET A 1 349 ? -19.272 -6.475 -5.540 1.00 67.88 349 MET A C 1
ATOM 2859 O O . MET A 1 349 ? -20.188 -6.730 -4.761 1.00 67.88 349 MET A O 1
ATOM 2863 N N . THR A 1 350 ? -18.667 -7.443 -6.229 1.00 76.88 350 THR A N 1
ATOM 2864 C CA . THR A 1 350 ? -18.943 -8.860 -5.947 1.00 76.88 350 THR A CA 1
ATOM 2865 C C . THR A 1 350 ? -18.433 -9.273 -4.569 1.00 76.88 350 THR A C 1
ATOM 2867 O O . THR A 1 350 ? -18.893 -10.268 -4.016 1.00 76.88 350 THR A O 1
ATOM 2870 N N . GLU A 1 351 ? -17.478 -8.522 -4.024 1.00 85.81 351 GLU A N 1
ATOM 2871 C CA . GLU A 1 351 ? -16.852 -8.783 -2.734 1.00 85.81 351 GLU A CA 1
ATOM 2872 C C . GLU A 1 351 ? -17.539 -7.977 -1.622 1.00 85.81 351 GLU A C 1
ATOM 2874 O O . GLU A 1 351 ? -17.987 -6.844 -1.816 1.00 85.81 351 GLU A O 1
ATOM 2879 N N . THR A 1 352 ? -17.653 -8.588 -0.444 1.00 94.56 352 THR A N 1
ATOM 2880 C CA . THR A 1 352 ? -18.310 -7.986 0.722 1.00 94.56 352 THR A CA 1
ATOM 2881 C C . THR A 1 352 ? -17.260 -7.284 1.580 1.00 94.56 352 THR A C 1
ATOM 2883 O O . THR A 1 352 ? -16.260 -7.917 1.914 1.00 94.56 352 THR A O 1
ATOM 2886 N N . PRO A 1 353 ? -17.449 -6.024 2.007 1.00 96.38 353 PRO A N 1
ATOM 2887 C CA . PRO A 1 353 ? -16.517 -5.411 2.946 1.00 96.38 353 PRO A CA 1
ATOM 2888 C C . PRO A 1 353 ? -16.435 -6.242 4.235 1.00 96.38 353 PRO A C 1
ATOM 2890 O O . PRO A 1 353 ? -17.448 -6.737 4.728 1.00 96.38 353 PRO A O 1
ATOM 2893 N N . TRP A 1 354 ? -15.237 -6.381 4.804 1.00 97.12 354 TRP A N 1
ATOM 2894 C CA . TRP A 1 354 ? -14.997 -7.206 6.001 1.00 97.12 354 TRP A CA 1
ATOM 2895 C C . TRP A 1 354 ? -15.794 -6.765 7.247 1.00 97.12 354 TRP A C 1
ATOM 2897 O O . TRP A 1 354 ? -15.940 -7.538 8.193 1.00 97.12 354 TRP A O 1
ATOM 2907 N N . MET A 1 355 ? -16.326 -5.540 7.244 1.00 96.62 355 MET A N 1
ATOM 2908 C CA . MET A 1 355 ? -17.194 -4.964 8.273 1.00 96.62 355 MET A CA 1
ATOM 2909 C C . MET A 1 355 ? -18.382 -4.264 7.607 1.00 96.62 355 MET A C 1
ATOM 2911 O O . MET A 1 355 ? -18.216 -3.537 6.623 1.00 96.62 355 MET A O 1
ATOM 2915 N N . SER A 1 356 ? -19.581 -4.454 8.164 1.00 95.88 356 SER A N 1
ATOM 2916 C CA . SER A 1 356 ? -20.793 -3.811 7.652 1.00 95.88 356 SER A CA 1
ATOM 2917 C C . SER A 1 356 ? -20.834 -2.313 7.980 1.00 95.88 356 SER A C 1
ATOM 2919 O O . SER A 1 356 ? -20.168 -1.826 8.898 1.00 95.88 356 SER A O 1
ATOM 2921 N N . GLY A 1 357 ? -21.654 -1.560 7.243 1.00 94.38 357 GLY A N 1
ATOM 2922 C CA . GLY A 1 357 ? -21.854 -0.135 7.514 1.00 94.38 357 GLY A CA 1
ATOM 2923 C C . GLY A 1 357 ? -22.472 0.130 8.892 1.00 94.38 357 GLY A C 1
ATOM 2924 O O . GLY A 1 357 ? -22.137 1.132 9.524 1.00 94.38 357 GLY A O 1
ATOM 2925 N N . GLU A 1 358 ? -23.336 -0.769 9.369 1.00 94.88 358 GLU A N 1
ATOM 2926 C CA . GLU A 1 358 ? -23.949 -0.727 10.699 1.00 94.88 358 GLU A CA 1
ATOM 2927 C C . GLU A 1 358 ? -22.907 -0.965 11.789 1.00 94.88 358 GLU A C 1
ATOM 2929 O O . GLU A 1 358 ? -22.805 -0.151 12.702 1.00 94.88 358 GLU A O 1
ATOM 2934 N N . ALA A 1 359 ? -22.083 -2.010 11.658 1.00 94.25 359 ALA A N 1
ATOM 2935 C CA . ALA A 1 359 ? -21.008 -2.300 12.606 1.00 94.25 359 ALA A CA 1
ATOM 2936 C C . ALA A 1 359 ? -19.998 -1.143 12.685 1.00 94.25 359 ALA A C 1
ATOM 2938 O O . ALA A 1 359 ? -19.611 -0.722 13.777 1.00 94.25 359 ALA A O 1
ATOM 2939 N N . LEU A 1 360 ? -19.643 -0.551 11.537 1.00 95.12 360 LEU A N 1
ATOM 2940 C CA . LEU A 1 360 ? -18.826 0.662 11.489 1.00 95.12 360 LEU A CA 1
ATOM 2941 C C . LEU A 1 360 ? -19.510 1.830 12.213 1.00 95.12 360 LEU A C 1
ATOM 2943 O O . LEU A 1 360 ? -18.862 2.566 12.953 1.00 95.12 360 LEU A O 1
ATOM 2947 N N . ALA A 1 361 ? -20.811 2.034 12.000 1.00 92.38 361 ALA A N 1
ATOM 2948 C CA . ALA A 1 361 ? -21.548 3.108 12.653 1.00 92.38 361 ALA A CA 1
ATOM 2949 C C . ALA A 1 361 ? -21.627 2.914 14.173 1.00 92.38 361 ALA A C 1
ATOM 2951 O O . ALA A 1 361 ? -21.455 3.894 14.892 1.00 92.38 361 ALA A O 1
ATOM 2952 N N . GLU A 1 362 ? -21.848 1.691 14.655 1.00 90.19 362 GLU A N 1
ATOM 2953 C CA . GLU A 1 362 ? -21.856 1.364 16.086 1.00 90.19 362 GLU A CA 1
ATOM 2954 C C . GLU A 1 362 ? -20.481 1.582 16.725 1.00 90.19 362 GLU A C 1
ATOM 2956 O O . GLU A 1 362 ? -20.379 2.282 17.733 1.00 90.19 362 GLU A O 1
ATOM 2961 N N . LEU A 1 363 ? -19.405 1.112 16.086 1.00 88.88 363 LEU A N 1
ATOM 2962 C CA . LEU A 1 363 ? -18.036 1.354 16.553 1.00 88.88 363 LEU A CA 1
ATOM 2963 C C . LEU A 1 363 ? -17.728 2.857 16.640 1.00 88.88 363 LEU A C 1
ATOM 2965 O O . LEU A 1 363 ? -17.108 3.317 17.596 1.00 88.88 363 LEU A O 1
ATOM 2969 N N . LEU A 1 364 ? -18.210 3.651 15.679 1.00 88.38 364 LEU A N 1
ATOM 2970 C CA . LEU A 1 364 ? -18.031 5.106 15.672 1.00 88.38 364 LEU A CA 1
ATOM 2971 C C . LEU A 1 364 ? -18.993 5.865 16.606 1.00 88.38 364 LEU A C 1
ATOM 2973 O O . LEU A 1 364 ? -18.781 7.060 16.823 1.00 88.38 364 LEU A O 1
ATOM 2977 N N . LYS A 1 365 ? -20.037 5.224 17.146 1.00 86.06 365 LYS A N 1
ATOM 2978 C CA . LYS A 1 365 ? -20.941 5.812 18.153 1.00 86.06 365 LYS A CA 1
ATOM 2979 C C . LYS A 1 365 ? -20.413 5.668 19.577 1.00 86.06 365 LYS A C 1
ATOM 2981 O O . LYS A 1 365 ? -20.815 6.474 20.414 1.00 86.06 365 LYS A O 1
ATOM 2986 N N . ALA A 1 366 ? -19.547 4.682 19.837 1.00 67.12 366 ALA A N 1
ATOM 2987 C CA . ALA A 1 366 ? -18.984 4.424 21.160 1.00 67.12 366 ALA A CA 1
ATOM 2988 C C . ALA A 1 366 ? -18.485 5.735 21.816 1.00 67.12 366 ALA A C 1
ATOM 2990 O O . ALA A 1 366 ? -17.771 6.537 21.203 1.00 67.12 366 ALA A O 1
ATOM 2991 N N . ASP A 1 367 ? -19.012 5.959 23.022 1.00 59.19 367 ASP A N 1
ATOM 2992 C CA . ASP A 1 367 ? -19.320 7.217 23.715 1.00 59.19 367 ASP A CA 1
ATOM 2993 C C . ASP A 1 367 ? -18.679 8.527 23.223 1.00 59.19 367 ASP A C 1
ATOM 2995 O O . ASP A 1 367 ? -17.537 8.856 23.524 1.00 59.19 367 ASP A O 1
ATOM 2999 N N . SER A 1 368 ? -19.512 9.400 22.647 1.00 55.56 368 SER A N 1
ATOM 3000 C CA . SER A 1 368 ? -19.296 10.858 22.637 1.00 55.56 368 SER A CA 1
ATOM 3001 C C . SER A 1 368 ? -19.459 11.520 24.023 1.00 55.56 368 SER A C 1
ATOM 3003 O O . SER A 1 368 ? -19.306 12.735 24.149 1.00 55.56 368 SER A O 1
ATOM 3005 N N . ASN A 1 369 ? -19.779 10.747 25.070 1.00 55.44 369 ASN A N 1
ATOM 3006 C CA . ASN A 1 369 ? -19.941 11.231 26.449 1.00 55.44 369 ASN A CA 1
ATOM 3007 C C . ASN A 1 369 ? -18.617 11.388 27.219 1.00 55.44 369 ASN A C 1
ATOM 3009 O O . ASN A 1 369 ? -18.630 11.780 28.385 1.00 55.44 369 ASN A O 1
ATOM 3013 N N . ILE A 1 370 ? -17.467 11.139 26.585 1.00 57.66 370 ILE A N 1
ATOM 3014 C CA . ILE A 1 370 ? -16.140 11.331 27.199 1.00 57.66 370 ILE A CA 1
ATOM 3015 C C . ILE A 1 370 ? -15.839 12.826 27.476 1.00 57.66 370 ILE A C 1
ATOM 3017 O O . ILE A 1 370 ? -14.972 13.149 28.286 1.00 57.66 370 ILE A O 1
ATOM 3021 N N . ASN A 1 371 ? -16.624 13.748 26.905 1.00 51.03 371 ASN A N 1
ATOM 3022 C CA . ASN A 1 371 ? -16.438 15.208 26.938 1.00 51.03 371 ASN A CA 1
ATOM 3023 C C . ASN A 1 371 ? -16.472 15.913 28.315 1.00 51.03 371 ASN A C 1
ATOM 3025 O O . ASN A 1 371 ? -16.354 17.134 28.354 1.00 51.03 371 ASN A O 1
ATOM 3029 N N . ASN A 1 372 ? -16.581 15.200 29.438 1.00 54.38 372 ASN A N 1
ATOM 3030 C CA . ASN A 1 372 ? -16.547 15.809 30.777 1.00 54.38 372 ASN A CA 1
ATOM 3031 C C . ASN A 1 372 ? -15.267 15.521 31.585 1.00 54.38 372 ASN A C 1
ATOM 3033 O O . ASN A 1 372 ? -15.183 15.934 32.741 1.00 54.38 372 ASN A O 1
ATOM 3037 N N . GLN A 1 373 ? -14.264 14.840 31.020 1.00 54.59 373 GLN A N 1
ATOM 3038 C CA . GLN A 1 373 ? -12.973 14.619 31.687 1.00 54.59 373 GLN A CA 1
ATOM 3039 C C . GLN A 1 373 ? -11.853 15.386 30.966 1.00 54.59 373 GLN A C 1
ATOM 3041 O O . GLN A 1 373 ? -11.845 15.469 29.744 1.00 54.59 373 GLN A O 1
ATOM 3046 N N . GLN A 1 374 ? -10.965 16.008 31.752 1.00 52.66 374 GLN A N 1
ATOM 3047 C CA . GLN A 1 374 ? -9.924 16.970 31.354 1.00 52.66 374 GLN A CA 1
ATOM 3048 C C . GLN A 1 374 ? -9.259 16.645 30.005 1.00 52.66 374 GLN A C 1
ATOM 3050 O O . GLN A 1 374 ? -8.402 15.769 29.910 1.00 52.66 374 GLN A O 1
ATOM 3055 N N . LEU A 1 375 ? -9.637 17.388 28.962 1.00 53.69 375 LEU A N 1
ATOM 3056 C CA . LEU A 1 375 ? -8.981 17.327 27.660 1.00 53.69 375 LEU A CA 1
ATOM 3057 C C . LEU A 1 375 ? -7.577 17.933 27.771 1.00 53.69 375 LEU A C 1
ATOM 3059 O O . LEU A 1 375 ? -7.398 19.019 28.326 1.00 53.69 375 LEU A O 1
ATOM 3063 N N . ALA A 1 376 ? -6.582 17.235 27.223 1.00 58.03 376 ALA A N 1
ATOM 3064 C CA . ALA A 1 376 ? -5.269 17.815 26.970 1.00 58.03 376 ALA A CA 1
ATOM 3065 C C . ALA A 1 376 ? -5.395 19.022 26.008 1.00 58.03 376 ALA A C 1
ATOM 3067 O O . ALA A 1 376 ? -6.354 19.078 25.227 1.00 58.03 376 ALA A O 1
ATOM 3068 N N . PRO A 1 377 ? -4.459 19.991 26.046 1.00 61.09 377 PRO A N 1
ATOM 3069 C CA . PRO A 1 377 ? -4.437 21.096 25.086 1.00 61.09 377 PRO A CA 1
ATOM 3070 C C . PRO A 1 377 ? -4.458 20.577 23.642 1.00 61.09 377 PRO A C 1
ATOM 3072 O O . PRO A 1 377 ? -3.921 19.509 23.347 1.00 61.09 377 PRO A O 1
ATOM 3075 N N . GLU A 1 378 ? -5.120 21.316 22.747 1.00 47.59 378 GLU A N 1
ATOM 3076 C CA . GLU A 1 378 ? -5.274 20.883 21.359 1.00 47.59 378 GLU A CA 1
ATOM 3077 C C . GLU A 1 378 ? -3.910 20.765 20.659 1.00 47.59 378 GLU A C 1
ATOM 3079 O O . GLU A 1 378 ? -3.167 21.749 20.646 1.00 47.59 378 GLU A O 1
ATOM 3084 N N . PRO A 1 379 ? -3.586 19.607 20.046 1.00 49.47 379 PRO A N 1
ATOM 3085 C CA . PRO A 1 379 ? -2.434 19.513 19.171 1.00 49.47 379 PRO A CA 1
ATOM 3086 C C . PRO A 1 379 ? -2.676 20.368 17.926 1.00 49.47 379 PRO A C 1
ATOM 3088 O O . PRO A 1 379 ? -3.798 20.473 17.415 1.00 49.47 379 PRO A O 1
ATOM 3091 N N . THR A 1 380 ? -1.611 20.982 17.436 1.00 61.00 380 THR A N 1
ATOM 3092 C CA . THR A 1 380 ? -1.640 21.825 16.243 1.00 61.00 380 THR A CA 1
ATOM 3093 C C . THR A 1 380 ? -1.942 20.997 14.991 1.00 61.00 380 THR A C 1
ATOM 3095 O O . THR A 1 380 ? -1.696 19.790 14.926 1.00 61.00 380 THR A O 1
ATOM 3098 N N . VAL A 1 381 ? -2.475 21.649 13.952 1.00 44.59 381 VAL A N 1
ATOM 3099 C CA . VAL A 1 381 ? -2.720 21.011 12.644 1.00 44.59 381 VAL A CA 1
ATOM 3100 C C . VAL A 1 381 ? -1.432 20.392 12.079 1.00 44.59 381 VAL A C 1
ATOM 3102 O O . VAL A 1 381 ? -1.494 19.334 11.455 1.00 44.59 381 VAL A O 1
ATOM 3105 N N . ASP A 1 382 ? -0.278 20.997 12.368 1.00 48.16 382 ASP A N 1
ATOM 3106 C CA . ASP A 1 382 ? 1.039 20.522 11.941 1.00 48.16 382 ASP A CA 1
ATOM 3107 C C . ASP A 1 382 ? 1.483 19.244 12.672 1.00 48.16 382 ASP A C 1
ATOM 3109 O O . ASP A 1 382 ? 2.097 18.378 12.054 1.00 48.16 382 ASP A O 1
ATOM 3113 N N . GLU A 1 383 ? 1.115 19.060 13.944 1.00 48.53 383 GLU A N 1
ATOM 3114 C CA . GLU A 1 383 ? 1.371 17.818 14.695 1.00 48.53 383 GLU A CA 1
ATOM 3115 C C . GLU A 1 383 ? 0.502 16.658 14.196 1.00 48.53 383 GLU A C 1
ATOM 3117 O O . GLU A 1 383 ? 0.952 15.518 14.101 1.00 48.53 383 GLU A O 1
ATOM 3122 N N . ILE A 1 384 ? -0.747 16.933 13.814 1.00 48.16 384 ILE A N 1
ATOM 3123 C CA . ILE A 1 384 ? -1.612 15.914 13.206 1.00 48.16 384 ILE A CA 1
ATOM 3124 C C . ILE A 1 384 ? -1.116 15.582 11.795 1.00 48.16 384 ILE A C 1
ATOM 3126 O O . ILE A 1 384 ? -1.122 14.417 11.400 1.00 48.16 384 ILE A O 1
ATOM 3130 N N . ALA A 1 385 ? -0.675 16.581 11.028 1.00 46.31 385 ALA A N 1
ATOM 3131 C CA . ALA A 1 385 ? -0.109 16.364 9.706 1.00 46.31 385 ALA A CA 1
ATOM 3132 C C . ALA A 1 385 ? 1.195 15.555 9.781 1.00 46.31 385 ALA A C 1
ATOM 3134 O O . ALA A 1 385 ? 1.306 14.567 9.063 1.00 46.31 385 ALA A O 1
ATOM 3135 N N . SER A 1 386 ? 2.127 15.878 10.685 1.00 51.84 386 SER A N 1
ATOM 3136 C CA . SER A 1 386 ? 3.412 15.172 10.836 1.00 51.84 386 SER A CA 1
ATOM 3137 C C . SER A 1 386 ? 3.257 13.707 11.254 1.00 51.84 386 SER A C 1
ATOM 3139 O O . SER A 1 386 ? 4.018 12.853 10.802 1.00 51.84 386 SER A O 1
ATOM 3141 N N . LEU A 1 387 ? 2.202 13.370 12.003 1.00 48.38 387 LEU A N 1
ATOM 3142 C CA . LEU A 1 387 ? 1.844 11.977 12.288 1.00 48.38 387 LEU A CA 1
ATOM 3143 C C . LEU A 1 387 ? 1.445 11.187 11.031 1.00 48.38 387 LEU A C 1
ATOM 3145 O O . LEU A 1 387 ? 1.446 9.959 11.058 1.00 48.38 387 LEU A O 1
ATOM 3149 N N . PHE A 1 388 ? 1.115 11.839 9.913 1.00 47.53 388 PHE A N 1
ATOM 3150 C CA . PHE A 1 388 ? 0.589 11.192 8.703 1.00 47.53 388 PHE A CA 1
ATOM 3151 C C . PHE A 1 388 ? 1.331 11.509 7.408 1.00 47.53 388 PHE A C 1
ATOM 3153 O O . PHE A 1 388 ? 1.192 10.775 6.431 1.00 47.53 388 PHE A O 1
ATOM 3160 N N . THR A 1 389 ? 2.131 12.560 7.386 1.00 45.94 389 THR A N 1
ATOM 3161 C CA . THR A 1 389 ? 3.091 12.844 6.332 1.00 45.94 389 THR A CA 1
ATOM 3162 C C . THR A 1 389 ? 4.463 12.558 6.899 1.00 45.94 389 THR A C 1
ATOM 3164 O O . THR A 1 389 ? 4.849 13.204 7.866 1.00 45.94 389 THR A O 1
ATOM 3167 N N . ARG A 1 390 ? 5.214 11.633 6.283 1.00 46.88 390 ARG A N 1
ATOM 3168 C CA . ARG A 1 390 ? 6.680 11.682 6.357 1.00 46.88 390 ARG A CA 1
ATOM 3169 C C . ARG A 1 390 ? 7.046 13.129 6.033 1.00 46.88 390 ARG A C 1
ATOM 3171 O O . ARG A 1 390 ? 6.882 13.552 4.888 1.00 46.88 390 ARG A O 1
ATOM 3178 N N . THR A 1 391 ? 7.437 13.919 7.028 1.00 39.16 391 THR A N 1
ATOM 3179 C CA . THR A 1 391 ? 8.073 15.204 6.773 1.00 39.16 391 THR A CA 1
ATOM 3180 C C . THR A 1 391 ? 9.326 14.837 6.008 1.00 39.16 391 THR A C 1
ATOM 3182 O O . THR A 1 391 ? 10.257 14.262 6.561 1.00 39.16 391 THR A O 1
ATOM 3185 N N . HIS A 1 392 ? 9.285 15.051 4.697 1.00 39.28 392 HIS A N 1
ATOM 3186 C CA . HIS A 1 392 ? 10.428 14.902 3.820 1.00 39.28 392 HIS A CA 1
ATOM 3187 C C . HIS A 1 392 ? 11.458 15.948 4.251 1.00 39.28 392 HIS A C 1
ATOM 3189 O O . HIS A 1 392 ? 11.469 17.072 3.747 1.00 39.28 392 HIS A O 1
ATOM 3195 N N . ILE A 1 393 ? 12.271 15.599 5.247 1.00 28.22 393 ILE A N 1
ATOM 3196 C CA . ILE A 1 393 ? 13.550 16.254 5.463 1.00 28.22 393 ILE A CA 1
ATOM 3197 C C . ILE A 1 393 ? 14.410 15.854 4.260 1.00 28.22 393 ILE A C 1
ATOM 3199 O O . ILE A 1 393 ? 14.370 14.712 3.806 1.00 28.22 393 ILE A O 1
ATOM 3203 N N . LYS A 1 394 ? 14.981 16.894 3.658 1.00 31.39 394 LYS A N 1
ATOM 3204 C CA . LYS A 1 394 ? 15.489 16.968 2.287 1.00 31.39 394 LYS A CA 1
ATOM 3205 C C . LYS A 1 394 ? 16.638 16.030 1.983 1.00 31.39 394 LYS A C 1
ATOM 3207 O O . LYS A 1 394 ? 17.506 15.904 2.868 1.00 31.39 394 LYS A O 1
#

Foldseek 3Di:
DDDDDDDDDDDDDDDDDDDDDDDDDDDDDDDDDDDDPPPDPPPDPPPPPVPPPDDDPVVLVVLVVLLVVLCCLLVVLLPPLAPADPPPLCVFQPVVRQFFLLADPCLTLLNCLQCVQLCLVVLLDDDLPGDLSSNSNSASSVSDLQRYLDLLRLLNVLQLLLLLLCLLQVNPVLWFNPVLVVLSVLSNLQSLLSLASHCVDPSNVCPSVVVNSVCVSVDQAGGDDDDPVLSVLSVVVQQVLVQDDDPCVQAPDLCCRSVCSVVVSDDPVCSLQNSSSSSSNVVLVSNVVSVVVNVVVVVVVVVVDDDDDDSDDSVSGPCPDSSSVSSSPDHDPVRDSHSDVVPDDPPPPSHDHRGDPVSSVVSSVRDPPPVPDDGDPRDDPVVVVVSRDVPPPD

Organism: NCBI:txid100035

Sequence (394 aa):
MRHRFSPSPPQPFYPTFVNSIRHFKPHRRCPASPSRHNTIPSSRLQIAVLKMERPNATELAARNVRARVNLQLKLGRLGDRLKFPRNRDTFYFKPTRVYYPGAPPDLQLGTYFRLCNDVARGGFRVKSNQESIVNSLVWYYGLDEAHSFSSFFKDVRYNVFLMAFVWASGSDATYCPIEAHGFIVAYIEAWMEGLVEYPEQTLNAFTARHKFITMWGKGTFDLIHFNRSQQKKVQAKITEFNKLQIPLDRLPTPANFVNACKQQMLLPEDLQRFGPALAYQWLLAMRTEAETKQEEIDTSFEDQMENVHELGRLWDVPWDTELIQGLLVAVDRALPPSWHPDSQAPRDMTETPWMSGEALAELLKADSNINNQQLAPEPTVDEIASLFTRTHIK

Radius of gyration: 27.3 Å; chains: 1; bounding box: 71×76×82 Å

pLDDT: mean 79.37, std 20.01, range [28.22, 98.25]

Secondary structure (DSSP, 8-state):
--PPPPPPPPPP---------PPPPP--PPPPPP------------------PPPPHHHHHHHHHHHHHHHHHHHHHHGGGS---S-TTHHHH-GGGG--TTS-GGGSHHHHHHHHHHHHHTTSS--TTS-HHHHHHHHHTT-BTTB-S-TTSHHHHHHHHHHHHHHHTT--TTTS-GGGHHHHHHHHHHHHHTTS--TTSGGG-SHHHHHHHHHHTTSSEE-----HHHHHHHHHHHHHHHH----TTTSPPGGGHHHHHHTT-S-HHHHHHHHHHHHHHHHHHHHHHHHHHHHHHHHHHHTT------PPPGGGS-TTSHHHHHHHSPP-TTS-SS--GGGPPPP---SEESS-HHHHHHHHHTTGGGGGS-PPPPPPHHHHHHTTS-----